Protein AF-R7T3Q3-F1 (afdb_monomer)

Foldseek 3Di:
DLVAQEDEPEQDADAEDDPCVLPNVQNHAEYEAANYNHDYDDLVSLCNRPRHQAYEYPACLSVVSVVYDQVRYPDHDQLQDDQFFLGPDPVLLVLLLVLLCLLQVLLVVLLVCLVPVPPDDDLLSVLLNQLSVLSNLLSVLSVVLSVVRVVRGGNCRVCLQVQLLDPVLLVSQLSNQLSLLSNLVSLLVSLVLVLCCLVPVPDPPHDDPVNSVVVSVVSSVVSNCLSCVLCPDDPQNVSRQQSPGSSSHNADLALDDPRCNVSNCCRVQVVSVVSLVVSLVSLVVSQVSLVVVCVVVPPVSVVVNVVSVLSVVLSVLLCVLSVVSNCSNVCSVPVPDDGDNSVVVSCSVSPSSSVSSSCSSCSSPVVVVVVVD

pLDDT: mean 83.66, std 11.63, range [30.12, 97.62]

Structure (mmCIF, N/CA/C/O backbone):
data_AF-R7T3Q3-F1
#
_entry.id   AF-R7T3Q3-F1
#
loop_
_atom_site.group_PDB
_atom_site.id
_atom_site.type_symbol
_atom_site.label_atom_id
_atom_site.label_alt_id
_atom_site.label_comp_id
_atom_site.label_asym_id
_atom_site.label_entity_id
_atom_site.label_seq_id
_atom_site.pdbx_PDB_ins_code
_atom_site.Cartn_x
_atom_site.Cartn_y
_atom_site.Cartn_z
_atom_site.occupancy
_atom_site.B_iso_or_equiv
_atom_site.auth_seq_id
_atom_site.auth_comp_id
_atom_site.auth_asym_id
_atom_site.auth_atom_id
_atom_site.pdbx_PDB_model_num
ATOM 1 N N . MET A 1 1 ? 24.615 6.612 -43.813 1.00 60.03 1 MET A N 1
ATOM 2 C CA . MET A 1 1 ? 23.601 7.351 -43.024 1.00 60.03 1 MET A CA 1
ATOM 3 C C . MET A 1 1 ? 24.226 8.258 -41.952 1.00 60.03 1 MET A C 1
ATOM 5 O O . MET A 1 1 ? 23.528 8.688 -41.045 1.00 60.03 1 MET A O 1
ATOM 9 N N . SER A 1 2 ? 25.499 8.656 -42.086 1.00 64.31 2 SER A N 1
ATOM 10 C CA . SER A 1 2 ? 26.247 9.417 -41.069 1.00 64.31 2 SER A CA 1
ATOM 11 C C . SER A 1 2 ? 25.747 10.846 -40.815 1.00 64.31 2 SER A C 1
ATOM 13 O O . SER A 1 2 ? 26.247 11.503 -39.920 1.00 64.31 2 SER A O 1
ATOM 15 N N . SER A 1 3 ? 24.765 11.353 -41.560 1.00 80.19 3 SER A N 1
ATOM 16 C CA . SER A 1 3 ? 24.167 12.678 -41.321 1.00 80.19 3 SER A CA 1
ATOM 17 C C . SER A 1 3 ? 22.779 12.606 -40.678 1.00 80.19 3 SER A C 1
ATOM 19 O O . SER A 1 3 ? 22.149 13.643 -40.477 1.00 80.19 3 SER A O 1
ATOM 21 N N . LEU A 1 4 ? 22.266 11.402 -40.398 1.00 86.44 4 LEU A N 1
ATOM 22 C CA . LEU A 1 4 ? 20.924 11.225 -39.855 1.00 86.44 4 LEU A CA 1
ATOM 23 C C . LEU A 1 4 ? 20.896 11.629 -38.377 1.00 86.44 4 LEU A C 1
ATOM 25 O O . LEU A 1 4 ? 21.533 10.994 -37.545 1.00 86.44 4 LEU A O 1
ATOM 29 N N . THR A 1 5 ? 20.135 12.674 -38.057 1.00 91.06 5 THR A N 1
ATOM 30 C CA . THR A 1 5 ? 20.006 13.214 -36.693 1.00 91.06 5 THR A CA 1
ATOM 31 C C . THR A 1 5 ? 18.704 12.813 -36.007 1.00 91.06 5 THR A C 1
ATOM 33 O O . THR A 1 5 ? 18.626 12.842 -34.781 1.00 91.06 5 THR A O 1
ATOM 36 N N . LYS A 1 6 ? 17.686 12.408 -36.769 1.00 93.75 6 LYS A N 1
ATOM 37 C CA . LYS A 1 6 ? 16.387 11.966 -36.260 1.00 93.75 6 LYS A CA 1
ATOM 38 C C . LYS A 1 6 ? 15.962 10.697 -36.984 1.00 93.75 6 LYS A C 1
ATOM 40 O O . LYS A 1 6 ? 15.957 10.672 -38.212 1.00 93.75 6 LYS A O 1
ATOM 45 N N . LEU A 1 7 ? 15.574 9.683 -36.221 1.00 93.06 7 LEU A N 1
ATOM 46 C CA . LEU A 1 7 ? 15.067 8.413 -36.720 1.00 93.06 7 LEU A CA 1
ATOM 47 C C . LEU A 1 7 ? 13.767 8.084 -35.991 1.00 93.06 7 LEU A C 1
ATOM 49 O O . LEU A 1 7 ? 13.711 8.076 -34.762 1.00 93.06 7 LEU A O 1
ATOM 53 N N . ASP A 1 8 ? 12.717 7.840 -36.762 1.00 93.62 8 ASP A N 1
ATOM 54 C CA . ASP A 1 8 ? 11.415 7.454 -36.243 1.00 93.62 8 ASP A CA 1
ATOM 55 C C . ASP A 1 8 ? 11.078 6.051 -36.743 1.00 93.62 8 ASP A C 1
ATOM 57 O O . ASP A 1 8 ? 10.896 5.833 -37.939 1.00 93.62 8 ASP A O 1
ATOM 61 N N . LEU A 1 9 ? 11.063 5.103 -35.813 1.00 92.94 9 LEU A N 1
ATOM 62 C CA . LEU A 1 9 ? 10.665 3.712 -36.006 1.00 92.94 9 LEU A CA 1
ATOM 63 C C . LEU A 1 9 ? 9.404 3.395 -35.192 1.00 92.94 9 LEU A C 1
ATOM 65 O O . LEU A 1 9 ? 9.087 2.224 -34.969 1.00 92.94 9 LEU A O 1
ATOM 69 N N . SER A 1 10 ? 8.688 4.412 -34.717 1.00 93.75 10 SER A N 1
ATOM 70 C CA . SER A 1 10 ? 7.522 4.213 -33.866 1.00 93.75 10 SER A CA 1
ATOM 71 C C . SER A 1 10 ? 6.333 3.609 -34.609 1.00 93.75 10 SER A C 1
ATOM 73 O O . SER A 1 10 ? 6.228 3.711 -35.830 1.00 93.75 10 SER A O 1
ATOM 75 N N . ALA A 1 11 ? 5.441 2.963 -33.854 1.00 92.31 11 ALA A N 1
ATOM 76 C CA . ALA A 1 11 ? 4.211 2.344 -34.348 1.00 92.31 11 ALA A CA 1
ATOM 77 C C . ALA A 1 11 ? 4.433 1.355 -35.510 1.00 92.31 11 ALA A C 1
ATOM 79 O O . ALA A 1 11 ? 3.609 1.249 -36.419 1.00 92.31 11 ALA A O 1
ATOM 80 N N . ASN A 1 12 ? 5.548 0.626 -35.469 1.00 89.44 12 ASN A N 1
ATOM 81 C CA . ASN A 1 12 ? 5.801 -0.507 -36.348 1.00 89.44 12 ASN A CA 1
ATOM 82 C C . ASN A 1 12 ? 5.550 -1.820 -35.585 1.00 89.44 12 ASN A C 1
ATOM 84 O O . ASN A 1 12 ? 5.261 -1.842 -34.394 1.00 89.44 12 ASN A O 1
ATOM 88 N N . THR A 1 13 ? 5.655 -2.957 -36.263 1.00 90.38 13 THR A N 1
ATOM 89 C CA . THR A 1 13 ? 5.578 -4.281 -35.623 1.00 90.38 13 THR A CA 1
ATOM 90 C C . THR A 1 13 ? 6.975 -4.873 -35.427 1.00 90.38 13 THR A C 1
ATOM 92 O O . THR A 1 13 ? 7.191 -6.060 -35.679 1.00 90.38 13 THR A O 1
ATOM 95 N N . ILE A 1 14 ? 7.957 -4.040 -35.055 1.00 90.94 14 ILE A N 1
ATOM 96 C CA . ILE A 1 14 ? 9.354 -4.468 -34.902 1.00 90.94 14 ILE A CA 1
ATOM 97 C C . ILE A 1 14 ? 9.465 -5.340 -33.654 1.00 90.94 14 ILE A C 1
ATOM 99 O O . ILE A 1 14 ? 9.082 -4.927 -32.559 1.00 90.94 14 ILE A O 1
ATOM 103 N N . ARG A 1 15 ? 10.009 -6.546 -33.836 1.00 90.19 15 ARG A N 1
ATOM 104 C CA . ARG A 1 15 ? 10.259 -7.520 -32.761 1.00 90.19 15 ARG A CA 1
ATOM 105 C C . ARG A 1 15 ? 11.736 -7.764 -32.481 1.00 90.19 15 ARG A C 1
ATOM 107 O O . ARG A 1 15 ? 12.090 -8.122 -31.361 1.00 90.19 15 ARG A O 1
ATOM 114 N N . TYR A 1 16 ? 12.576 -7.530 -33.483 1.00 90.38 16 TYR A N 1
ATOM 115 C CA . TYR A 1 16 ? 13.999 -7.833 -33.460 1.00 90.38 16 TYR A CA 1
ATOM 116 C C . TYR A 1 16 ? 14.766 -6.588 -33.896 1.00 90.38 16 TYR A C 1
ATOM 118 O O . TYR A 1 16 ? 14.562 -6.099 -35.010 1.00 90.38 16 TYR A O 1
ATOM 126 N N . LEU A 1 17 ? 15.630 -6.077 -33.024 1.00 87.56 17 LEU A N 1
ATOM 127 C CA . LEU A 1 17 ? 16.661 -5.115 -33.399 1.00 87.56 17 LEU A CA 1
ATOM 128 C C . LEU A 1 17 ? 17.940 -5.913 -33.664 1.00 87.56 17 LEU A C 1
ATOM 130 O O . LEU A 1 17 ? 18.460 -6.555 -32.755 1.00 87.56 17 LEU A O 1
ATOM 134 N N . GLN A 1 18 ? 18.392 -5.929 -34.922 1.00 82.88 18 GLN A N 1
ATOM 135 C CA . GLN A 1 18 ? 19.623 -6.626 -35.305 1.00 82.88 18 GLN A CA 1
ATOM 136 C C . GLN A 1 18 ? 20.823 -6.043 -34.552 1.00 82.88 18 GLN A C 1
ATOM 138 O O . GLN A 1 18 ? 20.876 -4.833 -34.348 1.00 82.88 18 GLN A O 1
ATOM 143 N N . SER A 1 19 ? 21.783 -6.899 -34.192 1.00 77.44 19 SER A N 1
ATOM 144 C CA . SER A 1 19 ? 23.077 -6.463 -33.661 1.00 77.44 19 SER A CA 1
ATOM 145 C C . SER A 1 19 ? 23.752 -5.484 -34.618 1.00 77.44 19 SER A C 1
ATOM 147 O O . SER A 1 19 ? 23.663 -5.646 -35.837 1.00 77.44 19 SER A O 1
ATOM 149 N N . GLU A 1 20 ? 24.439 -4.494 -34.055 1.00 80.19 20 GLU A N 1
ATOM 150 C CA . GLU A 1 20 ? 25.048 -3.379 -34.784 1.00 80.19 20 GLU A CA 1
ATOM 151 C C . GLU A 1 20 ? 24.023 -2.454 -35.455 1.00 80.19 20 GLU A C 1
ATOM 153 O O . GLU A 1 20 ? 24.368 -1.701 -36.366 1.00 80.19 20 GLU A O 1
ATOM 158 N N . PHE A 1 21 ? 22.765 -2.430 -34.995 1.00 81.88 21 PHE A N 1
ATOM 159 C CA . PHE A 1 21 ? 21.768 -1.475 -35.497 1.00 81.88 21 PHE A CA 1
ATOM 160 C C . PHE A 1 21 ? 22.205 -0.018 -35.265 1.00 81.88 21 PHE A C 1
ATOM 162 O O . PHE A 1 21 ? 21.911 0.866 -36.073 1.00 81.88 21 PHE A O 1
ATOM 169 N N . ALA A 1 22 ? 22.949 0.243 -34.186 1.00 80.38 22 ALA A N 1
ATOM 170 C CA . ALA A 1 22 ? 23.557 1.550 -33.939 1.00 80.38 22 ALA A CA 1
ATOM 171 C C . ALA A 1 22 ? 24.742 1.845 -34.889 1.00 80.38 22 ALA A C 1
ATOM 173 O O . ALA A 1 22 ? 25.166 3.000 -35.033 1.00 80.38 22 ALA A O 1
ATOM 174 N N . GLY A 1 23 ? 25.261 0.817 -35.565 1.00 76.12 23 GLY A N 1
ATOM 175 C CA . GLY A 1 23 ? 26.349 0.873 -36.532 1.00 76.12 23 GLY A CA 1
ATOM 176 C C . GLY A 1 23 ? 26.025 1.806 -37.697 1.00 76.12 23 GLY A C 1
ATOM 177 O O . GLY A 1 23 ? 25.194 1.527 -38.556 1.00 76.12 23 GLY A O 1
ATOM 178 N N . GLY A 1 24 ? 26.696 2.959 -37.737 1.00 75.50 24 GLY A N 1
ATOM 179 C CA . GLY A 1 24 ? 26.509 3.974 -38.78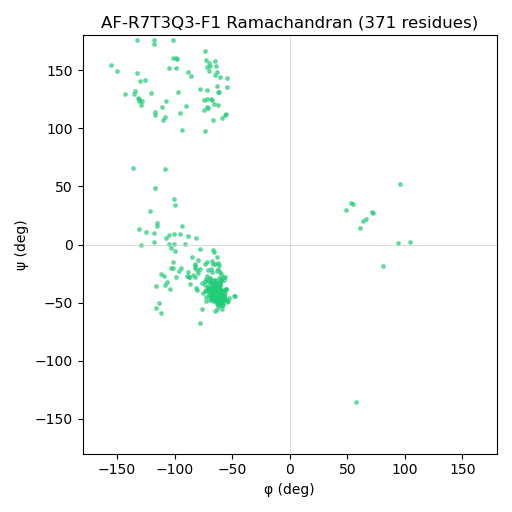2 1.00 75.50 24 GLY A CA 1
ATOM 180 C C . GLY A 1 24 ? 25.498 5.082 -38.454 1.00 75.50 24 GLY A C 1
ATOM 181 O O . GLY A 1 24 ? 25.332 5.995 -39.271 1.00 75.50 24 GLY A O 1
ATOM 182 N N . LEU A 1 25 ? 24.891 5.057 -37.261 1.00 84.94 25 LEU A N 1
ATOM 183 C CA . LEU A 1 25 ? 24.004 6.096 -36.712 1.00 84.94 25 LEU A CA 1
ATOM 184 C C . LEU A 1 25 ? 24.731 7.015 -35.708 1.00 84.94 25 LEU A C 1
ATOM 186 O O . LEU A 1 25 ? 24.144 7.503 -34.746 1.00 84.94 25 LEU A O 1
ATOM 190 N N . SER A 1 26 ? 26.019 7.286 -35.934 1.00 82.31 26 SER A N 1
ATOM 191 C CA . SER A 1 26 ? 26.886 8.017 -34.993 1.00 82.31 26 SER A CA 1
ATOM 192 C C . SER A 1 26 ? 26.455 9.460 -34.695 1.00 82.31 26 SER A C 1
ATOM 194 O O . SER A 1 26 ? 26.857 10.004 -33.672 1.00 82.31 26 SER A O 1
ATOM 196 N N . HIS A 1 27 ? 25.648 10.075 -35.564 1.00 88.38 27 HIS A N 1
ATOM 197 C CA . HIS A 1 27 ? 25.136 11.445 -35.420 1.00 88.38 27 HIS A CA 1
ATOM 198 C C . HIS A 1 27 ? 23.660 11.516 -35.007 1.00 88.38 27 HIS A C 1
ATOM 200 O O . HIS A 1 27 ? 23.076 12.606 -35.001 1.00 88.38 27 HIS A O 1
ATOM 206 N N . LEU A 1 28 ? 23.051 10.376 -34.671 1.00 91.44 28 LEU A N 1
ATOM 207 C CA . LEU A 1 28 ? 21.651 10.318 -34.286 1.00 91.44 28 LEU A CA 1
ATOM 208 C C . LEU A 1 28 ? 21.439 11.008 -32.937 1.00 91.44 28 LEU A C 1
ATOM 210 O O . LEU A 1 28 ? 22.064 10.643 -31.949 1.00 91.44 28 LEU A O 1
ATOM 214 N N . LYS A 1 29 ? 20.526 11.982 -32.913 1.00 92.50 29 LYS A N 1
ATOM 215 C CA . LYS A 1 29 ? 20.148 12.755 -31.725 1.00 92.50 29 LYS A CA 1
ATOM 216 C C . LYS A 1 29 ? 18.786 12.376 -31.174 1.00 92.50 29 LYS A C 1
ATOM 218 O O . LYS A 1 29 ? 18.571 12.467 -29.974 1.00 92.50 29 LYS A O 1
ATOM 223 N N . VAL A 1 30 ? 17.855 11.972 -32.032 1.00 94.00 30 VAL A N 1
ATOM 224 C CA . VAL A 1 30 ? 16.480 11.668 -31.628 1.00 94.00 30 VAL A CA 1
ATOM 225 C C . VAL A 1 30 ? 16.054 10.324 -32.202 1.00 94.00 30 VAL A C 1
ATOM 227 O O . VAL A 1 30 ? 16.116 10.132 -33.418 1.00 94.00 30 VAL A O 1
ATOM 230 N N . LEU A 1 31 ? 15.581 9.430 -31.335 1.00 93.81 31 LEU A N 1
ATOM 231 C CA . LEU A 1 31 ? 15.097 8.101 -31.695 1.00 93.81 31 LEU A CA 1
ATOM 232 C C . LEU A 1 31 ? 13.698 7.850 -31.120 1.00 93.81 31 LEU A C 1
ATOM 234 O O . LEU A 1 31 ? 13.490 7.910 -29.906 1.00 93.81 31 LEU A O 1
ATOM 238 N N . TYR A 1 32 ? 12.745 7.520 -31.989 1.00 94.38 32 TYR A N 1
ATOM 239 C CA . TYR A 1 32 ? 11.423 7.036 -31.588 1.00 94.38 32 TYR A CA 1
ATOM 240 C C . TYR A 1 32 ? 11.305 5.540 -31.885 1.00 94.38 32 TYR A C 1
ATOM 242 O O . TYR A 1 32 ? 11.474 5.115 -33.022 1.00 94.38 32 TYR A O 1
ATOM 250 N N . LEU A 1 33 ? 11.005 4.753 -30.855 1.00 92.94 33 LEU A N 1
ATOM 251 C CA . LEU A 1 33 ? 10.849 3.294 -30.877 1.00 92.94 33 LEU A CA 1
ATOM 252 C C . LEU A 1 33 ? 9.537 2.820 -30.230 1.00 92.94 33 LEU A C 1
ATOM 254 O O . LEU A 1 33 ? 9.286 1.620 -30.186 1.00 92.94 33 LEU A O 1
ATOM 258 N N . TYR A 1 34 ? 8.706 3.729 -29.718 1.00 91.12 34 TYR A N 1
ATOM 259 C CA . TYR A 1 34 ? 7.435 3.389 -29.070 1.00 91.12 34 TYR A CA 1
ATOM 260 C C . TYR A 1 34 ? 6.424 2.761 -30.044 1.00 91.12 34 TYR A C 1
ATOM 262 O O . TYR A 1 34 ? 6.487 2.987 -31.249 1.00 91.12 34 TYR A O 1
ATOM 270 N N . GLY A 1 35 ? 5.452 2.014 -29.533 1.00 88.69 35 GLY A N 1
ATOM 271 C CA . GLY A 1 35 ? 4.464 1.297 -30.332 1.00 88.69 35 GLY A CA 1
ATOM 272 C C . GLY A 1 35 ? 5.024 0.087 -31.082 1.00 88.69 35 GLY A C 1
ATOM 273 O O . GLY A 1 35 ? 4.481 -0.229 -32.134 1.00 88.69 35 GLY A O 1
ATOM 274 N N . ASN A 1 36 ? 6.080 -0.559 -30.574 1.00 91.12 36 ASN A N 1
ATOM 275 C CA . ASN A 1 36 ? 6.662 -1.789 -31.131 1.00 91.12 36 ASN A CA 1
ATOM 276 C C . ASN A 1 36 ? 6.577 -2.962 -30.130 1.00 91.12 36 ASN A C 1
ATOM 278 O O . ASN A 1 36 ? 6.221 -2.793 -28.967 1.00 91.12 36 ASN A O 1
ATOM 282 N N . GLU A 1 37 ? 6.934 -4.175 -30.565 1.00 87.25 37 GLU A N 1
ATOM 283 C CA . GLU A 1 37 ? 6.946 -5.392 -29.735 1.00 87.25 37 GLU A CA 1
ATOM 284 C C . GLU A 1 37 ? 8.368 -5.960 -29.600 1.00 87.25 37 GLU A C 1
ATOM 286 O O . GLU A 1 37 ? 8.590 -7.151 -29.818 1.00 87.25 37 GLU A O 1
ATOM 291 N N . ILE A 1 38 ? 9.345 -5.110 -29.274 1.00 88.38 38 ILE A N 1
ATOM 292 C CA . ILE A 1 38 ? 10.765 -5.493 -29.228 1.00 88.38 38 ILE A CA 1
ATOM 293 C C . ILE A 1 38 ? 10.978 -6.575 -28.157 1.00 88.38 38 ILE A C 1
ATOM 295 O O . ILE A 1 38 ? 10.693 -6.363 -26.978 1.00 88.38 38 ILE A O 1
ATOM 299 N N . GLN A 1 39 ? 11.469 -7.739 -28.582 1.00 83.88 39 GLN A N 1
ATOM 300 C CA . GLN A 1 39 ? 11.755 -8.900 -27.731 1.00 83.88 39 GLN A CA 1
ATOM 301 C C . GLN A 1 39 ? 13.246 -9.227 -27.710 1.00 83.88 39 GLN A C 1
ATOM 303 O O . GLN A 1 39 ? 13.770 -9.597 -26.664 1.00 83.88 39 GLN A O 1
ATOM 308 N N . GLU A 1 40 ? 13.925 -9.047 -28.843 1.00 85.50 40 GLU A N 1
ATOM 309 C CA . GLU A 1 40 ? 15.360 -9.281 -28.974 1.00 85.50 40 GLU A CA 1
ATOM 310 C C . GLU A 1 40 ? 16.061 -7.999 -29.413 1.00 85.50 40 GLU A C 1
ATOM 312 O O . GLU A 1 40 ? 15.637 -7.320 -30.356 1.00 85.50 40 GLU A O 1
ATOM 317 N N . TYR A 1 41 ? 17.124 -7.661 -28.695 1.00 88.69 41 TYR A N 1
ATOM 318 C CA . TYR A 1 41 ? 17.944 -6.485 -28.931 1.00 88.69 41 TYR A CA 1
ATOM 319 C C . TYR A 1 41 ? 19.353 -6.719 -28.382 1.00 88.69 41 TYR A C 1
ATOM 321 O O . TYR A 1 41 ? 19.539 -7.482 -27.431 1.00 88.69 41 TYR A O 1
ATOM 329 N N . ASP A 1 42 ? 20.335 -6.015 -28.938 1.00 86.50 42 ASP A N 1
ATOM 330 C CA . ASP A 1 42 ? 21.677 -5.953 -28.372 1.00 86.50 42 ASP A CA 1
ATOM 331 C C . ASP A 1 42 ? 21.777 -4.770 -27.398 1.00 86.50 42 ASP A C 1
ATOM 333 O O . ASP A 1 42 ? 21.584 -3.607 -27.759 1.00 86.50 42 ASP A O 1
ATOM 337 N N . ALA A 1 43 ? 22.062 -5.053 -26.126 1.00 84.69 43 ALA A N 1
ATOM 338 C CA . ALA A 1 43 ? 22.220 -4.016 -25.108 1.00 84.69 43 ALA A CA 1
ATOM 339 C C . ALA A 1 43 ? 23.378 -3.051 -25.427 1.00 84.69 43 ALA A C 1
ATOM 341 O O . ALA A 1 43 ? 23.334 -1.881 -25.032 1.00 84.69 43 ALA A O 1
ATOM 342 N N . SER A 1 44 ? 24.404 -3.527 -26.141 1.00 84.38 44 SER A N 1
ATOM 343 C CA . SER A 1 44 ? 25.567 -2.725 -26.517 1.00 84.38 44 SER A CA 1
ATOM 344 C C . SER A 1 44 ? 25.245 -1.680 -27.589 1.00 84.38 44 SER A C 1
ATOM 346 O O . SER A 1 44 ? 25.849 -0.606 -27.574 1.00 84.38 44 SER A O 1
ATOM 348 N N . ASP A 1 45 ? 24.235 -1.914 -28.433 1.00 85.88 45 ASP A N 1
ATOM 349 C CA . ASP A 1 45 ? 23.798 -0.948 -29.447 1.00 85.88 45 ASP A CA 1
ATOM 350 C C . ASP A 1 45 ? 23.263 0.332 -28.800 1.00 85.88 45 ASP A C 1
ATOM 352 O O . ASP A 1 45 ? 23.654 1.440 -29.167 1.00 85.88 45 ASP A O 1
ATOM 356 N N . PHE A 1 46 ? 22.431 0.195 -27.766 1.00 86.19 46 PHE A N 1
ATOM 357 C CA . PHE A 1 46 ? 21.893 1.346 -27.038 1.00 86.19 46 PHE A CA 1
ATOM 358 C C . PHE A 1 46 ? 22.982 2.129 -26.299 1.00 86.19 46 PHE A C 1
ATOM 360 O O . PHE A 1 46 ? 22.931 3.356 -26.254 1.00 86.19 46 PHE A O 1
ATOM 367 N N . ALA A 1 47 ? 23.994 1.436 -25.771 1.00 83.69 47 ALA A N 1
ATOM 368 C CA . ALA A 1 47 ? 25.143 2.071 -25.130 1.00 83.69 47 ALA A CA 1
ATOM 369 C C . ALA A 1 47 ? 26.108 2.740 -26.130 1.00 83.69 47 ALA A C 1
ATOM 371 O O . ALA A 1 47 ? 26.929 3.559 -25.717 1.00 83.69 47 ALA A O 1
ATOM 372 N N . SER A 1 48 ? 26.021 2.397 -27.420 1.00 85.69 48 SER A N 1
ATOM 373 C CA . SER A 1 48 ? 26.903 2.902 -28.483 1.00 85.69 48 SER A CA 1
ATOM 374 C C . SER A 1 48 ? 26.457 4.249 -29.063 1.00 85.69 48 SER A C 1
ATOM 376 O O . SER A 1 48 ? 27.211 4.894 -29.799 1.00 85.69 48 SER A O 1
ATOM 378 N N . PHE A 1 49 ? 25.249 4.713 -28.734 1.00 85.00 49 PHE A N 1
ATOM 379 C CA . PHE A 1 49 ? 24.764 6.022 -29.153 1.00 85.00 49 PHE A CA 1
ATOM 380 C C . PHE A 1 49 ? 25.449 7.158 -28.375 1.00 85.00 49 PHE A C 1
ATOM 382 O O . PHE A 1 49 ? 25.034 7.528 -27.282 1.00 85.00 49 PHE A O 1
ATOM 389 N N . ASN A 1 50 ? 26.481 7.762 -28.969 1.00 80.75 50 ASN A N 1
ATOM 390 C CA . ASN A 1 50 ? 27.270 8.819 -28.318 1.00 80.75 50 ASN A CA 1
ATOM 391 C C . ASN A 1 50 ? 26.620 10.216 -28.340 1.00 80.75 50 ASN A C 1
ATOM 393 O O . ASN A 1 50 ? 26.972 11.061 -27.522 1.00 80.75 50 ASN A O 1
ATOM 397 N N . LEU A 1 51 ? 25.734 10.484 -29.305 1.00 87.12 51 LEU A N 1
ATOM 398 C CA . LEU A 1 51 ? 25.117 11.801 -29.536 1.00 87.12 51 LEU A CA 1
ATOM 399 C C . LEU A 1 51 ? 23.594 11.791 -29.367 1.00 87.12 51 LEU A C 1
ATOM 401 O O . LEU A 1 51 ? 22.936 12.764 -29.736 1.00 87.12 51 LEU A O 1
ATOM 405 N N . LEU A 1 52 ? 23.031 10.696 -28.852 1.00 89.44 52 LEU A N 1
ATOM 406 C CA . LEU A 1 52 ? 21.593 10.585 -28.657 1.00 89.44 52 LEU A CA 1
ATOM 407 C C . LEU A 1 52 ? 21.177 11.497 -27.504 1.00 89.44 52 LEU A C 1
ATOM 409 O O . LEU A 1 52 ? 21.600 11.315 -26.368 1.00 89.44 52 LEU A O 1
ATOM 413 N N . ASP A 1 53 ? 20.340 12.475 -27.824 1.00 90.06 53 ASP A N 1
ATOM 414 C CA . ASP A 1 53 ? 19.809 13.459 -26.890 1.00 90.06 53 ASP A CA 1
ATOM 415 C C . ASP A 1 53 ? 18.399 13.077 -26.429 1.00 90.06 53 ASP A C 1
ATOM 417 O O . ASP A 1 53 ? 17.997 13.466 -25.341 1.00 90.06 53 ASP A O 1
ATOM 421 N N . MET A 1 54 ? 17.624 12.349 -27.243 1.00 92.25 54 MET A N 1
ATOM 422 C CA . MET A 1 54 ? 16.227 12.025 -26.949 1.00 92.25 54 MET A CA 1
ATOM 423 C C . MET A 1 54 ? 15.840 10.615 -27.401 1.00 92.25 54 MET A C 1
ATOM 425 O O . MET A 1 54 ? 16.018 10.257 -28.567 1.00 92.25 54 MET A O 1
ATOM 429 N N . LEU A 1 55 ? 15.230 9.845 -26.495 1.00 92.88 55 LEU A N 1
ATOM 430 C CA . LEU A 1 55 ? 14.739 8.491 -26.762 1.00 92.88 55 LEU A CA 1
ATOM 431 C C . LEU A 1 55 ? 13.300 8.316 -26.275 1.00 92.88 55 LEU A C 1
ATOM 433 O O . LEU A 1 55 ? 12.991 8.519 -25.102 1.00 92.88 55 LEU A O 1
ATOM 437 N N . HIS A 1 56 ? 12.409 7.920 -27.176 1.00 92.25 56 HIS A N 1
ATOM 438 C CA . HIS A 1 56 ? 11.014 7.623 -26.859 1.00 92.25 56 HIS A CA 1
ATOM 439 C C . HIS A 1 56 ? 10.728 6.155 -27.147 1.00 92.25 56 HIS A C 1
ATOM 441 O O . HIS A 1 56 ? 10.752 5.737 -28.301 1.00 92.25 56 HIS A O 1
ATOM 447 N N . THR A 1 57 ? 10.438 5.377 -26.113 1.00 90.81 57 THR A N 1
ATOM 448 C CA . THR A 1 57 ? 10.240 3.922 -26.188 1.00 90.81 57 THR A CA 1
ATOM 449 C C . THR A 1 57 ? 8.975 3.514 -25.433 1.00 90.81 57 THR A C 1
ATOM 451 O O . THR A 1 57 ? 8.326 4.354 -24.809 1.00 90.81 57 THR A O 1
ATOM 454 N N . ASP A 1 58 ? 8.615 2.231 -25.482 1.00 84.75 58 ASP A N 1
ATOM 455 C CA . ASP A 1 58 ? 7.530 1.677 -24.659 1.00 84.75 58 ASP A CA 1
ATOM 456 C C . ASP A 1 58 ? 7.986 1.322 -23.233 1.00 84.75 58 ASP A C 1
ATOM 458 O O . ASP A 1 58 ? 7.164 1.221 -22.319 1.00 84.75 58 ASP A O 1
ATOM 462 N N . GLU A 1 59 ? 9.295 1.146 -23.019 1.00 84.69 59 GLU A N 1
ATOM 463 C CA . GLU A 1 59 ? 9.862 0.611 -21.781 1.00 84.69 59 GLU A CA 1
ATOM 464 C C . GLU A 1 59 ? 11.063 1.415 -21.293 1.00 84.69 59 GLU A C 1
ATOM 466 O O . GLU A 1 59 ? 12.025 1.641 -22.021 1.00 84.69 59 GLU A O 1
ATOM 471 N N . TYR A 1 60 ? 11.068 1.749 -20.000 1.00 86.44 60 TYR A N 1
ATOM 472 C CA . TYR A 1 60 ? 12.170 2.490 -19.378 1.00 86.44 60 TYR A CA 1
ATOM 473 C C . TYR A 1 60 ? 13.522 1.745 -19.409 1.00 86.44 60 TYR A C 1
ATOM 475 O O . TYR A 1 60 ? 14.575 2.354 -19.231 1.00 86.44 60 TYR A O 1
ATOM 483 N N . LEU A 1 61 ? 13.521 0.435 -19.672 1.00 88.56 61 LEU A N 1
ATOM 484 C CA . LEU A 1 61 ? 14.731 -0.366 -19.860 1.00 88.56 61 LEU A CA 1
ATOM 485 C C . LEU A 1 61 ? 15.669 0.236 -20.910 1.00 88.56 61 LEU A C 1
ATOM 487 O O . LEU A 1 61 ? 16.857 0.408 -20.644 1.00 88.56 61 LEU A O 1
ATOM 491 N N . PHE A 1 62 ? 15.135 0.642 -22.061 1.00 89.12 62 PHE A N 1
ATOM 492 C CA . PHE A 1 62 ? 15.936 1.219 -23.140 1.00 89.12 62 PHE A CA 1
ATOM 493 C C . PHE A 1 62 ? 16.546 2.573 -22.752 1.00 89.12 62 PHE A C 1
ATOM 495 O O . PHE A 1 62 ? 17.668 2.873 -23.155 1.00 89.12 62 PHE A O 1
ATOM 502 N N . CYS A 1 63 ? 15.874 3.347 -21.892 1.00 89.50 63 CYS A N 1
ATOM 503 C CA . CYS A 1 63 ? 16.435 4.568 -21.306 1.00 89.50 63 CYS A CA 1
ATOM 504 C C . CYS A 1 63 ? 17.675 4.280 -20.453 1.00 89.50 63 CYS A C 1
ATOM 506 O O . CYS A 1 63 ? 18.673 4.998 -20.540 1.00 89.50 63 CYS A O 1
ATOM 508 N N . CYS A 1 64 ? 17.629 3.210 -19.654 1.00 88.75 64 CYS A N 1
ATOM 509 C CA . CYS A 1 64 ? 18.755 2.779 -18.831 1.00 88.75 64 CYS A CA 1
ATOM 510 C C . CYS A 1 64 ? 19.932 2.281 -19.676 1.00 88.75 64 CYS A C 1
ATOM 512 O O . CYS A 1 64 ? 21.080 2.613 -19.377 1.00 88.75 64 CYS A O 1
ATOM 514 N N . LEU A 1 65 ? 19.655 1.522 -20.740 1.00 88.94 65 LEU A N 1
ATOM 515 C CA . LEU A 1 65 ? 20.682 1.026 -21.660 1.00 88.94 65 LEU A CA 1
ATOM 516 C C . LEU A 1 65 ? 21.363 2.172 -22.425 1.00 88.94 65 LEU A C 1
ATOM 518 O O . LEU A 1 65 ? 22.586 2.177 -22.548 1.00 88.94 65 LEU A O 1
ATOM 522 N N . ALA A 1 66 ? 20.590 3.175 -22.852 1.00 88.94 66 ALA A N 1
ATOM 523 C CA . ALA A 1 66 ? 21.088 4.365 -23.545 1.00 88.94 66 ALA A CA 1
ATOM 524 C C . ALA A 1 66 ? 21.744 5.413 -22.625 1.00 88.94 66 ALA A C 1
ATOM 526 O O . ALA A 1 66 ? 22.265 6.412 -23.110 1.00 88.94 66 ALA A O 1
ATOM 527 N N . ARG A 1 67 ? 21.734 5.202 -21.298 1.00 87.50 67 ARG A N 1
ATOM 528 C CA . ARG A 1 67 ? 22.325 6.106 -20.287 1.00 87.50 67 ARG A CA 1
ATOM 529 C C . ARG A 1 67 ? 21.800 7.547 -20.366 1.00 87.50 67 ARG A C 1
ATOM 531 O O . ARG A 1 67 ? 22.535 8.495 -20.095 1.00 87.50 67 ARG A O 1
ATOM 538 N N . LEU A 1 68 ? 20.526 7.704 -20.719 1.00 85.88 68 LEU A N 1
ATOM 539 C CA . LEU A 1 68 ? 19.879 9.009 -20.836 1.00 85.88 68 LEU A CA 1
ATOM 540 C C . LEU A 1 68 ? 19.283 9.471 -19.504 1.00 85.88 68 LEU A C 1
ATOM 542 O O . LEU A 1 68 ? 18.809 8.669 -18.698 1.00 85.88 68 LEU A O 1
ATOM 546 N N . ASN A 1 69 ? 19.268 10.788 -19.302 1.00 82.38 69 ASN A N 1
ATOM 547 C CA . ASN A 1 69 ? 18.622 11.419 -18.151 1.00 82.38 69 ASN A CA 1
ATOM 548 C C . ASN A 1 69 ? 17.086 11.385 -18.273 1.00 82.38 69 ASN A C 1
ATOM 550 O O . ASN A 1 69 ? 16.541 11.305 -19.375 1.00 82.38 69 ASN A O 1
ATOM 554 N N . GLU A 1 70 ? 16.381 11.522 -17.141 1.00 78.12 70 GLU A N 1
ATOM 555 C CA . GLU A 1 70 ? 14.908 11.448 -17.067 1.00 78.12 70 GLU A CA 1
ATOM 556 C C . GLU A 1 70 ? 14.188 12.513 -17.929 1.00 78.12 70 GLU A C 1
ATOM 558 O O . GLU A 1 70 ? 13.064 12.291 -18.368 1.00 78.12 70 GLU A O 1
ATOM 563 N N . GLU A 1 71 ? 14.826 13.654 -18.215 1.00 82.31 71 GLU A N 1
ATOM 564 C CA . GLU A 1 71 ? 14.269 14.719 -19.075 1.00 82.31 71 GLU A CA 1
ATOM 565 C C . GLU A 1 71 ? 14.259 14.344 -20.563 1.00 82.31 71 GLU A C 1
ATOM 567 O O . GLU A 1 71 ? 13.386 14.761 -21.326 1.00 82.31 71 GLU A O 1
ATOM 572 N N . ASN A 1 72 ? 15.221 13.511 -20.946 1.00 88.25 72 ASN A N 1
ATOM 573 C CA . ASN A 1 72 ? 15.571 13.181 -22.319 1.00 88.25 72 ASN A CA 1
ATOM 574 C C . ASN A 1 72 ? 15.050 11.801 -22.740 1.00 88.25 72 ASN A C 1
ATOM 576 O O . ASN A 1 72 ? 15.205 11.400 -23.894 1.00 88.25 72 ASN A O 1
ATOM 580 N N . CYS A 1 73 ? 14.415 11.064 -21.825 1.00 88.31 73 CYS A N 1
ATOM 581 C CA . CYS A 1 73 ? 13.897 9.739 -22.117 1.00 88.31 73 CYS A CA 1
ATOM 582 C C . CYS A 1 73 ? 12.443 9.545 -21.696 1.00 88.31 73 CYS A C 1
ATOM 584 O O . CYS A 1 73 ? 11.997 10.003 -20.643 1.00 88.31 73 CYS A O 1
ATOM 586 N N . ARG A 1 74 ? 11.695 8.833 -22.541 1.00 86.50 74 ARG A N 1
ATOM 587 C CA . ARG A 1 74 ? 10.313 8.416 -22.296 1.00 86.50 74 ARG A CA 1
ATOM 588 C C . ARG A 1 74 ? 10.194 6.891 -22.479 1.00 86.50 74 ARG A C 1
ATOM 590 O O . ARG A 1 74 ? 10.796 6.364 -23.419 1.00 86.50 74 ARG A O 1
ATOM 597 N N . PRO A 1 75 ? 9.405 6.186 -21.642 1.00 83.62 75 PRO A N 1
ATOM 598 C CA . PRO A 1 75 ? 8.559 6.707 -20.560 1.00 83.62 75 PRO A CA 1
ATOM 599 C C . PRO A 1 75 ? 9.385 7.157 -19.343 1.00 83.62 75 PRO A C 1
ATOM 601 O O . PRO A 1 75 ? 10.569 6.867 -19.264 1.00 83.62 75 PRO A O 1
ATOM 604 N N . LEU A 1 76 ? 8.783 7.890 -18.402 1.00 75.50 76 LEU A N 1
ATOM 605 C CA . LEU A 1 76 ? 9.472 8.269 -17.161 1.00 75.50 76 LEU A CA 1
ATOM 606 C C . LEU A 1 76 ? 9.671 7.040 -16.251 1.00 75.50 76 LEU A C 1
ATOM 608 O O . LEU A 1 76 ? 8.825 6.138 -16.261 1.00 75.50 76 LEU A O 1
ATOM 612 N N . PRO A 1 77 ? 10.739 6.996 -15.433 1.00 73.56 77 PRO A N 1
ATOM 613 C CA . PRO A 1 77 ? 10.904 5.936 -14.447 1.00 73.56 77 PRO A CA 1
ATOM 614 C C . PRO A 1 77 ? 9.802 5.968 -13.390 1.00 73.56 77 PRO A C 1
ATOM 616 O O . PRO A 1 77 ? 9.284 7.028 -13.028 1.00 73.56 77 PRO A O 1
ATOM 619 N N . ASP A 1 78 ? 9.528 4.802 -12.801 1.00 75.12 78 ASP A N 1
ATOM 620 C CA . ASP A 1 78 ? 8.816 4.757 -11.525 1.00 75.12 78 ASP A CA 1
ATOM 621 C C . ASP A 1 78 ? 9.669 5.447 -10.446 1.00 75.12 78 ASP A C 1
ATOM 623 O O . ASP A 1 78 ? 10.881 5.227 -10.363 1.00 75.12 78 ASP A O 1
ATOM 627 N N . LYS A 1 79 ? 9.035 6.272 -9.609 1.00 76.56 79 LYS A N 1
ATOM 628 C CA . LYS A 1 79 ? 9.706 7.125 -8.614 1.00 76.56 79 LYS A CA 1
ATOM 629 C C . LYS A 1 79 ? 10.397 6.329 -7.497 1.00 76.56 79 LYS A C 1
ATOM 631 O O . LYS A 1 79 ? 11.243 6.876 -6.794 1.00 76.56 79 LYS A O 1
ATOM 636 N N . LEU A 1 80 ? 10.050 5.049 -7.349 1.00 78.62 80 LEU A N 1
ATOM 637 C CA . LEU A 1 80 ? 10.615 4.125 -6.361 1.00 78.62 80 LEU A CA 1
ATOM 638 C C . LEU A 1 80 ? 11.897 3.430 -6.843 1.00 78.62 80 LEU A C 1
ATOM 640 O O . LEU A 1 80 ? 12.790 3.167 -6.037 1.00 78.62 80 LEU A O 1
ATOM 644 N N . SER A 1 81 ? 11.993 3.137 -8.143 1.00 82.62 81 SER A N 1
ATOM 645 C CA . SER A 1 81 ? 13.036 2.274 -8.708 1.00 82.62 81 SER A CA 1
ATOM 646 C C . SER A 1 81 ? 14.171 3.041 -9.384 1.00 82.62 81 SER A C 1
ATOM 648 O O . SER A 1 81 ? 14.051 4.208 -9.769 1.00 82.62 81 SER A O 1
ATOM 650 N N . SER A 1 82 ? 15.304 2.369 -9.544 1.00 84.69 82 SER A N 1
ATOM 651 C CA . SER A 1 82 ? 16.425 2.815 -10.369 1.00 84.69 82 SER A CA 1
ATOM 652 C C . SER A 1 82 ? 16.670 1.823 -11.510 1.00 84.69 82 SER A C 1
ATOM 654 O O . SER A 1 82 ? 16.045 0.767 -11.577 1.00 84.69 82 SER A O 1
ATOM 656 N N . CYS A 1 83 ? 17.615 2.136 -12.399 1.00 85.06 83 CYS A N 1
ATOM 657 C CA . CYS A 1 83 ? 18.058 1.192 -13.429 1.00 85.06 83 CYS A CA 1
ATOM 658 C C . CYS A 1 83 ? 18.685 -0.088 -12.853 1.00 85.06 83 CYS A C 1
ATOM 660 O O . CYS A 1 83 ? 18.819 -1.074 -13.563 1.00 85.06 83 CYS A O 1
ATOM 662 N N . LYS A 1 84 ? 19.102 -0.082 -11.584 1.00 87.38 84 LYS A N 1
ATOM 663 C CA . LYS A 1 84 ? 19.778 -1.223 -10.956 1.00 87.38 84 LYS A CA 1
ATOM 664 C C . LYS A 1 84 ? 18.906 -1.936 -9.936 1.00 87.38 84 LYS A C 1
ATOM 666 O O . LYS A 1 84 ? 18.988 -3.151 -9.821 1.00 87.38 84 LYS A O 1
ATOM 671 N N . ASP A 1 85 ? 18.070 -1.200 -9.214 1.00 89.94 85 ASP A N 1
ATOM 672 C CA . ASP A 1 85 ? 17.400 -1.701 -8.017 1.00 89.94 85 ASP A CA 1
ATOM 673 C C . ASP A 1 85 ? 15.902 -1.368 -8.018 1.00 89.94 85 ASP A C 1
ATOM 675 O O . ASP A 1 85 ? 15.487 -0.308 -8.501 1.00 89.94 85 ASP A O 1
ATOM 679 N N . LEU A 1 86 ? 15.096 -2.255 -7.422 1.00 88.88 86 LEU A N 1
ATOM 680 C CA . LEU A 1 86 ? 13.648 -2.076 -7.272 1.00 88.88 86 LEU A CA 1
ATOM 681 C C . LEU A 1 86 ? 13.331 -0.865 -6.389 1.00 88.88 86 LEU A C 1
ATOM 683 O O . LEU A 1 86 ? 12.444 -0.078 -6.726 1.00 88.88 86 LEU A O 1
ATOM 687 N N . MET A 1 87 ? 14.084 -0.702 -5.299 1.00 89.38 87 MET A N 1
ATOM 688 C CA . MET A 1 87 ? 14.079 0.470 -4.428 1.00 89.38 87 MET A CA 1
ATOM 689 C C . MET A 1 87 ? 15.398 1.219 -4.570 1.00 89.38 87 MET A C 1
ATOM 691 O O . MET A 1 87 ? 16.452 0.677 -4.249 1.00 89.38 87 MET A O 1
ATOM 695 N N . ARG A 1 88 ? 15.367 2.477 -5.016 1.00 86.00 88 ARG A N 1
ATOM 696 C CA . ARG A 1 88 ? 16.569 3.286 -5.294 1.00 86.00 88 ARG A CA 1
ATOM 697 C C . ARG A 1 88 ? 17.425 3.543 -4.047 1.00 86.00 88 ARG A C 1
ATOM 699 O O . ARG A 1 88 ? 18.640 3.385 -4.100 1.00 86.00 88 ARG A O 1
ATOM 706 N N . GLU A 1 89 ? 16.790 3.896 -2.934 1.00 87.69 89 GLU A N 1
ATOM 707 C CA . GLU A 1 89 ? 17.469 4.377 -1.727 1.00 87.69 89 GLU A CA 1
ATOM 708 C C . GLU A 1 89 ? 17.694 3.273 -0.689 1.00 87.69 89 GLU A C 1
ATOM 710 O O . GLU A 1 89 ? 16.757 2.586 -0.276 1.00 87.69 89 GLU A O 1
ATOM 715 N N . GLY A 1 90 ? 18.923 3.162 -0.174 1.00 90.12 90 GLY A N 1
ATOM 716 C CA . GLY A 1 90 ? 19.265 2.188 0.871 1.00 90.12 90 GLY A CA 1
ATOM 717 C C . GLY A 1 90 ? 18.474 2.381 2.172 1.00 90.12 90 GLY A C 1
ATOM 718 O O . GLY A 1 90 ? 18.119 1.405 2.832 1.00 90.12 90 GLY A O 1
ATOM 719 N N . VAL A 1 91 ? 18.133 3.630 2.505 1.00 91.50 91 VAL A N 1
ATOM 720 C CA . VAL A 1 91 ? 17.314 3.969 3.681 1.00 91.50 91 VAL A CA 1
ATOM 721 C C . VAL A 1 91 ? 15.899 3.397 3.553 1.00 91.50 91 VAL A C 1
ATOM 723 O O . VAL A 1 91 ? 15.381 2.809 4.502 1.00 91.50 91 VAL A O 1
ATOM 726 N N . LEU A 1 92 ? 15.288 3.498 2.369 1.00 90.31 92 LEU A N 1
ATOM 727 C CA . LEU A 1 92 ? 13.949 2.959 2.124 1.00 90.31 92 LEU A CA 1
ATOM 728 C C . LEU A 1 92 ? 13.936 1.429 2.234 1.00 90.31 92 LEU A C 1
ATOM 730 O O . LEU A 1 92 ? 13.013 0.862 2.816 1.00 90.31 92 LEU A O 1
ATOM 734 N N . ARG A 1 93 ? 14.994 0.758 1.762 1.00 93.19 93 ARG A N 1
ATOM 735 C CA . ARG A 1 93 ? 15.153 -0.701 1.899 1.00 93.19 93 ARG A CA 1
ATOM 736 C C . ARG A 1 93 ? 15.189 -1.138 3.362 1.00 93.19 93 ARG A C 1
ATOM 738 O O . ARG A 1 93 ? 14.536 -2.112 3.728 1.00 93.19 93 ARG A O 1
ATOM 745 N N . ALA A 1 94 ? 15.919 -0.407 4.208 1.00 94.19 94 ALA A N 1
ATOM 746 C CA . ALA A 1 94 ? 15.957 -0.685 5.642 1.00 94.19 94 ALA A CA 1
ATOM 747 C C . ALA A 1 94 ? 14.560 -0.555 6.271 1.00 94.19 94 ALA A C 1
ATOM 749 O O . ALA A 1 94 ? 14.139 -1.434 7.024 1.00 94.19 94 ALA A O 1
ATOM 750 N N . PHE A 1 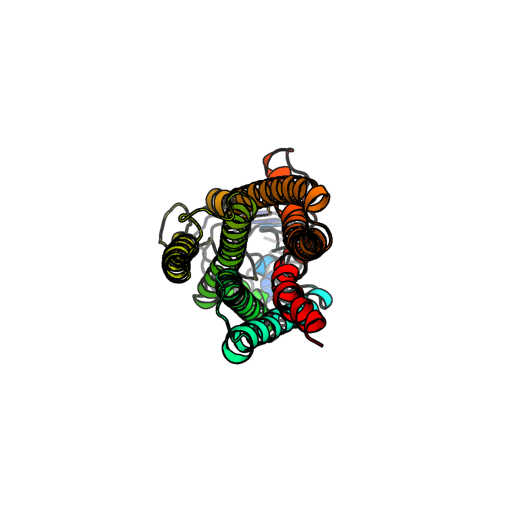95 ? 13.806 0.488 5.913 1.00 93.88 95 PHE A N 1
ATOM 751 C CA . PHE A 1 95 ? 12.447 0.680 6.420 1.00 93.88 95 PHE A CA 1
ATOM 752 C C . PHE A 1 95 ? 11.452 -0.385 5.947 1.00 93.88 95 PHE A C 1
ATOM 754 O O . PHE A 1 95 ? 10.607 -0.782 6.748 1.00 93.88 95 PHE A O 1
ATOM 761 N N . LEU A 1 96 ? 11.575 -0.908 4.719 1.00 93.44 96 LEU A N 1
ATOM 762 C CA . LEU A 1 96 ? 10.744 -2.032 4.265 1.00 93.44 96 LEU A CA 1
ATOM 763 C C . LEU A 1 96 ? 10.872 -3.242 5.203 1.00 93.44 96 LEU A C 1
ATOM 765 O O . LEU A 1 96 ? 9.862 -3.803 5.634 1.00 93.44 96 LEU A O 1
ATOM 769 N N . TRP A 1 97 ? 12.106 -3.604 5.569 1.00 96.19 97 TRP A N 1
ATOM 770 C CA . TRP A 1 97 ? 12.370 -4.690 6.516 1.00 96.19 97 TRP A CA 1
ATOM 771 C C . TRP A 1 97 ? 11.880 -4.361 7.926 1.00 96.19 97 TRP A C 1
ATOM 773 O O . TRP A 1 97 ? 11.189 -5.176 8.535 1.00 96.19 97 TRP A O 1
ATOM 783 N N . ILE A 1 98 ? 12.207 -3.171 8.440 1.00 95.19 98 ILE A N 1
ATOM 784 C CA . ILE A 1 98 ? 11.852 -2.764 9.807 1.00 95.19 98 ILE A CA 1
ATOM 785 C C . ILE A 1 98 ? 10.333 -2.768 9.993 1.00 95.19 98 ILE A C 1
ATOM 787 O O . ILE A 1 98 ? 9.835 -3.422 10.911 1.00 95.19 98 ILE A O 1
ATOM 791 N N . PHE A 1 99 ? 9.586 -2.082 9.125 1.00 94.44 99 PHE A N 1
ATOM 792 C CA . PHE A 1 99 ? 8.132 -2.023 9.247 1.00 94.44 99 PHE A CA 1
ATOM 793 C C . PHE A 1 99 ? 7.466 -3.352 8.908 1.00 94.44 99 PHE A C 1
ATOM 795 O O . PHE A 1 99 ? 6.514 -3.721 9.590 1.00 94.44 99 PHE A O 1
ATOM 802 N N . GLY A 1 100 ? 7.978 -4.101 7.927 1.00 96.06 100 GLY A N 1
ATOM 803 C CA . GLY A 1 100 ? 7.458 -5.428 7.597 1.00 96.06 100 GLY A CA 1
ATOM 804 C C . GLY A 1 100 ? 7.556 -6.401 8.775 1.00 96.06 100 GLY A C 1
ATOM 805 O O . GLY A 1 100 ? 6.557 -7.011 9.162 1.00 96.06 100 GLY A O 1
ATOM 806 N N . ILE A 1 101 ? 8.731 -6.494 9.407 1.00 96.44 101 ILE A N 1
ATOM 807 C CA . ILE A 1 101 ? 8.958 -7.355 10.578 1.00 96.44 101 ILE A CA 1
ATOM 808 C C . ILE A 1 101 ? 8.144 -6.866 11.780 1.00 96.44 101 ILE A C 1
ATOM 810 O O . ILE A 1 101 ? 7.521 -7.678 12.465 1.00 96.44 101 ILE A O 1
ATOM 814 N N . MET A 1 102 ? 8.118 -5.554 12.034 1.00 94.56 102 MET A N 1
ATOM 815 C CA . MET A 1 102 ? 7.373 -4.978 13.156 1.00 94.56 102 MET A CA 1
ATOM 816 C C . MET A 1 102 ? 5.867 -5.222 13.021 1.00 94.56 102 MET A C 1
ATOM 818 O O . MET A 1 102 ? 5.239 -5.677 13.978 1.00 94.56 102 MET A O 1
ATOM 822 N N . ALA A 1 103 ? 5.300 -4.985 11.835 1.00 95.12 103 ALA A N 1
ATOM 823 C CA . ALA A 1 103 ? 3.896 -5.251 11.554 1.00 95.12 103 ALA A CA 1
ATOM 824 C C . ALA A 1 103 ? 3.580 -6.747 11.676 1.00 95.12 103 ALA A C 1
ATOM 826 O O . ALA A 1 103 ? 2.602 -7.102 12.329 1.00 95.12 103 ALA A O 1
ATOM 827 N N . LEU A 1 104 ? 4.419 -7.635 11.136 1.00 96.25 104 LEU A N 1
ATOM 828 C CA . LEU A 1 104 ? 4.182 -9.076 11.219 1.00 96.25 104 LEU A CA 1
ATOM 829 C C . LEU A 1 104 ? 4.251 -9.588 12.666 1.00 96.25 104 LEU A C 1
ATOM 831 O O . LEU A 1 104 ? 3.290 -10.164 13.174 1.00 96.25 104 LEU A O 1
ATOM 835 N N . LEU A 1 105 ? 5.375 -9.373 13.354 1.00 95.56 105 LEU A N 1
ATOM 836 C CA . LEU A 1 105 ? 5.589 -9.917 14.698 1.00 95.56 105 LEU A CA 1
ATOM 837 C C . LEU A 1 105 ? 4.678 -9.258 15.735 1.00 95.56 105 LEU A C 1
ATOM 839 O O . LEU A 1 105 ? 4.107 -9.949 16.580 1.00 95.56 105 LEU A O 1
ATOM 843 N N . GLY A 1 106 ? 4.505 -7.936 15.660 1.00 93.56 106 GLY A N 1
ATOM 844 C CA . GLY A 1 106 ? 3.653 -7.198 16.586 1.00 93.56 106 GLY A CA 1
ATOM 845 C C . GLY A 1 106 ? 2.193 -7.637 16.492 1.00 93.56 106 GLY A C 1
ATOM 846 O O . GLY A 1 106 ? 1.546 -7.871 17.517 1.00 93.56 106 GLY A O 1
ATOM 847 N N . ASN A 1 107 ? 1.665 -7.809 15.277 1.00 94.94 107 ASN A N 1
ATOM 848 C CA . ASN A 1 107 ? 0.275 -8.220 15.103 1.00 94.94 107 ASN A CA 1
ATOM 849 C C . ASN A 1 107 ? 0.061 -9.718 15.382 1.00 94.94 107 ASN A C 1
ATOM 851 O O . ASN A 1 107 ? -0.958 -10.073 15.976 1.00 94.94 107 ASN A O 1
ATOM 855 N N . LEU A 1 108 ? 1.036 -10.593 15.098 1.00 94.94 108 LEU A N 1
ATOM 856 C CA . LEU A 1 108 ? 0.993 -11.994 15.547 1.00 94.94 108 LEU A CA 1
ATOM 857 C C . LEU A 1 108 ? 0.959 -12.095 17.077 1.00 94.94 108 LEU A C 1
ATOM 859 O O . LEU A 1 108 ? 0.168 -12.863 17.634 1.00 94.94 108 LEU A O 1
ATOM 863 N N . PHE A 1 109 ? 1.768 -11.284 17.763 1.00 92.38 109 PHE A N 1
ATOM 864 C CA . PHE A 1 109 ? 1.730 -11.178 19.219 1.00 92.38 109 PHE A CA 1
ATOM 865 C C . PHE A 1 109 ? 0.361 -10.694 19.716 1.00 92.38 109 PHE A C 1
ATOM 867 O O . PHE A 1 109 ? -0.204 -11.311 20.618 1.00 92.38 109 PHE A O 1
ATOM 874 N N . SER A 1 110 ? -0.206 -9.648 19.102 1.00 90.94 110 SER A N 1
ATOM 875 C CA . SER A 1 110 ? -1.552 -9.138 19.412 1.00 90.94 110 SER A CA 1
ATOM 876 C C . SER A 1 110 ? -2.620 -10.235 19.309 1.00 90.94 110 SER A C 1
ATOM 878 O O . SER A 1 110 ? -3.377 -10.466 20.258 1.00 90.94 110 SER A O 1
ATOM 880 N N . ILE A 1 111 ? -2.630 -10.991 18.205 1.00 92.38 111 ILE A N 1
ATOM 881 C CA . ILE A 1 111 ? -3.551 -12.119 18.003 1.00 92.38 111 ILE A CA 1
ATOM 882 C C . ILE A 1 111 ? -3.364 -13.165 19.109 1.00 92.38 111 ILE A C 1
ATOM 884 O O . ILE A 1 111 ? -4.335 -13.549 19.766 1.00 92.38 111 ILE A O 1
ATOM 888 N N . GLY A 1 112 ? -2.122 -13.593 19.357 1.00 89.81 112 GLY A N 1
ATOM 889 C CA . GLY A 1 112 ? -1.802 -14.591 20.379 1.00 89.81 112 GLY A CA 1
ATOM 890 C C . GLY A 1 112 ? -2.210 -14.155 21.789 1.00 89.81 112 GLY A C 1
ATOM 891 O O . GLY A 1 112 ? -2.807 -14.941 22.531 1.00 89.81 112 GLY A O 1
ATOM 892 N N . TYR A 1 113 ? -1.960 -12.893 22.137 1.00 87.69 113 TYR A N 1
ATOM 893 C CA . TYR A 1 113 ? -2.342 -12.302 23.416 1.00 87.69 113 TYR A CA 1
ATOM 894 C C . TYR A 1 113 ? -3.864 -12.299 23.604 1.00 87.69 113 TYR A C 1
ATOM 896 O O . TYR A 1 113 ? -4.365 -12.811 24.607 1.00 87.69 113 TYR A O 1
ATOM 904 N N . HIS A 1 114 ? -4.617 -11.804 22.619 1.00 85.06 114 HIS A N 1
ATOM 905 C CA . HIS A 1 114 ? -6.081 -11.767 22.681 1.00 85.06 114 HIS A CA 1
ATOM 906 C C . HIS A 1 114 ? -6.729 -13.159 22.646 1.00 85.06 114 HIS A C 1
ATOM 908 O O . HIS A 1 114 ? -7.853 -13.320 23.120 1.00 85.06 114 HIS A O 1
ATOM 914 N N . MET A 1 115 ? -6.047 -14.172 22.103 1.00 86.12 115 MET A N 1
ATOM 915 C CA . MET A 1 115 ? -6.528 -15.556 22.117 1.00 86.12 115 MET A CA 1
ATOM 916 C C . MET A 1 115 ? -6.267 -16.279 23.441 1.00 86.12 115 MET A C 1
ATOM 918 O O . MET A 1 115 ? -7.122 -17.060 23.856 1.00 86.12 115 MET A O 1
ATOM 922 N N . LYS A 1 116 ? -5.106 -16.058 24.074 1.00 85.56 116 LYS A N 1
ATOM 923 C CA . LYS A 1 116 ? -4.652 -16.847 25.236 1.00 85.56 116 LYS A CA 1
ATOM 924 C C . LYS A 1 116 ? -4.799 -16.137 26.582 1.00 85.56 116 LYS A C 1
ATOM 926 O O . LYS A 1 116 ? -5.121 -16.791 27.563 1.00 85.56 116 LYS A O 1
ATOM 931 N N . MET A 1 117 ? -4.550 -14.829 26.637 1.00 78.50 117 MET A N 1
ATOM 932 C CA . MET A 1 117 ? -4.415 -14.082 27.900 1.00 78.50 117 MET A CA 1
ATOM 933 C C . MET A 1 117 ? -5.665 -13.272 28.269 1.00 78.50 117 MET A C 1
ATOM 935 O O . MET A 1 117 ? -5.814 -12.818 29.403 1.00 78.50 117 MET A O 1
ATOM 939 N N . VAL A 1 118 ? -6.581 -13.062 27.321 1.00 77.38 118 VAL A N 1
ATOM 940 C CA . VAL A 1 118 ? -7.829 -12.331 27.563 1.00 77.38 118 VAL A CA 1
ATOM 941 C C . VAL A 1 118 ? -8.943 -13.319 27.908 1.00 77.38 118 VAL A C 1
ATOM 943 O O . VAL A 1 118 ? -9.569 -13.902 27.027 1.00 77.38 118 VAL A O 1
ATOM 946 N N . GLU A 1 119 ? -9.219 -13.476 29.204 1.00 68.81 119 GLU A N 1
ATOM 947 C CA . GLU A 1 119 ? -10.222 -14.423 29.725 1.00 68.81 119 GLU A CA 1
ATOM 948 C C . GLU A 1 119 ? -11.648 -14.147 29.213 1.00 68.81 119 GLU A C 1
ATOM 950 O O . GLU A 1 119 ? -12.401 -15.072 28.908 1.00 68.81 119 GLU A O 1
ATOM 955 N N . LYS A 1 120 ? -12.035 -12.868 29.078 1.00 74.69 120 LYS A N 1
ATOM 956 C CA . LYS A 1 120 ? -13.371 -12.471 28.612 1.00 74.69 120 LYS A CA 1
ATOM 957 C C . LYS A 1 120 ? -13.319 -11.886 27.206 1.00 74.69 120 LYS A C 1
ATOM 959 O O . LYS A 1 120 ? -12.901 -10.746 27.010 1.00 74.69 120 LYS A O 1
ATOM 964 N N . LYS A 1 121 ? -13.848 -12.635 26.237 1.00 79.69 121 LYS A N 1
ATOM 965 C CA . LYS A 1 121 ? -13.991 -12.183 24.846 1.00 79.69 121 LYS A CA 1
ATOM 966 C C . LYS A 1 121 ? -15.007 -11.043 24.756 1.00 79.69 121 LYS A C 1
ATOM 968 O O . LYS A 1 121 ? -16.213 -11.249 24.899 1.00 79.69 121 LYS A O 1
ATOM 973 N N . THR A 1 122 ? -14.519 -9.827 24.540 1.00 84.88 122 THR A N 1
ATOM 974 C CA . THR A 1 122 ? -15.345 -8.643 24.264 1.00 84.88 122 THR A CA 1
ATOM 975 C C . THR A 1 122 ? -15.402 -8.374 22.764 1.00 84.88 122 THR A C 1
ATOM 977 O O . THR A 1 122 ? -14.532 -8.808 22.015 1.00 84.88 122 THR A O 1
ATOM 980 N N . VAL A 1 123 ? -16.412 -7.629 22.305 1.00 87.19 123 VAL A N 1
ATOM 981 C CA . VAL A 1 123 ? -16.512 -7.233 20.888 1.00 87.19 123 VAL A CA 1
ATOM 982 C C . VAL A 1 123 ? -15.278 -6.462 20.434 1.00 87.19 123 VAL A C 1
ATOM 984 O O . VAL A 1 123 ? -14.732 -6.764 19.380 1.00 87.19 123 VAL A O 1
ATOM 987 N N . THR A 1 124 ? -14.796 -5.523 21.248 1.00 82.38 124 THR A N 1
ATOM 988 C CA . THR A 1 124 ? -13.579 -4.764 20.948 1.00 82.38 124 THR A CA 1
ATOM 989 C C . THR A 1 124 ? -12.360 -5.685 20.846 1.00 82.38 124 THR A C 1
ATOM 991 O O . THR A 1 124 ? -11.608 -5.567 19.890 1.00 82.38 124 THR A O 1
ATOM 994 N N . SER A 1 125 ? -12.208 -6.654 21.759 1.00 86.06 125 SER A N 1
ATOM 995 C CA . SER A 1 125 ? -11.138 -7.661 21.686 1.00 86.06 125 SER A CA 1
ATOM 996 C C . SER A 1 125 ? -11.225 -8.534 20.431 1.00 86.06 125 SER A C 1
ATOM 998 O O . SER A 1 125 ? -10.194 -8.920 19.894 1.00 86.06 125 SER A O 1
ATOM 1000 N N . GLU A 1 126 ? -12.426 -8.895 19.974 1.00 90.62 126 GLU A N 1
ATOM 1001 C CA . GLU A 1 126 ? -12.587 -9.659 18.732 1.00 90.62 126 GLU A CA 1
ATOM 1002 C C . GLU A 1 126 ? -12.249 -8.816 17.499 1.00 90.62 126 GLU A C 1
ATOM 1004 O O . GLU A 1 126 ? -11.513 -9.279 16.634 1.00 90.62 126 GLU A O 1
ATOM 1009 N N . LEU A 1 127 ? -12.721 -7.568 17.435 1.00 91.00 127 LEU A N 1
ATOM 1010 C CA . LEU A 1 127 ? -12.422 -6.648 16.333 1.00 91.00 127 LEU A CA 1
ATOM 1011 C C . LEU A 1 127 ? -10.924 -6.318 16.238 1.00 91.00 127 LEU A C 1
ATOM 1013 O O . LEU A 1 127 ? -10.389 -6.274 15.135 1.00 91.00 127 LEU A O 1
ATOM 1017 N N . THR A 1 128 ? -10.227 -6.174 17.370 1.00 88.94 128 THR A N 1
ATOM 1018 C CA . THR A 1 128 ? -8.765 -5.992 17.398 1.00 88.94 128 THR A CA 1
ATOM 1019 C C . THR A 1 128 ? -8.019 -7.172 16.773 1.00 88.94 128 THR A C 1
ATOM 1021 O O . THR A 1 128 ? -7.005 -6.956 16.117 1.00 88.94 128 THR A O 1
ATOM 1024 N N . LYS A 1 129 ? -8.521 -8.409 16.893 1.00 92.12 129 LYS A N 1
ATOM 1025 C CA . LYS A 1 129 ? -7.912 -9.558 16.200 1.00 92.12 129 LYS A CA 1
ATOM 1026 C C . LYS A 1 129 ? -8.092 -9.483 14.687 1.00 92.12 129 LYS A C 1
ATOM 1028 O O . LYS A 1 129 ? -7.161 -9.814 13.965 1.00 92.12 129 LYS A O 1
ATOM 1033 N N . TYR A 1 130 ? -9.258 -9.046 14.201 1.00 95.38 130 TYR A N 1
ATOM 1034 C CA . TYR A 1 130 ? -9.459 -8.839 12.762 1.00 95.38 130 TYR A CA 1
ATOM 1035 C C . TYR A 1 130 ? -8.547 -7.736 12.215 1.00 95.38 130 TYR A C 1
ATOM 1037 O O . TYR A 1 130 ? -7.983 -7.918 11.140 1.00 95.38 130 TYR A O 1
ATOM 1045 N N . LEU A 1 131 ? -8.368 -6.644 12.969 1.00 93.38 131 LEU A N 1
ATOM 1046 C CA . LEU A 1 131 ? -7.423 -5.576 12.627 1.00 93.38 131 LEU A CA 1
ATOM 1047 C C . LEU A 1 131 ? -5.990 -6.120 12.556 1.00 93.38 131 LEU A C 1
ATOM 1049 O O . LEU A 1 131 ? -5.325 -5.974 11.539 1.00 93.38 131 LEU A O 1
ATOM 1053 N N . ALA A 1 132 ? -5.562 -6.852 13.589 1.00 94.81 132 ALA A N 1
ATOM 1054 C CA . ALA A 1 132 ? -4.238 -7.461 13.624 1.00 94.81 132 ALA A CA 1
ATOM 1055 C C . ALA A 1 132 ? -4.024 -8.477 12.486 1.00 94.81 132 ALA A C 1
ATOM 1057 O O . ALA A 1 132 ? -2.942 -8.538 11.915 1.00 94.81 132 ALA A O 1
ATOM 1058 N N . CYS A 1 133 ? -5.045 -9.246 12.096 1.00 96.44 133 CYS A N 1
ATOM 1059 C CA . CYS A 1 133 ? -4.955 -10.112 10.917 1.00 96.44 133 CYS A CA 1
ATOM 1060 C C . CYS A 1 133 ? -4.711 -9.315 9.627 1.00 96.44 133 CYS A C 1
ATOM 1062 O O . CYS A 1 133 ? -3.864 -9.715 8.832 1.00 96.44 133 CYS A O 1
ATOM 1064 N N . ALA A 1 134 ? -5.430 -8.211 9.413 1.00 96.75 134 ALA A N 1
ATOM 1065 C CA . ALA A 1 134 ? -5.236 -7.367 8.235 1.00 96.75 134 ALA A CA 1
ATOM 1066 C C . ALA A 1 134 ? -3.822 -6.757 8.212 1.00 96.75 134 ALA A C 1
ATOM 1068 O O . ALA A 1 134 ? -3.115 -6.874 7.212 1.00 96.75 134 ALA A O 1
ATOM 1069 N N . ASP A 1 135 ? -3.353 -6.229 9.341 1.00 95.69 135 ASP A N 1
ATOM 1070 C CA . ASP A 1 135 ? -2.019 -5.631 9.456 1.00 95.69 135 ASP A CA 1
ATOM 1071 C C . ASP A 1 135 ? -0.877 -6.662 9.357 1.00 95.69 135 ASP A C 1
ATOM 1073 O O . ASP A 1 135 ? 0.170 -6.369 8.778 1.00 95.69 135 ASP A O 1
ATOM 1077 N N . CYS A 1 136 ? -1.075 -7.897 9.843 1.00 96.31 136 CYS A N 1
ATOM 1078 C CA . CYS A 1 136 ? -0.157 -9.018 9.598 1.00 96.31 136 CYS A CA 1
ATOM 1079 C C . CYS A 1 136 ? 0.031 -9.264 8.098 1.00 96.31 136 CYS A C 1
ATOM 1081 O O . CYS A 1 136 ? 1.159 -9.438 7.639 1.00 96.31 136 CYS A O 1
ATOM 1083 N N . LEU A 1 137 ? -1.067 -9.289 7.335 1.00 96.88 137 LEU A N 1
ATOM 1084 C CA . LEU A 1 137 ? -1.034 -9.520 5.889 1.00 96.88 137 LEU A CA 1
ATOM 1085 C C . LEU A 1 137 ? -0.322 -8.379 5.155 1.00 96.88 137 LEU A C 1
ATOM 1087 O O . LEU A 1 137 ? 0.445 -8.644 4.229 1.00 96.88 137 LEU A O 1
ATOM 1091 N N . PHE A 1 138 ? -0.496 -7.135 5.611 1.00 95.56 138 PHE A N 1
ATOM 1092 C CA . PHE A 1 138 ? 0.280 -6.004 5.102 1.00 95.56 138 PHE A CA 1
ATOM 1093 C C . PHE A 1 138 ? 1.782 -6.162 5.411 1.00 95.56 138 PHE A C 1
ATOM 1095 O O . PHE A 1 138 ? 2.627 -5.924 4.549 1.00 95.56 138 PHE A O 1
ATOM 1102 N N . GLY A 1 139 ? 2.132 -6.646 6.609 1.00 96.56 139 GLY A N 1
ATOM 1103 C CA . GLY A 1 139 ? 3.511 -6.989 6.978 1.00 96.56 139 GLY A CA 1
ATOM 1104 C C . GLY A 1 139 ? 4.127 -8.077 6.089 1.00 96.56 139 GLY A C 1
ATOM 1105 O O . GLY A 1 139 ? 5.267 -7.934 5.647 1.00 96.56 139 GLY A O 1
ATOM 1106 N N . VAL A 1 140 ? 3.362 -9.126 5.757 1.00 97.62 140 VAL A N 1
ATOM 1107 C CA . VAL A 1 140 ? 3.780 -10.164 4.793 1.00 97.62 140 VAL A CA 1
ATOM 1108 C C . VAL A 1 140 ? 4.062 -9.548 3.424 1.00 97.62 140 VAL A C 1
ATOM 1110 O O . VAL A 1 140 ? 5.126 -9.796 2.863 1.00 97.62 140 VAL A O 1
ATOM 1113 N N . TYR A 1 141 ? 3.161 -8.702 2.914 1.00 97.00 141 TYR A N 1
ATOM 1114 C CA . TYR A 1 141 ? 3.372 -7.974 1.659 1.00 97.00 141 TYR A CA 1
ATOM 1115 C C . TYR A 1 141 ? 4.693 -7.183 1.670 1.00 97.00 141 TYR A C 1
ATOM 1117 O O . TYR A 1 141 ? 5.501 -7.329 0.751 1.00 97.00 141 TYR A O 1
ATOM 1125 N N . MET A 1 142 ? 4.959 -6.414 2.731 1.00 95.44 142 MET A N 1
ATOM 1126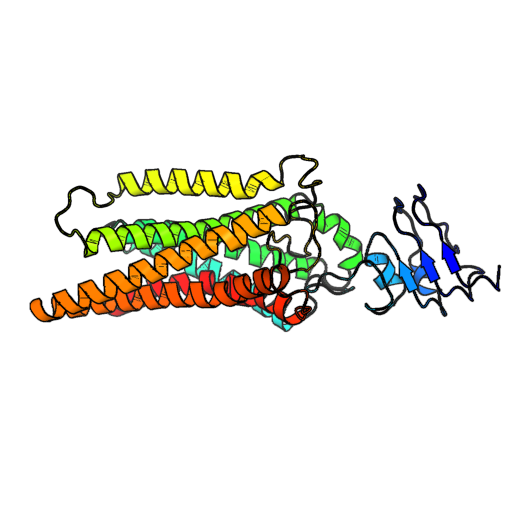 C CA . MET A 1 142 ? 6.181 -5.608 2.859 1.00 95.44 142 MET A CA 1
ATOM 1127 C C . MET A 1 142 ? 7.453 -6.468 2.841 1.00 95.44 142 MET A C 1
ATOM 1129 O O . MET A 1 142 ? 8.413 -6.135 2.147 1.00 95.44 142 MET A O 1
ATOM 1133 N N . ILE A 1 143 ? 7.452 -7.599 3.554 1.00 97.00 143 ILE A N 1
ATOM 1134 C CA . ILE A 1 143 ? 8.582 -8.542 3.574 1.00 97.00 143 ILE A CA 1
ATOM 1135 C C . ILE A 1 143 ? 8.787 -9.182 2.195 1.00 97.00 143 ILE A C 1
ATOM 1137 O O . ILE A 1 143 ? 9.928 -9.339 1.754 1.00 97.00 143 ILE A O 1
ATOM 1141 N N . CYS A 1 144 ? 7.707 -9.523 1.486 1.00 97.31 144 CYS A N 1
ATOM 1142 C CA . CYS A 1 144 ? 7.798 -10.044 0.124 1.00 97.31 144 CYS A CA 1
ATOM 1143 C C . CYS A 1 144 ? 8.443 -9.022 -0.821 1.00 97.31 144 CYS A C 1
ATOM 1145 O O . CYS A 1 144 ? 9.382 -9.375 -1.530 1.00 97.31 144 CYS A O 1
ATOM 1147 N N . ILE A 1 145 ? 8.014 -7.756 -0.790 1.00 95.75 145 ILE A N 1
ATOM 1148 C CA . ILE A 1 145 ? 8.623 -6.693 -1.605 1.00 95.75 145 ILE A CA 1
ATOM 1149 C C . ILE A 1 145 ? 10.099 -6.483 -1.242 1.00 95.75 145 ILE A C 1
ATOM 1151 O O . ILE A 1 145 ? 10.936 -6.396 -2.138 1.00 95.75 145 ILE A O 1
ATOM 1155 N N . ALA A 1 146 ? 10.444 -6.477 0.048 1.00 95.81 146 ALA A N 1
ATOM 1156 C CA . ALA A 1 146 ? 11.835 -6.369 0.496 1.00 95.81 146 ALA A CA 1
ATOM 1157 C C . ALA A 1 146 ? 12.706 -7.543 0.007 1.00 95.81 146 ALA A C 1
ATOM 1159 O O . ALA A 1 146 ? 13.872 -7.364 -0.343 1.00 95.81 146 ALA A O 1
ATOM 1160 N N . SER A 1 147 ? 12.130 -8.746 -0.053 1.00 96.62 147 SER A N 1
ATOM 1161 C CA . SER A 1 147 ? 12.807 -9.944 -0.558 1.00 96.62 147 SER A CA 1
ATOM 1162 C C . SER A 1 147 ? 13.033 -9.875 -2.070 1.00 96.62 147 SER A C 1
ATOM 1164 O O . SER A 1 147 ? 14.097 -10.257 -2.550 1.00 96.62 147 SER A O 1
ATOM 1166 N N . VAL A 1 148 ? 12.057 -9.355 -2.819 1.00 95.69 148 VAL A N 1
ATOM 1167 C CA . VAL A 1 148 ? 12.154 -9.167 -4.274 1.00 95.69 148 VAL A CA 1
ATOM 1168 C C . VAL A 1 148 ? 13.173 -8.081 -4.624 1.00 95.69 148 VAL A C 1
ATOM 1170 O O . VAL A 1 148 ? 13.974 -8.279 -5.535 1.00 95.69 148 VAL A O 1
ATOM 1173 N N . ASP A 1 149 ? 13.201 -6.973 -3.875 1.00 94.56 149 ASP A N 1
ATOM 1174 C CA . ASP A 1 149 ? 14.236 -5.937 -4.008 1.00 94.56 149 ASP A CA 1
ATOM 1175 C C . ASP A 1 149 ? 15.641 -6.519 -3.813 1.00 94.56 149 ASP A C 1
ATOM 1177 O O . ASP A 1 149 ? 16.530 -6.292 -4.633 1.00 94.56 149 ASP A O 1
ATOM 1181 N N . GLN A 1 150 ? 15.824 -7.340 -2.776 1.00 95.12 150 GLN A N 1
ATOM 1182 C CA . GLN A 1 150 ? 17.096 -8.010 -2.519 1.00 95.12 150 GLN A CA 1
ATOM 1183 C C . GLN A 1 150 ? 17.450 -9.036 -3.612 1.00 95.12 150 GLN A C 1
ATOM 1185 O O . GLN A 1 150 ? 18.626 -9.174 -3.945 1.00 95.12 150 GLN A O 1
ATOM 1190 N N . HIS A 1 151 ? 16.464 -9.747 -4.170 1.00 95.44 151 HIS A N 1
ATOM 1191 C CA . HIS A 1 151 ? 16.677 -10.759 -5.210 1.00 95.44 151 HIS A CA 1
ATOM 1192 C C . HIS A 1 151 ? 17.145 -10.152 -6.539 1.00 95.44 151 HIS A C 1
ATOM 1194 O O . HIS A 1 151 ? 18.079 -10.665 -7.147 1.00 95.44 151 HIS A O 1
ATOM 1200 N N . TYR A 1 152 ? 16.533 -9.046 -6.967 1.00 93.31 152 TYR A N 1
ATOM 1201 C CA . TYR A 1 152 ? 16.836 -8.387 -8.244 1.00 93.31 152 TYR A CA 1
ATOM 1202 C C . TYR A 1 152 ? 17.875 -7.267 -8.137 1.00 93.31 152 TYR A C 1
ATOM 1204 O O . TYR A 1 152 ? 18.005 -6.429 -9.031 1.00 93.31 152 TYR A O 1
ATOM 1212 N N . ARG A 1 153 ? 18.621 -7.224 -7.036 1.00 92.62 153 ARG A N 1
ATOM 1213 C CA . ARG A 1 153 ? 19.559 -6.146 -6.748 1.00 92.62 153 ARG A CA 1
ATOM 1214 C C . ARG A 1 153 ? 20.660 -6.053 -7.807 1.00 92.62 153 ARG A C 1
ATOM 1216 O O . ARG A 1 153 ? 21.300 -7.046 -8.141 1.00 92.62 153 ARG A O 1
ATOM 1223 N N . GLY A 1 154 ? 20.905 -4.849 -8.312 1.00 90.56 154 GLY A N 1
ATOM 1224 C CA . GLY A 1 154 ? 21.886 -4.583 -9.367 1.00 90.56 154 GLY A CA 1
ATOM 1225 C C . GLY A 1 154 ? 21.420 -4.866 -10.801 1.00 90.56 154 GLY A C 1
ATOM 1226 O O . GLY A 1 154 ? 22.029 -4.321 -11.719 1.00 90.56 154 GLY A O 1
ATOM 1227 N N . VAL A 1 155 ? 20.359 -5.659 -10.996 1.00 91.62 155 VAL A N 1
ATOM 1228 C CA . VAL A 1 155 ? 19.883 -6.140 -12.313 1.00 91.62 155 VAL A CA 1
ATOM 1229 C C . VAL A 1 155 ? 18.374 -5.945 -12.519 1.00 91.62 155 VAL A C 1
ATOM 1231 O O . VAL A 1 155 ? 17.784 -6.502 -13.440 1.00 91.62 155 VAL A O 1
ATOM 1234 N N . TYR A 1 156 ? 17.713 -5.155 -11.669 1.00 90.44 156 TYR A N 1
ATOM 1235 C CA . TYR A 1 156 ? 16.249 -5.078 -11.621 1.00 90.44 156 TYR A CA 1
ATOM 1236 C C . TYR A 1 156 ? 15.604 -4.683 -12.950 1.00 90.44 156 TYR A C 1
ATOM 1238 O O . TYR A 1 156 ? 14.559 -5.231 -13.299 1.00 90.44 156 TYR A O 1
ATOM 1246 N N . ILE A 1 157 ? 16.202 -3.756 -13.701 1.00 88.19 157 ILE A N 1
ATOM 1247 C CA . ILE A 1 157 ? 15.564 -3.216 -14.904 1.00 88.19 157 ILE A CA 1
ATOM 1248 C C . ILE A 1 157 ? 15.347 -4.273 -15.995 1.00 88.19 157 ILE A C 1
ATOM 1250 O O . ILE A 1 157 ? 14.332 -4.216 -16.685 1.00 88.19 157 ILE A O 1
ATOM 1254 N N . GLU A 1 158 ? 16.230 -5.270 -16.088 1.00 87.31 158 GLU A N 1
ATOM 1255 C CA . GLU A 1 158 ? 16.118 -6.389 -17.036 1.00 87.31 158 GLU A CA 1
ATOM 1256 C C . GLU A 1 158 ? 14.894 -7.263 -16.730 1.00 87.31 158 GLU A C 1
ATOM 1258 O O . GLU A 1 158 ? 14.220 -7.762 -17.629 1.00 87.31 158 GLU A O 1
ATOM 1263 N N . TYR A 1 159 ? 14.551 -7.393 -15.446 1.00 90.31 159 TYR A N 1
ATOM 1264 C CA . TYR A 1 159 ? 13.433 -8.209 -14.973 1.00 90.31 159 TYR A CA 1
ATOM 1265 C C . TYR A 1 159 ? 12.175 -7.393 -14.660 1.00 90.31 159 TYR A C 1
ATOM 1267 O O . TYR A 1 159 ? 11.128 -7.974 -14.375 1.00 90.31 159 TYR A O 1
ATOM 1275 N N . ALA A 1 160 ? 12.225 -6.060 -14.729 1.00 88.31 160 ALA A N 1
ATOM 1276 C CA . ALA A 1 160 ? 11.149 -5.185 -14.267 1.00 88.31 160 ALA A CA 1
ATOM 1277 C C . ALA A 1 160 ? 9.816 -5.454 -14.985 1.00 88.31 160 ALA A C 1
ATOM 1279 O O . ALA A 1 160 ? 8.767 -5.507 -14.337 1.00 88.31 160 ALA A O 1
ATOM 1280 N N . LYS A 1 161 ? 9.838 -5.669 -16.309 1.00 87.19 161 LYS A N 1
ATOM 1281 C CA . LYS A 1 161 ? 8.634 -6.002 -17.090 1.00 87.19 161 LYS A CA 1
ATOM 1282 C C . LYS A 1 161 ? 8.044 -7.344 -16.664 1.00 87.19 161 LYS A C 1
ATOM 1284 O O . LYS A 1 161 ? 6.839 -7.417 -16.414 1.00 87.19 161 LYS A O 1
ATOM 1289 N N . ALA A 1 162 ? 8.886 -8.375 -16.569 1.00 90.88 162 ALA A N 1
ATOM 1290 C CA . ALA A 1 162 ? 8.484 -9.727 -16.188 1.00 90.88 162 ALA A CA 1
ATOM 1291 C C . ALA A 1 162 ? 7.938 -9.767 -14.754 1.00 90.88 162 ALA A C 1
ATOM 1293 O O . ALA A 1 162 ? 6.880 -10.345 -14.513 1.00 90.88 162 ALA A O 1
ATOM 1294 N N . TRP A 1 163 ? 8.602 -9.078 -13.822 1.00 93.06 163 TRP A N 1
ATOM 1295 C CA . TRP A 1 163 ? 8.156 -8.916 -12.441 1.00 93.06 163 TRP A CA 1
ATOM 1296 C C . TRP A 1 163 ? 6.778 -8.252 -12.371 1.00 93.06 163 TRP A C 1
ATOM 1298 O O . TRP A 1 163 ? 5.844 -8.842 -11.827 1.00 93.06 163 TRP A O 1
ATOM 1308 N N . LYS A 1 164 ? 6.620 -7.068 -12.976 1.00 90.62 164 LYS A N 1
ATOM 1309 C CA . LYS A 1 164 ? 5.370 -6.294 -12.933 1.00 90.62 164 LYS A CA 1
ATOM 1310 C C . LYS A 1 164 ? 4.178 -7.043 -13.536 1.00 90.62 164 LYS A C 1
ATOM 1312 O O . LYS A 1 164 ? 3.066 -6.899 -13.041 1.00 90.62 164 LYS A O 1
ATOM 1317 N N . HIS A 1 165 ? 4.394 -7.851 -14.574 1.00 90.56 165 HIS A N 1
ATOM 1318 C CA . HIS A 1 165 ? 3.340 -8.651 -15.216 1.00 90.56 165 HIS A CA 1
ATOM 1319 C C . HIS A 1 165 ? 3.173 -10.056 -14.616 1.00 90.56 165 HIS A C 1
ATOM 1321 O O . HIS A 1 165 ? 2.329 -10.823 -15.075 1.00 90.56 165 HIS A O 1
ATOM 1327 N N . SER A 1 166 ? 3.954 -10.412 -13.595 1.00 94.12 166 SER A N 1
ATOM 1328 C CA . SER A 1 166 ? 3.871 -11.728 -12.966 1.00 94.12 166 SER A CA 1
ATOM 1329 C C . SER A 1 166 ? 2.601 -11.895 -12.124 1.00 94.12 166 SER A C 1
ATOM 1331 O O . SER A 1 166 ? 2.078 -10.949 -11.527 1.00 94.12 166 SER A O 1
ATOM 1333 N N . ALA A 1 167 ? 2.156 -13.147 -11.984 1.00 94.00 167 ALA A N 1
ATOM 1334 C CA . ALA A 1 167 ? 1.097 -13.504 -11.042 1.00 94.00 167 ALA A CA 1
ATOM 1335 C C . ALA A 1 167 ? 1.476 -13.170 -9.586 1.00 94.00 167 ALA A C 1
ATOM 1337 O O . ALA A 1 167 ? 0.604 -12.835 -8.787 1.00 94.00 167 ALA A O 1
ATOM 1338 N N . ALA A 1 168 ? 2.771 -13.211 -9.248 1.00 95.75 168 ALA A N 1
ATOM 1339 C CA . ALA A 1 168 ? 3.270 -12.840 -7.927 1.00 95.75 168 ALA A CA 1
ATOM 1340 C C . ALA A 1 168 ? 3.025 -11.354 -7.628 1.00 95.75 168 ALA A C 1
ATOM 1342 O O . ALA A 1 168 ? 2.498 -11.025 -6.568 1.00 95.75 168 ALA A O 1
ATOM 1343 N N . CYS A 1 169 ? 3.325 -10.464 -8.577 1.00 95.00 169 CYS A N 1
ATOM 1344 C CA . CYS A 1 169 ? 3.059 -9.035 -8.428 1.00 95.00 169 CYS A CA 1
ATOM 1345 C C . CYS A 1 169 ? 1.556 -8.746 -8.311 1.00 95.00 169 CYS A C 1
ATOM 1347 O O . CYS A 1 169 ? 1.130 -8.026 -7.408 1.00 95.00 169 CYS A O 1
ATOM 1349 N N . ALA A 1 170 ? 0.727 -9.379 -9.148 1.00 94.88 170 ALA A N 1
ATOM 1350 C CA . ALA A 1 170 ? -0.729 -9.256 -9.057 1.00 94.88 170 ALA A CA 1
ATOM 1351 C C . ALA A 1 170 ? -1.280 -9.728 -7.695 1.00 94.88 170 ALA A C 1
ATOM 1353 O O . ALA A 1 170 ? -2.127 -9.056 -7.098 1.00 94.88 170 ALA A O 1
ATOM 1354 N N . PHE A 1 171 ? -0.770 -10.848 -7.172 1.00 95.50 171 PHE A N 1
ATOM 1355 C CA . PHE A 1 171 ? -1.127 -11.356 -5.848 1.00 95.50 171 PHE A CA 1
ATOM 1356 C C . PHE A 1 171 ? -0.704 -10.396 -4.731 1.00 95.50 171 PHE A C 1
ATOM 1358 O O . PHE A 1 171 ? -1.522 -10.075 -3.872 1.00 95.50 171 PHE A O 1
ATOM 1365 N N . LEU A 1 172 ? 0.537 -9.898 -4.754 1.00 96.50 172 LEU A N 1
ATOM 1366 C CA . LEU A 1 172 ? 1.035 -8.947 -3.756 1.00 96.50 172 LEU A CA 1
ATOM 1367 C C . LEU A 1 172 ? 0.251 -7.634 -3.771 1.00 96.50 172 LEU A C 1
ATOM 1369 O O . LEU A 1 172 ? -0.083 -7.119 -2.707 1.00 96.50 172 LEU A O 1
ATOM 1373 N N . GLY A 1 173 ? -0.109 -7.135 -4.952 1.00 95.06 173 GLY A N 1
ATOM 1374 C CA . GLY A 1 173 ? -0.966 -5.962 -5.081 1.00 95.06 173 GLY A CA 1
ATOM 1375 C C . GLY A 1 173 ? -2.361 -6.182 -4.503 1.00 95.06 173 GLY A C 1
ATOM 1376 O O . GLY A 1 173 ? -2.850 -5.360 -3.729 1.00 95.06 173 GLY A O 1
ATOM 1377 N N . THR A 1 174 ? -2.970 -7.331 -4.801 1.00 95.62 174 THR A N 1
ATOM 1378 C CA . THR A 1 174 ? -4.269 -7.731 -4.232 1.00 95.62 174 THR A CA 1
ATOM 1379 C C . THR A 1 174 ? -4.190 -7.844 -2.711 1.00 95.62 174 THR A C 1
ATOM 1381 O O . THR A 1 174 ? -5.071 -7.353 -2.007 1.00 95.62 174 THR A O 1
ATOM 1384 N N . LEU A 1 175 ? -3.117 -8.446 -2.191 1.00 96.38 175 LEU A N 1
ATOM 1385 C CA . LEU A 1 175 ? -2.861 -8.595 -0.761 1.00 96.38 175 LEU A CA 1
ATOM 1386 C C . LEU A 1 175 ? -2.702 -7.233 -0.073 1.00 96.38 175 LEU A C 1
ATOM 1388 O O . LEU A 1 175 ? -3.287 -7.017 0.990 1.00 96.38 175 LEU A O 1
ATOM 1392 N N . ALA A 1 176 ? -1.959 -6.309 -0.687 1.00 95.12 176 ALA A N 1
ATOM 1393 C CA . ALA A 1 176 ? -1.770 -4.952 -0.187 1.00 95.12 176 ALA A CA 1
ATOM 1394 C C . ALA A 1 176 ? -3.094 -4.177 -0.142 1.00 95.12 176 ALA A C 1
ATOM 1396 O O . ALA A 1 176 ? -3.430 -3.625 0.902 1.00 95.12 176 ALA A O 1
ATOM 1397 N N . THR A 1 177 ? -3.882 -4.192 -1.228 1.00 94.69 177 THR A N 1
ATOM 1398 C CA . THR A 1 177 ? -5.208 -3.549 -1.258 1.00 94.69 177 THR A CA 1
ATOM 1399 C C . THR A 1 177 ? -6.152 -4.178 -0.238 1.00 94.69 177 THR A C 1
ATOM 1401 O O . THR A 1 177 ? -6.822 -3.466 0.502 1.00 94.69 177 THR A O 1
ATOM 1404 N N . PHE A 1 178 ? -6.207 -5.512 -0.170 1.00 96.25 178 PHE A N 1
ATOM 1405 C CA . PHE A 1 178 ? -7.073 -6.207 0.776 1.00 96.25 178 PHE A CA 1
ATOM 1406 C C . PHE A 1 178 ? -6.736 -5.825 2.219 1.00 96.25 178 PHE A C 1
ATOM 1408 O O . PHE A 1 178 ? -7.624 -5.462 2.985 1.00 96.25 178 PHE A O 1
ATOM 1415 N N . SER A 1 179 ? -5.457 -5.888 2.588 1.00 95.81 179 SER A N 1
ATOM 1416 C CA . SER A 1 179 ? -5.022 -5.598 3.955 1.00 95.81 179 SER A CA 1
ATOM 1417 C C . SER A 1 179 ? -5.245 -4.135 4.341 1.00 95.81 179 SER A C 1
ATOM 1419 O O . SER A 1 179 ? -5.811 -3.883 5.405 1.00 95.81 179 SER A O 1
ATOM 1421 N N . SER A 1 180 ? -4.906 -3.173 3.474 1.00 92.38 180 SER A N 1
ATOM 1422 C CA . SER A 1 180 ? -5.085 -1.747 3.781 1.00 92.38 180 SER A CA 1
ATOM 1423 C C . SER A 1 180 ? -6.559 -1.355 3.926 1.00 92.38 180 SER A C 1
ATOM 1425 O O . SER A 1 180 ? -6.931 -0.696 4.898 1.00 92.38 180 SER A O 1
ATOM 1427 N N . GLU A 1 181 ? -7.417 -1.790 2.998 1.00 93.44 181 GLU A N 1
ATOM 1428 C CA . GLU A 1 181 ? -8.850 -1.466 3.018 1.00 93.44 181 GLU A CA 1
ATOM 1429 C C . GLU A 1 181 ? -9.580 -2.206 4.154 1.00 93.44 181 GLU A C 1
ATOM 1431 O O . GLU A 1 181 ? -10.459 -1.643 4.815 1.00 93.44 181 GLU A O 1
ATOM 1436 N N . ALA A 1 182 ? -9.186 -3.452 4.451 1.00 95.56 182 ALA A N 1
ATOM 1437 C CA . ALA A 1 182 ? -9.728 -4.194 5.584 1.00 95.56 182 ALA A CA 1
ATOM 1438 C C . ALA A 1 182 ? -9.409 -3.500 6.913 1.00 95.56 182 ALA A C 1
ATOM 1440 O O . ALA A 1 182 ? -10.318 -3.352 7.732 1.00 95.56 182 ALA A O 1
ATOM 1441 N N . SER A 1 183 ? -8.173 -3.030 7.125 1.00 93.62 183 SER A N 1
ATOM 1442 C CA . SER A 1 183 ? -7.799 -2.312 8.352 1.00 93.62 183 SER A CA 1
ATOM 1443 C C . SER A 1 183 ? -8.661 -1.060 8.563 1.00 93.62 183 SER A C 1
ATOM 1445 O O . SER A 1 183 ? -9.231 -0.887 9.645 1.00 93.62 183 SER A O 1
ATOM 1447 N N . VAL A 1 184 ? -8.870 -0.237 7.526 1.00 91.62 184 VAL A N 1
ATOM 1448 C CA . VAL A 1 184 ? -9.708 0.977 7.622 1.00 91.62 184 VAL A CA 1
ATOM 1449 C C . VAL A 1 184 ? -11.169 0.644 7.938 1.00 91.62 184 VAL A C 1
ATOM 1451 O O . VAL A 1 184 ? -11.771 1.250 8.833 1.00 91.62 184 VAL A O 1
ATOM 1454 N N . LEU A 1 185 ? -11.755 -0.352 7.268 1.00 94.19 185 LEU A N 1
ATOM 1455 C CA . LEU A 1 185 ? -13.138 -0.748 7.545 1.00 94.19 185 LEU A CA 1
ATOM 1456 C C . LEU A 1 185 ? -13.297 -1.407 8.924 1.00 94.19 185 LEU A C 1
ATOM 1458 O O . LEU A 1 185 ? -14.321 -1.206 9.580 1.00 94.19 185 LEU A O 1
ATOM 1462 N N . VAL A 1 186 ? -12.293 -2.135 9.421 1.00 93.69 186 VAL A N 1
ATOM 1463 C CA . VAL A 1 186 ? -12.304 -2.655 10.799 1.00 93.69 186 VAL A CA 1
ATOM 1464 C C . VAL A 1 186 ? -12.294 -1.499 11.804 1.00 93.69 186 VAL A C 1
ATOM 1466 O O . VAL A 1 186 ? -13.090 -1.511 12.746 1.00 93.69 186 VAL A O 1
ATOM 1469 N N . LEU A 1 187 ? -11.468 -0.469 11.598 1.00 89.81 187 LEU A N 1
ATOM 1470 C CA . LEU A 1 187 ? -11.431 0.733 12.446 1.00 89.81 187 LEU A CA 1
ATOM 1471 C C . LEU A 1 187 ? -12.766 1.485 12.447 1.00 89.81 187 LEU A C 1
ATOM 1473 O O . LEU A 1 187 ? -13.241 1.934 13.499 1.00 89.81 187 LEU A O 1
ATOM 1477 N N . PHE A 1 188 ? -13.418 1.566 11.288 1.00 91.94 188 PHE A N 1
ATOM 1478 C CA . PHE A 1 188 ? -14.769 2.102 11.170 1.00 91.94 188 PHE A CA 1
ATOM 1479 C C . PHE A 1 188 ? -15.770 1.300 12.022 1.00 91.94 188 PHE A C 1
ATOM 1481 O O . PHE A 1 188 ? -16.535 1.884 12.797 1.00 91.94 188 PHE A O 1
ATOM 1488 N N . VAL A 1 189 ? -15.728 -0.037 11.963 1.00 93.19 189 VAL A N 1
ATOM 1489 C CA . VAL A 1 189 ? -16.604 -0.914 12.765 1.00 93.19 189 VAL A CA 1
ATOM 1490 C C . VAL A 1 189 ? -16.304 -0.803 14.265 1.00 93.19 189 VAL A C 1
ATOM 1492 O O . VAL A 1 189 ? -17.242 -0.715 15.062 1.00 93.19 189 VAL A O 1
ATOM 1495 N N . ILE A 1 190 ? -15.028 -0.734 14.666 1.00 89.12 190 ILE A N 1
ATOM 1496 C CA . ILE A 1 190 ? -14.615 -0.475 16.060 1.00 89.12 190 ILE A CA 1
ATOM 1497 C C . ILE A 1 190 ? -15.219 0.843 16.553 1.00 89.12 190 ILE A C 1
ATOM 1499 O O . ILE A 1 190 ? -15.759 0.913 17.660 1.00 89.12 190 ILE A O 1
ATOM 1503 N N . THR A 1 191 ? -15.170 1.883 15.723 1.00 88.31 191 THR A N 1
ATOM 1504 C CA . THR A 1 191 ? -15.717 3.200 16.062 1.00 88.31 191 THR A CA 1
ATOM 1505 C C . THR A 1 191 ? -17.237 3.162 16.196 1.00 88.31 191 THR A C 1
ATOM 1507 O O . THR A 1 191 ? -17.779 3.712 17.155 1.00 88.31 191 THR A O 1
ATOM 1510 N N . CYS A 1 192 ? -17.933 2.456 15.300 1.00 90.19 192 CYS A N 1
ATOM 1511 C CA . CYS A 1 192 ? -19.378 2.246 15.394 1.00 90.19 192 CYS A CA 1
ATOM 1512 C C . CYS A 1 192 ? -19.776 1.516 16.684 1.00 90.19 192 CYS A C 1
ATOM 1514 O O . CYS A 1 192 ? -20.698 1.952 17.375 1.00 90.19 192 CYS A O 1
ATOM 1516 N N . ASP A 1 193 ? -19.069 0.437 17.041 1.00 87.94 193 ASP A N 1
ATOM 1517 C CA . ASP A 1 193 ? -19.305 -0.301 18.289 1.00 87.94 193 ASP A CA 1
ATOM 1518 C C . ASP A 1 193 ? -19.191 0.620 19.511 1.00 87.94 193 ASP A C 1
ATOM 1520 O O . ASP A 1 193 ? -20.081 0.655 20.366 1.00 87.94 193 ASP A O 1
ATOM 1524 N N . ARG A 1 194 ? -18.125 1.423 19.562 1.00 83.69 194 ARG A N 1
ATOM 1525 C CA . ARG A 1 194 ? -17.887 2.367 20.659 1.00 83.69 194 ARG A CA 1
ATOM 1526 C C . ARG A 1 194 ? -18.942 3.452 20.740 1.00 83.69 194 ARG A C 1
ATOM 1528 O O . ARG A 1 194 ? -19.471 3.708 21.824 1.00 83.69 194 ARG A O 1
ATOM 1535 N N . LEU A 1 195 ? -19.282 4.047 19.601 1.00 85.62 195 LEU A N 1
ATOM 1536 C CA . LEU A 1 195 ? -20.302 5.080 19.521 1.00 85.62 195 LEU A CA 1
ATOM 1537 C C . LEU A 1 195 ? -21.640 4.559 20.053 1.00 85.62 195 LEU A C 1
ATOM 1539 O O . LEU A 1 195 ? -22.280 5.228 20.864 1.00 85.62 195 LEU A O 1
ATOM 1543 N N . LEU A 1 196 ? -22.047 3.347 19.665 1.00 86.25 196 LEU A N 1
ATOM 1544 C CA . LEU A 1 196 ? -23.286 2.735 20.149 1.00 86.25 196 LEU A CA 1
ATOM 1545 C C . LEU A 1 196 ? -23.258 2.503 21.666 1.00 86.25 196 LEU A C 1
ATOM 1547 O O . LEU A 1 196 ? -24.200 2.904 22.352 1.00 86.25 196 LEU A O 1
ATOM 1551 N N . ARG A 1 197 ? -22.168 1.941 22.204 1.00 81.44 197 ARG A N 1
ATOM 1552 C CA . ARG A 1 197 ? -22.045 1.653 23.645 1.00 81.44 197 ARG A CA 1
ATOM 1553 C C . ARG A 1 197 ? -22.065 2.915 24.506 1.00 81.44 197 ARG A C 1
ATOM 1555 O O . ARG A 1 197 ? -22.758 2.941 25.520 1.00 81.44 197 ARG A O 1
ATOM 1562 N N . ILE A 1 198 ? -21.347 3.963 24.100 1.00 78.69 198 ILE A N 1
ATOM 1563 C CA . ILE A 1 198 ? -21.227 5.211 24.875 1.00 78.69 198 ILE A CA 1
ATOM 1564 C C . ILE A 1 198 ? -22.520 6.025 24.816 1.00 78.69 198 ILE A C 1
ATOM 1566 O O . ILE A 1 198 ? -22.951 6.611 25.808 1.00 78.69 198 ILE A O 1
ATOM 1570 N N . THR A 1 199 ? -23.163 6.076 23.652 1.00 79.88 199 THR A N 1
ATOM 1571 C CA . THR A 1 199 ? -24.344 6.928 23.460 1.00 79.88 199 THR A CA 1
ATOM 1572 C C . THR A 1 199 ? -25.632 6.263 23.925 1.00 79.88 199 THR A C 1
ATOM 1574 O O . THR A 1 199 ? -26.575 6.973 24.288 1.00 79.88 199 THR A O 1
ATOM 1577 N N . ARG A 1 200 ? -25.676 4.923 23.927 1.00 78.19 200 ARG A N 1
ATOM 1578 C CA . ARG A 1 200 ? -26.852 4.109 24.260 1.00 78.19 200 ARG A CA 1
ATOM 1579 C C . ARG A 1 200 ? -26.493 2.926 25.186 1.00 78.19 200 ARG A C 1
ATOM 1581 O O . ARG A 1 200 ? -26.680 1.769 24.801 1.00 78.19 200 ARG A O 1
ATOM 1588 N N . PRO A 1 201 ? -26.061 3.186 26.434 1.00 69.50 201 PRO A N 1
ATOM 1589 C CA . PRO A 1 201 ? -25.536 2.156 27.340 1.00 69.50 201 PRO A CA 1
ATOM 1590 C C . PRO A 1 201 ? -26.530 1.026 27.665 1.00 69.50 201 PRO A C 1
ATOM 1592 O O . PRO A 1 201 ? -26.118 -0.118 27.830 1.00 69.50 201 PRO A O 1
ATOM 1595 N N . PHE A 1 202 ? -27.838 1.307 27.685 1.00 69.12 202 PHE A N 1
ATOM 1596 C CA . PHE A 1 202 ? -28.888 0.321 27.998 1.00 69.12 202 PHE A CA 1
ATOM 1597 C C . PHE A 1 202 ? -29.612 -0.244 26.765 1.00 69.12 202 PHE A C 1
ATOM 1599 O O . PHE A 1 202 ? -30.629 -0.927 26.891 1.00 69.12 202 PHE A O 1
ATOM 1606 N N . SER A 1 203 ? -29.137 0.043 25.549 1.00 70.19 203 SER A N 1
ATOM 1607 C CA . SER A 1 203 ? -29.825 -0.421 24.343 1.00 70.19 203 SER A CA 1
ATOM 1608 C C . SER A 1 203 ? -29.555 -1.896 24.050 1.00 70.19 203 SER A C 1
ATOM 1610 O O . SER A 1 203 ? -28.410 -2.340 23.981 1.00 70.19 203 SER A O 1
ATOM 1612 N N . LYS A 1 204 ? -30.621 -2.642 23.735 1.00 62.75 204 LYS A N 1
ATOM 1613 C CA . LYS A 1 204 ? -30.541 -4.009 23.186 1.00 62.75 204 LYS A CA 1
ATOM 1614 C C . LYS A 1 204 ? -29.912 -4.070 21.780 1.00 62.75 204 LYS A C 1
ATOM 1616 O O . LYS A 1 204 ? -29.696 -5.161 21.270 1.00 62.75 204 LYS A O 1
ATOM 1621 N N . LYS A 1 205 ? -29.627 -2.921 21.145 1.00 67.12 205 LYS A N 1
ATOM 1622 C CA . LYS A 1 205 ? -29.039 -2.813 19.793 1.00 67.12 205 LYS A CA 1
ATOM 1623 C C . LYS A 1 205 ? -27.500 -2.806 19.770 1.00 67.12 205 LYS A C 1
ATOM 1625 O O . LYS A 1 205 ? -26.919 -2.559 18.718 1.00 67.12 205 LYS A O 1
ATOM 1630 N N . ASN A 1 206 ? -26.833 -3.045 20.900 1.00 78.19 206 ASN A N 1
ATOM 1631 C CA . ASN A 1 206 ? -25.373 -3.154 20.937 1.00 78.19 206 ASN A CA 1
ATOM 1632 C C . ASN A 1 206 ? -24.886 -4.370 20.137 1.00 78.19 206 ASN A C 1
ATOM 1634 O O . ASN A 1 206 ? -25.536 -5.419 20.119 1.00 78.19 206 ASN A O 1
ATOM 1638 N N . LEU A 1 207 ? -23.720 -4.246 19.499 1.00 81.88 207 LEU A N 1
ATOM 1639 C CA . LEU A 1 207 ? -23.121 -5.360 18.773 1.00 81.88 207 LEU A CA 1
ATOM 1640 C C . LEU A 1 207 ? -22.813 -6.509 19.740 1.00 81.88 207 LEU A C 1
ATOM 1642 O O . LEU A 1 207 ? -22.223 -6.323 20.811 1.00 81.88 207 LEU A O 1
ATOM 1646 N N . THR A 1 208 ? -23.228 -7.707 19.338 1.00 88.00 208 THR A N 1
ATOM 1647 C CA . THR A 1 208 ? -22.901 -8.967 20.011 1.00 88.00 208 THR A CA 1
ATOM 1648 C C . THR A 1 208 ? -21.745 -9.650 19.289 1.00 88.00 208 THR A C 1
ATOM 1650 O O . THR A 1 208 ? -21.516 -9.393 18.109 1.00 88.00 208 THR A O 1
ATOM 1653 N N . LEU A 1 209 ? -21.052 -10.584 19.948 1.00 87.50 209 LEU A N 1
ATOM 1654 C CA . LEU A 1 209 ? -19.973 -11.358 19.315 1.00 87.50 209 LEU A CA 1
ATOM 1655 C C . LEU A 1 209 ? -20.445 -12.081 18.042 1.00 87.50 209 LEU A C 1
ATOM 1657 O O . LEU A 1 209 ? -19.724 -12.116 17.049 1.00 87.50 209 LEU A O 1
ATOM 1661 N N . ARG A 1 210 ? -21.676 -12.611 18.031 1.00 89.69 210 ARG A N 1
ATOM 1662 C CA . ARG A 1 210 ? -22.258 -13.259 16.841 1.00 89.69 210 ARG A CA 1
ATOM 1663 C C . ARG A 1 210 ? -22.482 -12.257 15.709 1.00 89.69 210 ARG A C 1
ATOM 1665 O O . ARG A 1 210 ? -22.180 -12.559 14.559 1.00 89.69 210 ARG A O 1
ATOM 1672 N N . SER A 1 211 ? -22.993 -11.069 16.034 1.00 90.56 211 SER A N 1
ATOM 1673 C CA . SER A 1 211 ? -23.175 -9.986 15.062 1.00 90.56 211 SER A CA 1
ATOM 1674 C C . SER A 1 211 ? -21.839 -9.531 14.476 1.00 90.56 211 SER A C 1
ATOM 1676 O O . SER A 1 211 ? -21.768 -9.318 13.274 1.00 90.56 211 SER A O 1
ATOM 1678 N N . VAL A 1 212 ? -20.779 -9.450 15.290 1.00 92.69 212 VAL A N 1
ATOM 1679 C CA . VAL A 1 212 ? -19.426 -9.086 14.834 1.00 92.69 212 VAL A CA 1
ATOM 1680 C C . VAL A 1 212 ? -18.925 -10.056 13.777 1.00 92.69 212 VAL A C 1
ATOM 1682 O O . VAL A 1 212 ? -18.541 -9.606 12.711 1.00 92.69 212 VAL A O 1
ATOM 1685 N N . HIS A 1 213 ? -18.992 -11.369 14.008 1.00 93.81 213 HIS A N 1
ATOM 1686 C CA . HIS A 1 213 ? -18.540 -12.346 13.009 1.00 93.81 213 HIS A CA 1
ATOM 1687 C C . HIS A 1 213 ? -19.305 -12.215 11.683 1.00 93.81 213 HIS A C 1
ATOM 1689 O O . HIS A 1 213 ? -18.697 -12.275 10.620 1.00 93.81 213 HIS A O 1
ATOM 1695 N N . LYS A 1 214 ? -20.622 -11.966 11.732 1.00 94.75 214 LYS A N 1
ATOM 1696 C CA . LYS A 1 214 ? -21.426 -11.720 10.522 1.00 94.75 214 LYS A CA 1
ATOM 1697 C C . LYS A 1 214 ? -21.019 -10.431 9.804 1.00 94.75 214 LYS A C 1
ATOM 1699 O O . LYS A 1 214 ? -20.852 -10.446 8.591 1.00 94.75 214 LYS A O 1
ATOM 1704 N N . VAL A 1 215 ? -20.852 -9.331 10.541 1.00 95.75 215 VAL A N 1
ATOM 1705 C CA . VAL A 1 215 ? -20.415 -8.041 9.979 1.00 95.75 215 VAL A CA 1
ATOM 1706 C C . VAL A 1 215 ? -19.022 -8.172 9.372 1.00 95.75 215 VAL A C 1
ATOM 1708 O O . VAL A 1 215 ? -18.816 -7.742 8.245 1.00 95.75 215 VAL A O 1
ATOM 1711 N N . MET A 1 216 ? -18.090 -8.820 10.071 1.00 96.38 216 MET A N 1
ATOM 1712 C CA . MET A 1 216 ? -16.729 -9.015 9.581 1.00 96.38 216 MET A CA 1
ATOM 1713 C C . MET A 1 216 ? -16.681 -9.916 8.354 1.00 96.38 216 MET A C 1
ATOM 1715 O O . MET A 1 216 ? -15.936 -9.607 7.434 1.00 96.38 216 MET A O 1
ATOM 1719 N N . LEU A 1 217 ? -17.516 -10.956 8.277 1.00 96.31 217 LEU A N 1
ATOM 1720 C CA . LEU A 1 217 ? -17.641 -11.771 7.069 1.00 96.31 217 LEU A CA 1
ATOM 1721 C C . LEU A 1 217 ? -18.084 -10.929 5.860 1.00 96.31 217 LEU A C 1
ATOM 1723 O O . LEU A 1 217 ? -17.513 -11.067 4.780 1.00 96.31 217 LEU A O 1
ATOM 1727 N N . ILE A 1 218 ? -19.061 -10.034 6.043 1.00 96.69 218 ILE A N 1
ATOM 1728 C CA . ILE A 1 218 ? -19.530 -9.124 4.985 1.00 96.69 218 ILE A CA 1
ATOM 1729 C C . ILE A 1 218 ? -18.424 -8.142 4.590 1.00 96.69 218 ILE A C 1
ATOM 1731 O O . ILE A 1 218 ? -18.141 -7.997 3.405 1.00 96.69 218 ILE A O 1
ATOM 1735 N N . VAL A 1 219 ? -17.779 -7.501 5.570 1.00 96.56 219 VAL A N 1
ATOM 1736 C CA . VAL A 1 219 ? -16.683 -6.546 5.334 1.00 96.56 219 VAL A CA 1
ATOM 1737 C C . VAL A 1 219 ? -15.534 -7.220 4.588 1.00 96.56 219 VAL A C 1
ATOM 1739 O O . VAL A 1 219 ? -15.076 -6.696 3.582 1.00 96.56 219 VAL A O 1
ATOM 1742 N N . TRP A 1 220 ? -15.105 -8.405 5.019 1.00 96.62 220 TRP A N 1
ATOM 1743 C CA . TRP A 1 220 ? -14.018 -9.139 4.372 1.00 96.62 220 TRP A CA 1
ATOM 1744 C C . TRP A 1 220 ? -14.383 -9.555 2.951 1.00 96.62 220 TRP A C 1
ATOM 1746 O O . TRP A 1 220 ? -13.577 -9.381 2.045 1.00 96.62 220 TRP A O 1
ATOM 1756 N N . SER A 1 221 ? -15.609 -10.037 2.734 1.00 97.38 221 SER A N 1
ATOM 1757 C CA . SER A 1 221 ? -16.084 -10.398 1.392 1.00 97.38 221 SER A CA 1
ATOM 1758 C C . SER A 1 221 ? -16.124 -9.183 0.462 1.00 97.38 221 SER A C 1
ATOM 1760 O O . SER A 1 221 ? -15.701 -9.275 -0.688 1.00 97.38 221 SER A O 1
ATOM 1762 N N . LEU A 1 222 ? -16.581 -8.031 0.966 1.00 96.31 222 LEU A N 1
ATOM 1763 C CA . LEU A 1 222 ? -16.595 -6.773 0.221 1.00 96.31 222 LEU A CA 1
ATOM 1764 C C . LEU A 1 222 ? -15.177 -6.330 -0.153 1.00 96.31 222 LEU A C 1
ATOM 1766 O O . LEU A 1 222 ? -14.933 -5.978 -1.302 1.00 96.31 222 LEU A O 1
ATOM 1770 N N . VAL A 1 223 ? -14.236 -6.377 0.790 1.00 96.94 223 VAL A N 1
ATOM 1771 C CA . VAL A 1 223 ? -12.848 -5.965 0.537 1.00 96.94 223 VAL A CA 1
ATOM 1772 C C . VAL A 1 223 ? -12.139 -6.930 -0.415 1.00 96.94 223 VAL A C 1
ATOM 1774 O O . VAL A 1 223 ? -11.403 -6.482 -1.289 1.00 96.94 223 VAL A O 1
ATOM 1777 N N . ILE A 1 224 ? -12.399 -8.238 -0.318 1.00 97.00 224 ILE A N 1
ATOM 1778 C CA . ILE A 1 224 ? -11.909 -9.224 -1.296 1.00 97.00 224 ILE A CA 1
ATOM 1779 C C . ILE A 1 224 ? -12.441 -8.891 -2.688 1.00 97.00 224 ILE A C 1
ATOM 1781 O O . ILE A 1 224 ? -11.665 -8.856 -3.640 1.00 97.00 224 ILE A O 1
ATOM 1785 N N . ALA A 1 225 ? -13.740 -8.602 -2.816 1.00 96.38 225 ALA A N 1
ATOM 1786 C CA . ALA A 1 225 ? -14.315 -8.202 -4.095 1.00 96.38 225 ALA A CA 1
ATOM 1787 C C . ALA A 1 225 ? -13.625 -6.940 -4.637 1.00 96.38 225 ALA A C 1
ATOM 1789 O O . ALA A 1 225 ? -13.190 -6.930 -5.784 1.00 96.38 225 ALA A O 1
ATOM 1790 N N . ILE A 1 226 ? -13.433 -5.918 -3.797 1.00 94.94 226 ILE A N 1
ATOM 1791 C CA . ILE A 1 226 ? -12.732 -4.681 -4.166 1.00 94.94 226 ILE A CA 1
ATOM 1792 C C . ILE A 1 226 ? -11.289 -4.953 -4.631 1.00 94.94 226 ILE A C 1
ATOM 1794 O O . ILE A 1 226 ? -10.841 -4.363 -5.615 1.00 94.94 226 ILE A O 1
ATOM 1798 N N . ALA A 1 227 ? -10.558 -5.838 -3.957 1.00 95.81 227 ALA A N 1
ATOM 1799 C CA . ALA A 1 227 ? -9.172 -6.153 -4.300 1.00 95.81 227 ALA A CA 1
ATOM 1800 C C . ALA A 1 227 ? -9.053 -7.014 -5.574 1.00 95.81 227 ALA A C 1
ATOM 1802 O O . ALA A 1 227 ? -8.088 -6.889 -6.319 1.00 95.81 227 ALA A O 1
ATOM 1803 N N . VAL A 1 228 ? -10.036 -7.873 -5.860 1.00 95.06 228 VAL A N 1
ATOM 1804 C CA . VAL A 1 228 ? -9.999 -8.788 -7.016 1.00 95.06 228 VAL A CA 1
ATOM 1805 C C . VAL A 1 228 ? -10.600 -8.172 -8.282 1.00 95.06 228 VAL A C 1
ATOM 1807 O O . VAL A 1 228 ? -10.185 -8.535 -9.379 1.00 95.06 228 VAL A O 1
ATOM 1810 N N . VAL A 1 229 ? -11.531 -7.216 -8.174 1.00 94.38 229 VAL A N 1
ATOM 1811 C CA . VAL A 1 229 ? -12.156 -6.539 -9.332 1.00 94.38 229 VAL A CA 1
ATOM 1812 C C . VAL A 1 229 ? -11.138 -6.067 -10.387 1.00 94.38 229 VAL A C 1
ATOM 1814 O O . VAL A 1 229 ? -11.367 -6.337 -11.567 1.00 94.38 229 VAL A O 1
ATOM 1817 N N . PRO A 1 230 ? -9.995 -5.445 -10.030 1.00 91.75 230 PRO A N 1
ATOM 1818 C CA . PRO A 1 230 ? -9.004 -5.014 -11.017 1.00 91.75 230 PRO A CA 1
ATOM 1819 C C . PRO A 1 230 ? -8.265 -6.138 -11.757 1.00 91.75 230 PRO A C 1
ATOM 1821 O O . PRO A 1 230 ? -7.601 -5.865 -12.758 1.00 91.75 230 PRO A O 1
ATOM 1824 N N . LEU A 1 231 ? -8.353 -7.383 -11.276 1.00 91.62 231 LEU A N 1
ATOM 1825 C CA . LEU A 1 231 ? -7.803 -8.564 -11.948 1.00 91.62 231 LEU A CA 1
ATOM 1826 C C . LEU A 1 231 ? -8.734 -9.107 -13.036 1.00 91.62 231 LEU A C 1
ATOM 1828 O O . LEU A 1 231 ? -8.290 -9.890 -13.876 1.00 91.62 231 LEU A O 1
ATOM 1832 N N . ILE A 1 232 ? -10.013 -8.718 -13.031 1.00 90.50 232 ILE A N 1
ATOM 1833 C CA . ILE A 1 232 ? -10.982 -9.180 -14.024 1.00 90.50 232 ILE A CA 1
ATOM 1834 C C . ILE A 1 232 ? -10.590 -8.600 -15.393 1.00 90.50 232 ILE A C 1
ATOM 1836 O O . ILE A 1 232 ? -10.489 -7.371 -15.523 1.00 90.50 232 ILE A O 1
ATOM 1840 N N . PRO A 1 233 ? -10.393 -9.448 -16.424 1.00 86.50 233 PRO A N 1
ATOM 1841 C CA . PRO A 1 233 ? -10.095 -8.988 -17.773 1.00 86.50 233 PRO A CA 1
ATOM 1842 C C . PRO A 1 233 ? -11.182 -8.028 -18.256 1.00 86.50 233 PRO A C 1
ATOM 1844 O O . PRO A 1 233 ? -12.334 -8.407 -18.450 1.00 86.50 233 PRO A O 1
ATOM 1847 N N . SER A 1 234 ? -10.819 -6.759 -18.404 1.00 87.12 234 SER A N 1
ATOM 1848 C CA . SER A 1 234 ? -11.706 -5.718 -18.905 1.00 87.12 234 SER A CA 1
ATOM 1849 C C . SER A 1 234 ? -10.901 -4.649 -19.627 1.00 87.12 234 SER A C 1
ATOM 1851 O O . SER A 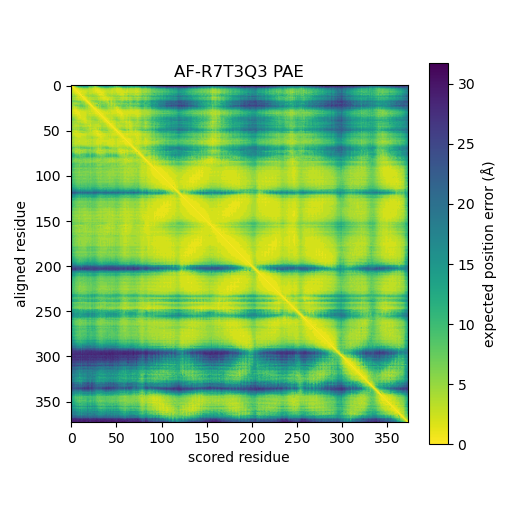1 234 ? -9.761 -4.342 -19.252 1.00 87.12 234 SER A O 1
ATOM 1853 N N . ASP A 1 235 ? -11.528 -4.026 -20.623 1.00 86.06 235 ASP A N 1
ATOM 1854 C CA . ASP A 1 235 ? -10.941 -2.911 -21.372 1.00 86.06 235 ASP A CA 1
ATOM 1855 C C . ASP A 1 235 ? -10.626 -1.708 -20.472 1.00 86.06 235 ASP A C 1
ATOM 1857 O O . ASP A 1 235 ? -9.735 -0.911 -20.773 1.00 86.06 235 ASP A O 1
ATOM 1861 N N . TYR A 1 236 ? -11.320 -1.606 -19.332 1.00 87.44 236 TYR A N 1
ATOM 1862 C CA . TYR A 1 236 ? -11.121 -0.556 -18.343 1.00 87.44 236 TYR A CA 1
ATOM 1863 C C . TYR A 1 236 ? -9.790 -0.687 -17.589 1.00 87.44 236 TYR A C 1
ATOM 1865 O O . TYR A 1 236 ? -9.095 0.313 -17.417 1.00 87.44 236 TYR A O 1
ATOM 1873 N N . PHE A 1 237 ? -9.404 -1.896 -17.162 1.00 85.69 237 PHE A N 1
ATOM 1874 C CA . PHE A 1 237 ? -8.160 -2.121 -16.408 1.00 85.69 237 PHE A CA 1
ATOM 1875 C C . PHE A 1 237 ? -6.969 -2.520 -17.292 1.00 85.69 237 PHE A C 1
ATOM 1877 O O . PHE A 1 237 ? -5.818 -2.387 -16.865 1.00 85.69 237 PHE A O 1
ATOM 1884 N N . LYS A 1 238 ? -7.217 -3.015 -18.516 1.00 83.81 238 LYS A N 1
ATOM 1885 C CA . LYS A 1 238 ? -6.204 -3.480 -19.488 1.00 83.81 238 LYS A CA 1
ATOM 1886 C C . LYS A 1 238 ? -5.153 -4.435 -18.900 1.00 83.81 238 LYS A C 1
ATOM 1888 O O . LYS A 1 238 ? -4.00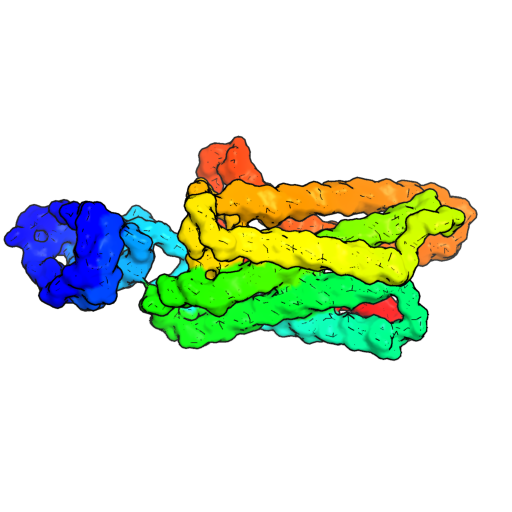1 -4.399 -19.327 1.00 83.81 238 LYS A O 1
ATOM 1893 N N . GLY A 1 239 ? -5.515 -5.210 -17.872 1.00 80.12 239 GLY A N 1
ATOM 1894 C CA . GLY A 1 239 ? -4.602 -6.106 -17.147 1.00 80.12 239 GLY A CA 1
ATOM 1895 C C . GLY A 1 239 ? -3.419 -5.405 -16.464 1.00 80.12 239 GLY A C 1
ATOM 1896 O O . GLY A 1 239 ? -2.457 -6.062 -16.082 1.00 80.12 239 GLY A O 1
ATOM 1897 N N . ARG A 1 240 ? -3.461 -4.072 -16.327 1.00 81.12 240 ARG A N 1
ATOM 1898 C CA . ARG A 1 240 ? -2.327 -3.243 -15.896 1.00 81.12 240 ARG A CA 1
ATOM 1899 C C . ARG A 1 240 ? -2.613 -2.434 -14.635 1.00 81.12 240 ARG A C 1
ATOM 1901 O O . ARG A 1 240 ? -2.091 -1.338 -14.466 1.00 81.12 240 ARG A O 1
ATOM 1908 N N . PHE A 1 241 ? -3.491 -2.918 -13.759 1.00 88.38 241 PHE A N 1
ATOM 1909 C CA . PHE A 1 241 ? -3.829 -2.185 -12.537 1.00 88.38 241 PHE A CA 1
ATOM 1910 C C . PHE A 1 241 ? -2.730 -2.302 -11.473 1.00 88.38 241 PHE A C 1
ATOM 1912 O O . PHE A 1 241 ? -2.185 -1.287 -11.049 1.00 88.38 241 PHE A O 1
ATOM 1919 N N . TYR A 1 242 ? -2.356 -3.531 -11.105 1.00 90.31 242 TYR A N 1
ATOM 1920 C CA . TYR A 1 242 ? -1.295 -3.795 -10.126 1.00 90.31 242 TYR A CA 1
ATOM 1921 C C . TYR A 1 242 ? 0.118 -3.741 -10.719 1.00 90.31 242 TYR A C 1
ATOM 1923 O O . TYR A 1 242 ? 1.074 -3.526 -9.990 1.00 90.31 242 TYR A O 1
ATOM 1931 N N . SER A 1 243 ? 0.271 -3.847 -12.041 1.00 86.88 243 SER A N 1
ATOM 1932 C CA . SER A 1 243 ? 1.583 -3.858 -12.709 1.00 86.88 243 SER A CA 1
ATOM 1933 C C . SER A 1 243 ? 2.199 -2.471 -12.942 1.00 86.88 243 SER A C 1
ATOM 1935 O O . SER A 1 243 ? 3.224 -2.347 -13.609 1.00 86.88 243 SER A O 1
ATOM 1937 N N . ARG A 1 244 ? 1.586 -1.397 -12.430 1.00 80.94 244 ARG A N 1
ATOM 1938 C CA . ARG A 1 244 ? 2.041 -0.019 -12.697 1.00 80.94 244 ARG A CA 1
ATOM 1939 C C . ARG A 1 244 ? 3.325 0.304 -11.951 1.00 80.94 244 ARG A C 1
ATOM 1941 O O . ARG A 1 244 ? 4.289 0.793 -12.542 1.00 80.94 244 ARG A O 1
ATOM 1948 N N . SER A 1 245 ? 3.342 -0.007 -10.660 1.00 85.81 245 SER A N 1
ATOM 1949 C CA . SER A 1 245 ? 4.469 0.289 -9.784 1.00 85.81 245 SER A CA 1
ATOM 1950 C C . SER A 1 245 ? 5.373 -0.926 -9.583 1.00 85.81 245 SER A C 1
ATOM 1952 O O . SER A 1 245 ? 4.919 -2.066 -9.655 1.00 85.81 245 SER A O 1
ATOM 1954 N N . SER A 1 246 ? 6.660 -0.689 -9.322 1.00 87.19 246 SER A N 1
ATOM 1955 C CA . SER A 1 246 ? 7.647 -1.716 -8.968 1.00 87.19 246 SER A CA 1
ATOM 1956 C C . SER A 1 246 ? 7.261 -2.517 -7.721 1.00 87.19 246 SER A C 1
ATOM 1958 O O . SER A 1 246 ? 7.591 -3.697 -7.622 1.00 87.19 246 SER A O 1
ATOM 1960 N N . VAL A 1 247 ? 6.501 -1.905 -6.810 1.00 90.88 247 VAL A N 1
ATOM 1961 C CA . VAL A 1 247 ? 6.003 -2.532 -5.575 1.00 90.88 247 VAL A CA 1
ATOM 1962 C C . VAL A 1 247 ? 4.589 -3.108 -5.707 1.00 90.88 247 VAL A C 1
ATOM 1964 O O . VAL A 1 247 ? 3.988 -3.508 -4.719 1.00 90.88 247 VAL A O 1
ATOM 1967 N N . CYS A 1 248 ? 4.034 -3.154 -6.920 1.00 91.75 248 CYS A N 1
ATOM 1968 C CA . CYS A 1 248 ? 2.735 -3.769 -7.205 1.00 91.75 248 CYS A CA 1
ATOM 1969 C C . CYS A 1 248 ? 1.523 -3.111 -6.517 1.00 91.75 248 CYS A C 1
ATOM 1971 O O . CYS A 1 248 ? 0.473 -3.729 -6.365 1.00 91.75 248 CYS A O 1
ATOM 1973 N N . MET A 1 249 ? 1.647 -1.856 -6.079 1.00 86.94 249 MET A N 1
ATOM 1974 C CA . MET A 1 249 ? 0.620 -1.186 -5.281 1.00 86.94 249 MET A CA 1
ATOM 1975 C C . MET A 1 249 ? -0.472 -0.535 -6.143 1.00 86.94 249 MET A C 1
ATOM 1977 O O . MET A 1 249 ? -0.203 -0.001 -7.218 1.00 86.94 249 MET A O 1
ATOM 1981 N N . SER A 1 250 ? -1.715 -0.545 -5.648 1.00 83.44 250 SER A N 1
ATOM 1982 C CA . SER A 1 250 ? -2.887 0.021 -6.335 1.00 83.44 250 SER A CA 1
ATOM 1983 C C . SER A 1 250 ? -3.027 1.537 -6.228 1.00 83.44 250 SER A C 1
ATOM 1985 O O . SER A 1 250 ? -3.870 2.105 -6.922 1.00 83.44 250 SER A O 1
ATOM 1987 N N . ILE A 1 251 ? -2.284 2.191 -5.331 1.00 77.44 251 ILE A N 1
ATOM 1988 C CA . ILE A 1 251 ? -2.490 3.602 -4.981 1.00 77.44 251 ILE A CA 1
ATOM 1989 C C . ILE A 1 251 ? -2.047 4.504 -6.133 1.00 77.44 251 ILE A C 1
ATOM 1991 O O . ILE A 1 251 ? -0.964 4.344 -6.694 1.00 77.44 251 ILE A O 1
ATOM 1995 N N . HIS A 1 252 ? -2.893 5.472 -6.474 1.00 73.25 252 HIS A N 1
ATOM 1996 C CA . HIS A 1 252 ? -2.658 6.390 -7.575 1.00 73.25 252 HIS A CA 1
ATOM 1997 C C . HIS A 1 252 ? -2.377 7.808 -7.063 1.00 73.25 252 HIS A C 1
ATOM 1999 O O . HIS A 1 252 ? -3.275 8.503 -6.600 1.00 73.25 252 HIS A O 1
ATOM 2005 N N . ILE A 1 253 ? -1.113 8.231 -7.161 1.00 66.12 253 ILE A N 1
ATOM 2006 C CA . ILE A 1 253 ? -0.633 9.559 -6.723 1.00 66.12 253 ILE A CA 1
ATOM 2007 C C . ILE A 1 253 ? 0.072 10.298 -7.885 1.00 66.12 253 ILE A C 1
ATOM 2009 O O . ILE A 1 253 ? 0.745 11.303 -7.683 1.00 66.12 253 ILE A O 1
ATOM 2013 N N . THR A 1 254 ? -0.036 9.789 -9.117 1.00 66.50 254 THR A N 1
ATOM 2014 C CA . THR A 1 254 ? 0.640 10.344 -10.302 1.00 66.50 254 THR A CA 1
ATOM 2015 C C . THR A 1 254 ? -0.334 11.109 -11.195 1.00 66.50 254 THR A C 1
ATOM 2017 O O . THR A 1 254 ? -1.526 10.830 -11.196 1.00 66.50 254 THR A O 1
ATOM 2020 N N . ARG A 1 255 ? 0.160 12.113 -11.938 1.00 59.44 255 ARG A N 1
ATOM 2021 C CA . ARG A 1 255 ? -0.676 12.994 -12.786 1.00 59.44 255 ARG A CA 1
ATOM 2022 C C . ARG A 1 255 ? -1.274 12.268 -13.993 1.00 59.44 255 ARG A C 1
ATOM 2024 O O . ARG A 1 255 ? -2.224 12.740 -14.613 1.00 59.44 255 ARG A O 1
ATOM 2031 N N . GLU A 1 256 ? -0.669 11.149 -14.366 1.00 67.25 256 GLU A N 1
ATOM 2032 C CA . GLU A 1 256 ? -1.107 10.338 -15.492 1.00 67.25 256 GLU A CA 1
ATOM 2033 C C . GLU A 1 256 ? -2.507 9.784 -15.230 1.00 67.25 256 GLU A C 1
ATOM 2035 O O . GLU A 1 256 ? -2.858 9.494 -14.098 1.00 67.25 256 GLU A O 1
ATOM 2040 N N . SER A 1 257 ? -3.318 9.593 -16.268 1.00 72.69 257 SER A N 1
ATOM 2041 C CA . SER A 1 257 ? -4.660 9.006 -16.137 1.00 72.69 257 SER A CA 1
ATOM 2042 C C . SER A 1 257 ? -4.696 7.580 -16.706 1.00 72.69 257 SER A C 1
ATOM 2044 O O . SER A 1 257 ? -5.357 7.343 -17.720 1.00 72.69 257 SER A O 1
ATOM 2046 N N . PRO A 1 258 ? -3.967 6.609 -16.114 1.00 76.81 258 PRO A N 1
ATOM 2047 C CA . PRO A 1 258 ? -3.887 5.258 -16.650 1.00 76.81 258 PRO A CA 1
ATOM 2048 C C . PRO A 1 258 ? -5.228 4.510 -16.520 1.00 76.81 258 PRO A C 1
ATOM 2050 O O . PRO A 1 258 ? -5.999 4.769 -15.594 1.00 76.81 258 PRO A O 1
ATOM 2053 N N . PRO A 1 259 ? -5.511 3.524 -17.387 1.00 81.81 259 PRO A N 1
ATOM 2054 C CA . PRO A 1 259 ? -6.777 2.779 -17.388 1.00 81.81 259 PRO A CA 1
ATOM 2055 C C . PRO A 1 259 ? -7.078 2.142 -16.026 1.00 81.81 259 PRO A C 1
ATOM 2057 O O . PRO A 1 259 ? -6.338 1.259 -15.602 1.00 81.81 259 PRO A O 1
ATOM 2060 N N . GLY A 1 260 ? -8.115 2.598 -15.317 1.00 85.25 260 GLY A N 1
ATOM 2061 C CA . GLY A 1 260 ? -8.431 2.170 -13.946 1.00 85.25 260 GLY A CA 1
ATOM 2062 C C . GLY A 1 260 ? -8.091 3.174 -12.841 1.00 85.25 260 GLY A C 1
ATOM 2063 O O . GLY A 1 260 ? -8.254 2.864 -11.664 1.00 85.25 260 GLY A O 1
ATOM 2064 N N . TRP A 1 261 ? -7.583 4.364 -13.175 1.00 84.44 261 TRP A N 1
ATOM 2065 C CA . TRP A 1 261 ? -7.223 5.389 -12.186 1.00 84.44 261 TRP A CA 1
ATOM 2066 C C . TRP A 1 261 ? -8.412 5.837 -11.320 1.00 84.44 261 TRP A C 1
ATOM 2068 O O . TRP A 1 261 ? -8.254 5.971 -10.110 1.00 84.44 261 TRP A O 1
ATOM 2078 N N . GLN A 1 262 ? -9.615 5.986 -11.894 1.00 87.62 262 GLN A N 1
ATOM 2079 C CA . GLN A 1 262 ? -10.796 6.439 -11.140 1.00 87.62 262 GLN A CA 1
ATOM 2080 C C . GLN A 1 262 ? -11.193 5.420 -10.071 1.00 87.62 262 GLN A C 1
ATOM 2082 O O . GLN A 1 262 ? -11.578 5.807 -8.973 1.00 87.62 262 GLN A O 1
ATOM 2087 N N . TYR A 1 263 ? -11.059 4.126 -10.376 1.00 89.50 263 TYR A N 1
ATOM 2088 C CA . TYR A 1 263 ? -11.300 3.053 -9.416 1.00 89.50 263 TYR A CA 1
ATOM 2089 C C . TYR A 1 263 ? -10.335 3.128 -8.228 1.00 89.50 263 TYR A C 1
ATOM 2091 O O . TYR A 1 263 ? -10.775 3.126 -7.081 1.00 89.50 263 TYR A O 1
ATOM 2099 N N . SER A 1 264 ? -9.032 3.268 -8.500 1.00 88.44 264 SER A N 1
ATOM 2100 C CA . SER A 1 264 ? -8.017 3.455 -7.453 1.00 88.44 264 SER A CA 1
ATOM 2101 C C . SER A 1 264 ? -8.321 4.683 -6.588 1.00 88.44 264 SER A C 1
ATOM 2103 O O . SER A 1 264 ? -8.321 4.588 -5.365 1.00 88.44 264 SER A O 1
ATOM 2105 N N . VAL A 1 265 ? -8.672 5.816 -7.204 1.00 85.81 265 VAL A N 1
ATOM 2106 C CA . VAL A 1 265 ? -9.036 7.039 -6.474 1.00 85.81 265 VAL A CA 1
ATOM 2107 C C . VAL A 1 265 ? -10.292 6.836 -5.625 1.00 85.81 265 VAL A C 1
ATOM 2109 O O . VAL A 1 265 ? -10.307 7.208 -4.453 1.00 85.81 265 VAL A O 1
ATOM 2112 N N . ALA A 1 266 ? -11.345 6.231 -6.172 1.00 88.50 266 ALA A N 1
ATOM 2113 C CA . ALA A 1 266 ? -12.596 6.014 -5.452 1.00 88.50 266 ALA A CA 1
ATOM 2114 C C . ALA A 1 266 ? -12.415 5.096 -4.233 1.00 88.50 266 ALA A C 1
ATOM 2116 O O . ALA A 1 266 ? -12.929 5.402 -3.158 1.00 88.50 266 ALA A O 1
ATOM 2117 N N . VAL A 1 267 ? -11.660 4.007 -4.393 1.00 89.62 267 VAL A N 1
ATOM 2118 C CA . VAL A 1 267 ? -11.397 3.030 -3.331 1.00 89.62 267 VAL A CA 1
ATOM 2119 C C . VAL A 1 267 ? -10.336 3.560 -2.367 1.00 89.62 267 VAL A C 1
ATOM 2121 O O . VAL A 1 267 ? -10.658 3.913 -1.238 1.00 89.62 267 VAL A O 1
ATOM 2124 N N . CYS A 1 268 ? -9.091 3.712 -2.820 1.00 83.88 268 CYS A N 1
ATOM 2125 C CA . CYS A 1 268 ? -7.952 3.978 -1.941 1.00 83.88 268 CYS A CA 1
ATOM 2126 C C . CYS A 1 268 ? -7.956 5.388 -1.333 1.00 83.88 268 CYS A C 1
ATOM 2128 O O . CYS A 1 268 ? -7.321 5.607 -0.302 1.00 83.88 268 CYS A O 1
ATOM 2130 N N . HIS A 1 269 ? -8.659 6.352 -1.937 1.00 82.88 269 HIS A N 1
ATOM 2131 C CA . HIS A 1 269 ? -8.762 7.714 -1.401 1.00 82.88 269 HIS A CA 1
ATOM 2132 C C . HIS A 1 269 ? -10.187 8.054 -0.952 1.00 82.88 269 HIS A C 1
ATOM 2134 O O . HIS A 1 269 ? -10.397 8.517 0.167 1.00 82.88 269 HIS A O 1
ATOM 2140 N N . GLY A 1 270 ? -11.189 7.814 -1.801 1.00 86.19 270 GLY A N 1
ATOM 2141 C CA . GLY A 1 270 ? -12.582 8.178 -1.531 1.00 86.19 270 GLY A CA 1
ATOM 2142 C C . GLY A 1 270 ? -13.176 7.458 -0.319 1.00 86.19 270 GLY A C 1
ATOM 2143 O O . GLY A 1 270 ? -13.646 8.118 0.614 1.00 86.19 270 GLY A O 1
ATOM 2144 N N . LEU A 1 271 ? -13.127 6.123 -0.313 1.00 89.06 271 LEU A N 1
ATOM 2145 C CA . LEU A 1 271 ? -13.649 5.298 0.782 1.00 89.06 271 LEU A CA 1
ATOM 2146 C C . LEU A 1 271 ? -12.917 5.596 2.094 1.00 89.06 271 LEU A C 1
ATOM 2148 O O . LEU A 1 271 ? -13.561 5.843 3.117 1.00 89.06 271 LEU A O 1
ATOM 2152 N N . ASN A 1 272 ? -11.585 5.659 2.041 1.00 88.00 272 ASN A N 1
ATOM 2153 C CA . ASN A 1 272 ? -10.745 5.935 3.203 1.00 88.00 272 ASN A CA 1
ATOM 2154 C C . ASN A 1 272 ? -11.025 7.322 3.794 1.00 88.00 272 ASN A C 1
ATOM 2156 O O . ASN A 1 272 ? -11.239 7.448 5.000 1.00 88.00 272 ASN A O 1
ATOM 2160 N N . LEU A 1 273 ? -11.131 8.364 2.964 1.00 86.06 273 LEU A N 1
ATOM 2161 C CA . LEU A 1 273 ? -11.489 9.703 3.433 1.00 86.06 273 LEU A CA 1
ATOM 2162 C C . LEU A 1 273 ? -12.863 9.725 4.111 1.00 86.06 273 LEU A C 1
ATOM 2164 O O . LEU A 1 273 ? -13.007 10.328 5.176 1.00 86.06 273 LEU A O 1
ATOM 2168 N N . LEU A 1 274 ? -13.872 9.085 3.513 1.00 89.88 274 LEU A N 1
ATOM 2169 C CA . LEU A 1 274 ? -15.216 9.038 4.087 1.00 89.88 274 LEU A CA 1
ATOM 2170 C C . LEU A 1 274 ? -15.220 8.315 5.440 1.00 89.88 274 LEU A C 1
ATOM 2172 O O . LEU A 1 274 ? -15.830 8.803 6.396 1.00 89.88 274 LEU A O 1
ATOM 2176 N N . ALA A 1 275 ? -14.504 7.192 5.537 1.00 90.31 275 ALA A N 1
ATOM 2177 C CA . ALA A 1 275 ? -14.341 6.453 6.780 1.00 90.31 275 ALA A CA 1
ATOM 2178 C C . ALA A 1 275 ? -13.678 7.324 7.855 1.00 90.31 275 ALA A C 1
ATOM 2180 O O . ALA A 1 275 ? -14.224 7.456 8.950 1.00 90.31 275 ALA A O 1
ATOM 2181 N N . PHE A 1 276 ? -12.564 7.994 7.549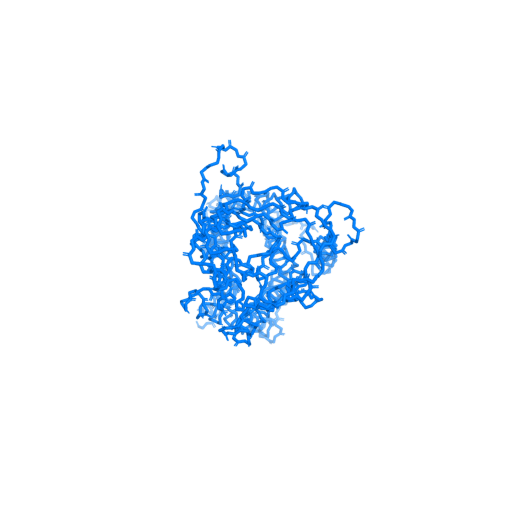 1.00 85.25 276 PHE A N 1
ATOM 2182 C CA . PHE A 1 276 ? -11.883 8.838 8.530 1.00 85.25 276 PHE A CA 1
ATOM 2183 C C . PHE A 1 276 ? -12.693 10.065 8.949 1.00 85.25 276 PHE A C 1
ATOM 2185 O O . PHE A 1 276 ? -12.711 10.392 10.135 1.00 85.25 276 PHE A O 1
ATOM 2192 N N . LEU A 1 277 ? -13.407 10.718 8.027 1.00 87.19 277 LEU A N 1
ATOM 2193 C CA . LEU A 1 277 ? -14.306 11.824 8.370 1.00 87.19 277 LEU A CA 1
ATOM 2194 C C . LEU A 1 277 ? -15.393 11.368 9.347 1.00 87.19 277 LEU A C 1
ATOM 2196 O O . LEU A 1 277 ? -15.620 12.022 10.366 1.00 87.19 277 LEU A O 1
ATOM 2200 N N . PHE A 1 278 ? -16.026 10.223 9.079 1.00 90.38 278 PHE A N 1
ATOM 2201 C CA . PHE A 1 278 ? -16.987 9.637 10.010 1.00 90.38 278 PHE A CA 1
ATOM 2202 C C . PHE A 1 278 ? -16.346 9.357 11.369 1.00 90.38 278 PHE A C 1
ATOM 2204 O O . PHE A 1 278 ? -16.908 9.723 12.402 1.00 90.38 278 PHE A O 1
ATOM 2211 N N . ILE A 1 279 ? -15.170 8.727 11.375 1.00 86.94 279 ILE A N 1
ATOM 2212 C CA . ILE A 1 279 ? -14.480 8.359 12.605 1.00 86.94 279 ILE A CA 1
ATOM 2213 C C . ILE A 1 279 ? -14.165 9.622 13.432 1.00 86.94 279 ILE A C 1
ATOM 2215 O O . ILE A 1 279 ? -14.499 9.672 14.616 1.00 86.94 279 ILE A O 1
ATOM 2219 N N . LEU A 1 280 ? -13.604 10.671 12.823 1.00 84.94 280 LEU A N 1
ATOM 2220 C CA . LEU A 1 280 ? -13.299 11.940 13.495 1.00 84.94 280 LEU A CA 1
ATOM 2221 C C . LEU A 1 280 ? -14.547 12.578 14.118 1.00 84.94 280 LEU A C 1
ATOM 2223 O O . LEU A 1 280 ? -14.529 12.952 15.294 1.00 84.94 280 LEU A O 1
ATOM 2227 N N . LEU A 1 281 ? -15.649 12.653 13.365 1.00 88.81 281 LEU A N 1
ATOM 2228 C CA . LEU A 1 281 ? -16.919 13.191 13.861 1.00 88.81 281 LEU A CA 1
ATOM 2229 C C . LEU A 1 281 ? -17.482 12.346 15.011 1.00 88.81 281 LEU A C 1
ATOM 2231 O O . LEU A 1 281 ? -17.934 12.893 16.021 1.00 88.81 281 LEU A O 1
ATOM 2235 N N . ALA A 1 282 ? -17.413 11.018 14.901 1.00 88.25 282 ALA A N 1
ATOM 2236 C CA . ALA A 1 282 ? -17.861 10.100 15.940 1.00 88.25 282 ALA A CA 1
ATOM 2237 C C . ALA A 1 282 ? -17.048 10.258 17.234 1.00 88.25 282 ALA A C 1
ATOM 2239 O O . ALA A 1 282 ? -17.638 10.325 18.313 1.00 88.25 282 ALA A O 1
ATOM 2240 N N . TYR A 1 283 ? -15.717 10.376 17.159 1.00 83.38 283 TYR A N 1
ATOM 2241 C CA . TYR A 1 283 ? -14.875 10.615 18.338 1.00 83.38 283 TYR A CA 1
ATOM 2242 C C . TYR A 1 283 ? -15.076 12.003 18.939 1.00 83.38 283 TYR A C 1
ATOM 2244 O O . TYR A 1 283 ? -15.142 12.114 20.165 1.00 83.38 283 TYR A O 1
ATOM 2252 N N . GLY A 1 284 ? -15.252 13.039 18.113 1.00 83.81 284 GLY A N 1
ATOM 2253 C CA . GLY A 1 284 ? -15.637 14.370 18.585 1.00 83.81 284 GLY A CA 1
ATOM 2254 C C . GLY A 1 284 ? -16.948 14.322 19.372 1.00 83.81 284 GLY A C 1
ATOM 2255 O O . GLY A 1 284 ? -17.023 14.804 20.505 1.00 83.81 284 GLY A O 1
ATOM 2256 N N . TYR A 1 285 ? -17.960 13.637 18.834 1.00 86.50 285 TYR A N 1
ATOM 2257 C CA . TYR A 1 285 ? -19.232 13.438 19.523 1.00 86.50 285 TYR A CA 1
ATOM 2258 C C . TYR A 1 285 ? -19.074 12.638 20.824 1.00 86.50 285 TYR A C 1
ATOM 2260 O O . TYR A 1 285 ? -19.543 13.080 21.876 1.00 86.50 285 TYR A O 1
ATOM 2268 N N . MET A 1 286 ? -18.368 11.503 20.799 1.00 83.31 286 MET A N 1
ATOM 2269 C CA . MET A 1 286 ? -18.099 10.699 21.999 1.00 83.31 286 MET A CA 1
ATOM 2270 C C . MET A 1 286 ? -17.394 11.526 23.079 1.00 83.31 286 MET A C 1
ATOM 2272 O O . MET A 1 286 ? -17.808 11.484 24.235 1.00 83.31 286 MET A O 1
ATOM 2276 N N . TYR A 1 287 ? -16.405 12.343 22.715 1.00 79.75 287 TYR A N 1
ATOM 2277 C CA . TYR A 1 287 ? -15.687 13.202 23.656 1.00 79.75 287 TYR A CA 1
ATOM 2278 C C . TYR A 1 287 ? -16.616 14.196 24.367 1.00 79.75 287 TYR A C 1
ATOM 2280 O O . TYR A 1 287 ? -16.563 14.326 25.594 1.00 79.75 287 TYR A O 1
ATOM 2288 N N . THR A 1 288 ? -17.530 14.848 23.636 1.00 82.31 288 THR A N 1
ATOM 2289 C CA . THR A 1 288 ? -18.508 15.767 24.253 1.00 82.31 288 THR A CA 1
ATOM 2290 C C . THR A 1 288 ? -19.437 15.048 25.235 1.00 82.31 288 THR A C 1
ATOM 2292 O O . THR A 1 288 ? -19.698 15.556 26.329 1.00 82.31 288 THR A O 1
ATOM 2295 N N . ARG A 1 289 ? -19.877 13.829 24.894 1.00 80.88 289 ARG A N 1
ATOM 2296 C CA . ARG A 1 289 ? -20.748 13.005 25.743 1.00 80.88 289 ARG A CA 1
ATOM 2297 C C . ARG A 1 289 ? -20.032 12.535 27.005 1.00 80.88 289 ARG A C 1
ATOM 2299 O O . ARG A 1 289 ? -20.578 12.699 28.092 1.00 80.88 289 ARG A O 1
ATOM 2306 N N . ILE A 1 290 ? -18.801 12.037 26.890 1.00 74.06 290 ILE A N 1
ATOM 2307 C CA . ILE A 1 290 ? -18.011 11.583 28.044 1.00 74.06 290 ILE A CA 1
ATOM 2308 C C . ILE A 1 290 ? -17.686 12.761 28.966 1.00 74.06 290 ILE A C 1
ATOM 2310 O O . ILE A 1 290 ? -17.808 12.626 30.179 1.00 74.06 290 ILE A O 1
ATOM 2314 N N . LYS A 1 291 ? -17.342 13.942 28.433 1.00 74.81 291 LYS A N 1
ATOM 2315 C CA . LYS A 1 291 ? -17.084 15.140 29.253 1.00 74.81 291 LYS A CA 1
ATOM 2316 C C . LYS A 1 291 ? -18.326 15.596 30.020 1.00 74.81 291 LYS A C 1
ATOM 2318 O O . LYS A 1 291 ? -18.213 15.991 31.179 1.00 74.81 291 LYS A O 1
ATOM 2323 N N . SER A 1 292 ? -19.503 15.514 29.401 1.00 74.12 292 SER A N 1
ATOM 2324 C CA . SER A 1 292 ? -20.780 15.798 30.063 1.00 74.12 292 SER A CA 1
ATOM 2325 C C . SER A 1 292 ? -21.094 14.767 31.158 1.00 74.12 292 SER A C 1
ATOM 2327 O O . SER A 1 292 ? -21.397 15.151 32.285 1.00 74.12 292 SER A O 1
ATOM 2329 N N . SER A 1 293 ? -20.924 13.469 30.882 1.00 68.81 293 SER A N 1
ATOM 2330 C CA . SER A 1 293 ? -21.177 12.392 31.851 1.00 68.81 293 SER A CA 1
ATOM 2331 C C . SER A 1 293 ? -20.131 12.303 32.971 1.00 68.81 293 SER A C 1
ATOM 2333 O O . SER A 1 293 ? -20.470 11.959 34.099 1.00 68.81 293 SER A O 1
ATOM 2335 N N . SER A 1 294 ? -18.869 12.657 32.713 1.00 64.81 294 SER A N 1
ATOM 2336 C CA . SER A 1 294 ? -17.793 12.641 33.714 1.00 64.81 294 SER A CA 1
ATOM 2337 C C . SER A 1 294 ? -17.972 13.717 34.783 1.00 64.81 294 SER A C 1
ATOM 2339 O O . SER A 1 294 ? -17.576 13.488 35.922 1.00 64.81 294 SER A O 1
ATOM 2341 N N . LYS A 1 295 ? -18.607 14.854 34.452 1.00 62.22 295 LYS A N 1
ATOM 2342 C CA . LYS A 1 295 ? -19.007 15.861 35.450 1.00 62.22 295 LYS A CA 1
ATOM 2343 C C . LYS A 1 295 ? -20.038 15.319 36.451 1.00 62.22 295 LYS A C 1
ATOM 2345 O O . LYS A 1 295 ? -20.123 15.848 37.550 1.00 62.22 295 LYS A O 1
ATOM 2350 N N . ALA A 1 296 ? -20.779 14.268 36.089 1.00 61.56 296 ALA A N 1
ATOM 2351 C CA . ALA A 1 296 ? -21.791 13.635 36.935 1.00 61.56 296 ALA A CA 1
ATOM 2352 C C . ALA A 1 296 ? -21.326 12.323 37.610 1.00 61.56 296 ALA A C 1
ATOM 2354 O O . ALA A 1 296 ? -21.935 11.908 38.589 1.00 61.56 296 ALA A O 1
ATOM 2355 N N . ALA A 1 297 ? -20.274 11.656 37.106 1.00 59.66 297 ALA A N 1
ATOM 2356 C CA . ALA A 1 297 ? -19.930 10.269 37.470 1.00 59.66 297 ALA A CA 1
ATOM 2357 C C . ALA A 1 297 ? -18.560 10.055 38.164 1.00 59.66 297 ALA A C 1
ATOM 2359 O O . ALA A 1 297 ? -18.190 8.908 38.435 1.00 59.66 297 ALA A O 1
ATOM 2360 N N . GLY A 1 298 ? -17.784 11.111 38.446 1.00 65.56 298 GLY A N 1
ATOM 2361 C CA . GLY A 1 298 ? -16.514 11.011 39.192 1.00 65.56 298 GLY A CA 1
ATOM 2362 C C . GLY A 1 298 ? -15.474 10.064 38.553 1.00 65.56 298 GLY A C 1
ATOM 2363 O O . GLY A 1 298 ? -15.279 10.077 37.336 1.00 65.56 298 GLY A O 1
ATOM 2364 N N . ASN A 1 299 ? -14.813 9.211 39.356 1.00 57.69 299 ASN A N 1
ATOM 2365 C CA . ASN A 1 299 ? -13.705 8.327 38.928 1.00 57.69 299 ASN A CA 1
ATOM 2366 C C . ASN A 1 299 ? -14.037 7.365 37.766 1.00 57.69 299 ASN A C 1
ATOM 2368 O O . ASN A 1 299 ? -13.153 7.065 36.962 1.00 57.69 299 ASN A O 1
ATOM 2372 N N . LYS A 1 300 ? -15.293 6.909 37.615 1.00 57.53 300 LYS A N 1
ATOM 2373 C CA . LYS A 1 300 ? -15.697 6.054 36.475 1.00 57.53 300 LYS A CA 1
ATOM 2374 C C . LYS A 1 300 ? -15.672 6.811 35.142 1.00 57.53 300 LYS A C 1
ATOM 2376 O O . LYS A 1 300 ? -15.314 6.230 34.121 1.00 57.53 300 LYS A O 1
ATOM 2381 N N . GLY A 1 301 ? -15.977 8.111 35.156 1.00 59.62 301 GLY A N 1
ATOM 2382 C CA . GLY A 1 301 ? -15.852 8.975 33.979 1.00 59.62 301 GLY A CA 1
ATOM 2383 C C . GLY A 1 301 ? -14.399 9.160 33.529 1.00 59.62 301 GLY A C 1
ATOM 2384 O O . GLY A 1 301 ? -14.136 9.217 32.332 1.00 59.62 301 GLY A O 1
ATOM 2385 N N . SER A 1 302 ? -13.450 9.165 34.474 1.00 59.56 302 SER A N 1
ATOM 2386 C CA . SER A 1 302 ? -12.009 9.313 34.208 1.00 59.56 302 SER A CA 1
ATOM 2387 C C . SER A 1 302 ? -11.394 8.099 33.489 1.00 59.56 302 SER A C 1
ATOM 2389 O O . SER A 1 302 ? -10.589 8.254 32.564 1.00 59.56 302 SER A O 1
ATOM 2391 N N . HIS A 1 303 ? -11.815 6.877 33.840 1.00 64.69 303 HIS A N 1
ATOM 2392 C CA . HIS A 1 303 ? -11.351 5.653 33.171 1.00 64.69 303 HIS A CA 1
ATOM 2393 C C . HIS A 1 303 ? -11.851 5.560 31.719 1.00 64.69 303 HIS A C 1
ATOM 2395 O O . HIS A 1 303 ? -11.056 5.350 30.800 1.00 64.69 303 HIS A O 1
ATOM 2401 N N . GLU A 1 304 ? -13.142 5.822 31.492 1.00 64.44 304 GLU A N 1
ATOM 2402 C CA . GLU A 1 304 ? -13.731 5.895 30.146 1.00 64.44 304 GLU A CA 1
ATOM 2403 C C . GLU A 1 304 ? -13.099 7.020 29.307 1.00 64.44 304 GLU A C 1
ATOM 2405 O O . GLU A 1 304 ? -12.808 6.830 28.126 1.00 64.44 304 GLU A O 1
ATOM 2410 N N . MET A 1 305 ? -12.784 8.167 29.924 1.00 64.38 305 MET A N 1
ATOM 2411 C CA . MET A 1 305 ? -12.058 9.267 29.274 1.00 64.38 305 MET A CA 1
ATOM 2412 C C . MET A 1 305 ? -10.643 8.854 28.848 1.00 64.38 305 MET A C 1
ATOM 2414 O O . MET A 1 305 ? -10.194 9.214 27.760 1.00 64.38 305 MET A O 1
ATOM 2418 N N . THR A 1 306 ? -9.945 8.068 29.670 1.00 66.44 306 THR A N 1
ATOM 2419 C CA . THR A 1 306 ? -8.599 7.565 29.359 1.00 66.44 306 THR A CA 1
ATOM 2420 C C . THR A 1 306 ? -8.637 6.586 28.184 1.00 66.44 306 THR A C 1
ATOM 2422 O O . THR A 1 306 ? -7.824 6.687 27.264 1.00 66.44 306 THR A O 1
ATOM 2425 N N . ILE A 1 307 ? -9.616 5.679 28.161 1.00 65.19 307 ILE A N 1
ATOM 2426 C CA . ILE A 1 307 ? -9.811 4.707 27.074 1.00 65.19 307 ILE A CA 1
ATOM 2427 C C . ILE A 1 307 ? -10.258 5.389 25.770 1.00 65.19 307 ILE A C 1
ATOM 2429 O O . ILE A 1 307 ? -9.834 4.984 24.681 1.00 65.19 307 ILE A O 1
ATOM 2433 N N . ALA A 1 308 ? -11.107 6.414 25.854 1.00 63.69 308 ALA A N 1
ATOM 2434 C CA . ALA A 1 308 ? -11.529 7.202 24.702 1.00 63.69 308 ALA A CA 1
ATOM 2435 C C . ALA A 1 308 ? -10.369 8.028 24.137 1.00 63.69 308 ALA A C 1
ATOM 2437 O O . ALA A 1 308 ? -10.117 7.947 22.942 1.00 63.69 308 ALA A O 1
ATOM 2438 N N . ARG A 1 309 ? -9.598 8.724 24.987 1.00 66.88 309 ARG A N 1
ATOM 2439 C CA . ARG A 1 309 ? -8.425 9.513 24.574 1.00 66.88 309 ARG A CA 1
ATOM 2440 C C . ARG A 1 309 ? -7.376 8.659 23.870 1.00 66.88 309 ARG A C 1
ATOM 2442 O O . ARG A 1 309 ? -6.845 9.083 22.850 1.00 66.88 309 ARG A O 1
ATOM 2449 N N . LYS A 1 310 ? -7.102 7.458 24.391 1.00 67.12 310 LYS A N 1
ATOM 2450 C CA . LYS A 1 310 ? -6.199 6.505 23.738 1.00 67.12 310 LYS A CA 1
ATOM 2451 C C . LYS A 1 310 ? -6.689 6.170 22.338 1.00 67.12 310 LYS A C 1
ATOM 2453 O O . LYS A 1 310 ? -5.933 6.352 21.403 1.00 67.12 310 LYS A O 1
ATOM 2458 N N . MET A 1 311 ? -7.949 5.768 22.174 1.00 66.69 311 MET A N 1
ATOM 2459 C CA . MET A 1 311 ? -8.464 5.420 20.846 1.00 66.69 311 MET A CA 1
ATOM 2460 C C . MET A 1 311 ? -8.613 6.604 19.890 1.00 66.69 311 MET A C 1
ATOM 2462 O O . MET A 1 311 ? -8.425 6.420 18.692 1.00 66.69 311 MET A O 1
ATOM 2466 N N . THR A 1 312 ? -8.858 7.813 20.397 1.00 66.25 312 THR A N 1
ATOM 2467 C CA . THR A 1 312 ? -8.769 9.034 19.588 1.00 66.25 312 THR A CA 1
ATOM 2468 C C . THR A 1 312 ? -7.351 9.244 19.060 1.00 66.25 312 THR A C 1
ATOM 2470 O O . THR A 1 312 ? -7.207 9.621 17.905 1.00 66.25 312 THR A O 1
ATOM 2473 N N . LEU A 1 313 ? -6.308 8.985 19.861 1.00 66.50 313 LEU A N 1
ATOM 2474 C CA . LEU A 1 313 ? -4.917 9.098 19.404 1.00 66.50 313 LEU A CA 1
ATOM 2475 C C . LEU A 1 313 ? -4.593 8.092 18.290 1.00 66.50 313 LEU A C 1
ATOM 2477 O O . LEU A 1 313 ? -3.942 8.485 17.336 1.00 66.50 313 LEU A O 1
ATOM 2481 N N . ILE A 1 314 ? -5.101 6.856 18.370 1.00 68.69 314 ILE A N 1
ATOM 2482 C CA . ILE A 1 314 ? -4.931 5.827 17.317 1.00 68.69 314 ILE A CA 1
ATOM 2483 C C . ILE A 1 314 ? -5.556 6.285 15.997 1.00 68.69 314 ILE A C 1
ATOM 2485 O O . ILE A 1 314 ? -4.940 6.292 14.939 1.00 68.69 314 ILE A O 1
ATOM 2489 N N . VAL A 1 315 ? -6.807 6.720 16.072 1.00 67.00 315 VAL A N 1
ATOM 2490 C CA . VAL A 1 315 ? -7.535 7.217 14.907 1.00 67.00 315 VAL A CA 1
ATOM 2491 C C . VAL A 1 315 ? -6.867 8.446 14.309 1.00 67.00 315 VAL A C 1
ATOM 2493 O O . VAL A 1 315 ? -6.865 8.623 13.094 1.00 67.00 315 VAL A O 1
ATOM 2496 N N . LEU A 1 316 ? -6.331 9.316 15.164 1.00 69.25 316 LEU A N 1
ATOM 2497 C CA . LEU A 1 316 ? -5.641 10.514 14.728 1.00 69.25 316 LEU A CA 1
ATOM 2498 C C . LEU A 1 316 ? -4.314 10.166 14.053 1.00 69.25 316 LEU A C 1
ATOM 2500 O O . LEU A 1 316 ? -3.994 10.807 13.061 1.00 69.25 316 LEU A O 1
ATOM 2504 N N . THR A 1 317 ? -3.571 9.158 14.526 1.00 75.19 317 THR A N 1
ATOM 2505 C CA . THR A 1 317 ? -2.361 8.693 13.830 1.00 75.19 317 THR A CA 1
ATOM 2506 C C . THR A 1 317 ? -2.705 8.139 12.453 1.00 75.19 317 THR A C 1
ATOM 2508 O O . THR A 1 317 ? -2.096 8.566 11.476 1.00 75.19 317 THR A O 1
ATOM 2511 N N . ASP A 1 318 ? -3.760 7.326 12.340 1.00 72.62 318 ASP A N 1
ATOM 2512 C CA . ASP A 1 318 ? -4.189 6.795 11.044 1.00 72.62 318 ASP A CA 1
ATOM 2513 C C . ASP A 1 318 ? -4.639 7.911 10.097 1.00 72.62 318 ASP A C 1
ATOM 2515 O O . ASP A 1 318 ? -4.204 7.972 8.945 1.00 72.62 318 ASP A O 1
ATOM 2519 N N . PHE A 1 319 ? -5.450 8.849 10.592 1.00 74.12 319 PHE A N 1
ATOM 2520 C CA . PHE A 1 319 ? -5.879 10.011 9.820 1.00 74.12 319 PHE A CA 1
ATOM 2521 C C . PHE A 1 319 ? -4.699 10.886 9.394 1.00 74.12 319 PHE A C 1
ATOM 2523 O O . PHE A 1 319 ? -4.645 11.290 8.240 1.00 74.12 319 PHE A O 1
ATOM 2530 N N . CYS A 1 320 ? -3.744 11.169 10.280 1.00 76.19 320 CYS A N 1
ATOM 2531 C CA . CYS A 1 320 ? -2.561 11.968 9.960 1.00 76.19 320 CYS A CA 1
ATOM 2532 C C . CYS A 1 320 ? -1.656 11.289 8.930 1.00 76.19 320 CYS A C 1
ATOM 2534 O O . CYS A 1 320 ? -1.015 11.987 8.153 1.00 76.19 320 CYS A O 1
ATOM 2536 N N . CYS A 1 321 ? -1.619 9.959 8.889 1.00 75.75 321 CYS A N 1
ATOM 2537 C CA . CYS A 1 321 ? -0.897 9.217 7.861 1.00 75.75 321 CYS A CA 1
ATOM 2538 C C . CYS A 1 321 ? -1.645 9.241 6.522 1.00 75.75 321 CYS A C 1
ATOM 2540 O O . CYS A 1 321 ? -1.045 9.466 5.478 1.00 75.75 321 CYS A O 1
ATOM 2542 N N . TRP A 1 322 ? -2.969 9.093 6.527 1.00 74.19 322 TRP A N 1
ATOM 2543 C CA . TRP A 1 322 ? -3.761 9.107 5.295 1.00 74.19 322 TRP A CA 1
ATOM 2544 C C . TRP A 1 322 ? -4.069 10.514 4.766 1.00 74.19 322 TRP A C 1
ATOM 2546 O O . TRP A 1 322 ? -4.343 10.670 3.576 1.00 74.19 322 TRP A O 1
ATOM 2556 N N . PHE A 1 323 ? -4.028 11.552 5.600 1.00 76.25 323 PHE A N 1
ATOM 2557 C CA . PHE A 1 323 ? -4.348 12.924 5.208 1.00 76.25 323 PHE A CA 1
ATOM 2558 C C . PHE A 1 323 ? -3.389 13.461 4.130 1.00 76.25 323 PHE A C 1
ATOM 2560 O O . PHE A 1 323 ? -3.903 13.849 3.081 1.00 76.25 323 PHE A O 1
ATOM 2567 N N . PRO A 1 324 ? -2.047 13.403 4.281 1.00 71.56 324 PRO A N 1
ATOM 2568 C CA . PRO A 1 324 ? -1.097 13.768 3.227 1.00 71.56 324 PRO A CA 1
ATOM 2569 C C . PRO A 1 324 ? -1.325 12.999 1.922 1.00 71.56 324 PRO A C 1
ATOM 2571 O O . PRO A 1 324 ? -1.247 13.568 0.843 1.00 71.56 324 PRO A O 1
ATOM 2574 N N . ILE A 1 325 ? -1.674 11.715 2.011 1.00 74.81 325 ILE A N 1
ATOM 2575 C CA . ILE A 1 325 ? -1.898 10.840 0.849 1.00 74.81 325 ILE A CA 1
ATOM 2576 C C . ILE A 1 325 ? -3.140 11.284 0.070 1.00 74.81 325 ILE A C 1
ATOM 2578 O O . ILE A 1 325 ? -3.137 11.382 -1.159 1.00 74.81 325 ILE A O 1
ATOM 2582 N N . ASN A 1 326 ? -4.214 11.594 0.796 1.00 71.12 326 ASN A N 1
ATOM 2583 C CA . ASN A 1 326 ? -5.461 12.089 0.227 1.00 71.12 326 ASN A CA 1
ATOM 2584 C C . ASN A 1 326 ? -5.331 13.514 -0.318 1.00 71.12 326 ASN A C 1
ATOM 2586 O O . ASN A 1 326 ? -5.913 13.815 -1.361 1.00 71.12 326 ASN A O 1
ATOM 2590 N N . THR A 1 327 ? -4.581 14.392 0.353 1.00 69.12 327 THR A N 1
ATOM 2591 C CA . THR A 1 327 ? -4.336 15.752 -0.139 1.00 69.12 327 THR A CA 1
ATOM 2592 C C . THR A 1 327 ? -3.423 15.745 -1.353 1.00 69.12 327 THR A C 1
ATOM 2594 O O . THR A 1 327 ? -3.719 16.472 -2.289 1.00 69.12 327 THR A O 1
ATOM 2597 N N . MET A 1 328 ? -2.400 14.891 -1.407 1.00 69.69 328 MET A N 1
ATOM 2598 C CA . MET A 1 328 ? -1.565 14.694 -2.597 1.00 69.69 328 MET A CA 1
ATOM 2599 C C . MET A 1 328 ? -2.400 14.233 -3.798 1.00 69.69 328 MET A C 1
ATOM 2601 O O . MET A 1 328 ? -2.390 14.895 -4.835 1.00 69.69 328 MET A O 1
ATOM 2605 N N . GLY A 1 329 ? -3.208 13.178 -3.639 1.00 63.41 329 GLY A N 1
ATOM 2606 C CA . GLY A 1 329 ? -4.084 12.687 -4.710 1.00 63.41 329 GLY A CA 1
ATOM 2607 C C . GLY A 1 329 ? -5.124 13.718 -5.174 1.00 63.41 329 GLY A C 1
ATOM 2608 O O . GLY A 1 329 ? -5.401 13.832 -6.365 1.00 63.41 329 GLY A O 1
ATOM 2609 N N . LYS A 1 330 ? -5.680 14.527 -4.260 1.00 62.97 330 LYS A N 1
ATOM 2610 C CA . LYS A 1 330 ? -6.666 15.571 -4.600 1.00 62.97 330 LYS A CA 1
ATOM 2611 C C . LYS A 1 330 ? -6.059 16.865 -5.126 1.00 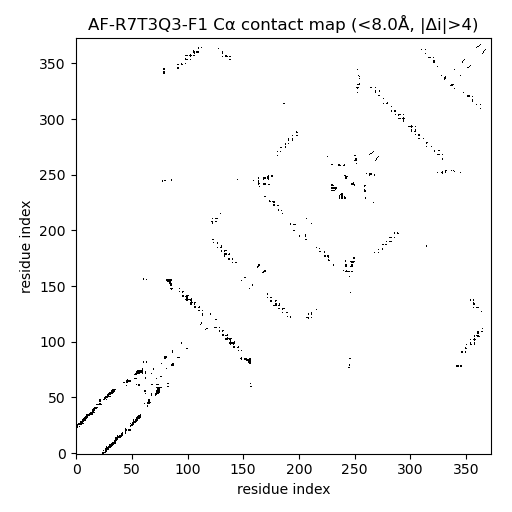62.97 330 LYS A C 1
ATOM 2613 O O . LYS A 1 330 ? -6.653 17.466 -6.010 1.00 62.97 330 LYS A O 1
ATOM 2618 N N . CYS A 1 331 ? -4.917 17.306 -4.604 1.00 58.94 331 CYS A N 1
ATOM 2619 C CA . CYS A 1 331 ? -4.184 18.476 -5.096 1.00 58.94 331 CYS A CA 1
ATOM 2620 C C . CYS A 1 331 ? -3.867 18.300 -6.586 1.00 58.94 331 CYS A C 1
ATOM 2622 O O . CYS A 1 331 ? -4.065 19.211 -7.387 1.00 58.94 331 CYS A O 1
ATOM 2624 N N . LEU A 1 332 ? -3.515 17.072 -6.966 1.00 57.88 332 LEU A N 1
ATOM 2625 C CA . LEU A 1 332 ? -3.287 16.670 -8.345 1.00 57.88 332 LEU A CA 1
ATOM 2626 C C . LEU A 1 332 ? -4.542 16.762 -9.229 1.00 57.88 332 LEU A C 1
ATOM 2628 O O . LEU A 1 332 ? -4.454 17.203 -10.372 1.00 57.88 332 LEU A O 1
ATOM 2632 N N . LEU A 1 333 ? -5.706 16.384 -8.690 1.00 56.62 333 LEU A N 1
ATOM 2633 C CA . LEU A 1 333 ? -6.992 16.405 -9.398 1.00 56.62 333 LEU A CA 1
ATOM 2634 C C . LEU A 1 333 ? -7.668 17.790 -9.420 1.00 56.62 333 LEU A C 1
ATOM 2636 O O . LEU A 1 333 ? -8.436 18.065 -10.336 1.00 56.62 333 LEU A O 1
ATOM 2640 N N . ALA A 1 334 ? -7.422 18.648 -8.425 1.00 57.50 334 ALA A N 1
ATOM 2641 C CA . ALA A 1 334 ? -8.179 19.885 -8.204 1.00 57.50 334 ALA A CA 1
ATOM 2642 C C . ALA A 1 334 ? -7.412 21.182 -8.519 1.00 57.50 334 ALA A C 1
ATOM 2644 O O . ALA A 1 334 ? -8.052 22.183 -8.827 1.00 57.50 334 ALA A O 1
ATOM 2645 N N . LEU A 1 335 ? -6.073 21.203 -8.435 1.00 51.66 335 LEU A N 1
ATOM 2646 C CA . LEU A 1 335 ? -5.275 22.444 -8.494 1.00 51.66 335 LEU A CA 1
ATOM 2647 C C . LEU A 1 335 ? -4.341 22.555 -9.711 1.00 51.66 335 LEU A C 1
ATOM 2649 O O . LEU A 1 335 ? -3.428 23.373 -9.715 1.00 51.66 335 LEU A O 1
ATOM 2653 N N . GLY A 1 336 ? -4.570 21.784 -10.775 1.00 54.72 336 GLY A N 1
ATOM 2654 C CA . GLY A 1 336 ? -3.933 22.079 -12.065 1.00 54.72 336 GLY A CA 1
ATOM 2655 C C . GLY A 1 336 ? -2.428 21.788 -12.160 1.00 54.72 336 GLY A C 1
ATOM 2656 O O . GLY A 1 336 ? -1.760 22.372 -13.007 1.00 54.72 336 GLY A O 1
ATOM 2657 N N . GLY A 1 337 ? -1.900 20.837 -11.379 1.00 52.59 337 GLY A N 1
ATOM 2658 C CA . GLY A 1 337 ? -0.640 20.165 -11.725 1.00 52.59 337 GLY A CA 1
ATOM 2659 C C . GLY A 1 337 ? 0.639 20.712 -11.092 1.00 52.59 337 GLY A C 1
ATOM 2660 O O . GLY A 1 337 ? 1.617 20.919 -11.805 1.00 52.59 337 GLY A O 1
ATOM 2661 N N . MET A 1 338 ? 0.677 20.865 -9.765 1.00 56.03 338 MET A N 1
ATOM 2662 C CA . MET A 1 338 ? 1.971 20.849 -9.074 1.00 56.03 338 MET A CA 1
ATOM 2663 C C . MET A 1 338 ? 2.514 19.418 -9.086 1.00 56.03 338 MET A C 1
ATOM 2665 O O . MET A 1 338 ? 1.874 18.509 -8.552 1.00 56.03 338 MET A O 1
ATOM 2669 N N . ASP A 1 339 ? 3.671 19.216 -9.714 1.00 58.91 339 ASP A N 1
ATOM 2670 C CA . ASP A 1 339 ? 4.341 17.919 -9.721 1.00 58.91 339 ASP A CA 1
ATOM 2671 C C . ASP A 1 339 ? 4.797 17.572 -8.302 1.00 58.91 339 ASP A C 1
ATOM 2673 O O . ASP A 1 339 ? 5.559 18.304 -7.668 1.00 58.91 339 ASP A O 1
ATOM 2677 N N . ILE A 1 340 ? 4.305 16.445 -7.787 1.00 64.25 340 ILE A N 1
ATOM 2678 C CA . ILE A 1 340 ? 4.739 15.925 -6.493 1.00 64.25 340 ILE A CA 1
ATOM 2679 C C . ILE A 1 340 ? 6.143 15.339 -6.687 1.00 64.25 340 ILE A C 1
ATOM 2681 O O . ILE A 1 340 ? 6.313 14.454 -7.537 1.00 64.25 340 ILE A O 1
ATOM 2685 N N . PRO A 1 341 ? 7.151 15.784 -5.913 1.00 67.94 341 PRO A N 1
ATOM 2686 C CA . PRO A 1 341 ? 8.488 15.214 -5.984 1.00 67.94 341 PRO A CA 1
ATOM 2687 C C . PRO A 1 341 ? 8.441 13.698 -5.783 1.00 67.94 341 PRO A C 1
ATOM 2689 O O . PRO A 1 341 ? 7.776 13.203 -4.870 1.00 67.94 341 PRO A O 1
ATOM 2692 N N . GLY A 1 342 ? 9.177 12.954 -6.613 1.00 65.75 342 GLY A N 1
ATOM 2693 C CA . GLY A 1 342 ? 9.218 11.488 -6.543 1.00 65.75 342 GLY A CA 1
ATOM 2694 C C . GLY A 1 342 ? 9.642 10.949 -5.176 1.00 65.75 342 GLY A C 1
ATOM 2695 O O . GLY A 1 342 ? 9.190 9.889 -4.755 1.00 65.75 342 GLY A O 1
ATOM 2696 N N . GLU A 1 343 ? 10.439 11.721 -4.444 1.00 70.56 343 GLU A N 1
ATOM 2697 C CA . GLU A 1 343 ? 10.837 11.405 -3.076 1.00 70.56 343 GLU A CA 1
ATOM 2698 C C . GLU A 1 343 ? 9.638 11.334 -2.122 1.00 70.56 343 GLU A C 1
ATOM 2700 O O . GLU A 1 343 ? 9.533 10.383 -1.351 1.00 70.56 343 GLU A O 1
ATOM 2705 N N . MET A 1 344 ? 8.686 12.275 -2.200 1.00 74.94 344 MET A N 1
ATOM 2706 C CA . MET A 1 344 ? 7.494 12.251 -1.341 1.00 74.94 344 MET A CA 1
ATOM 2707 C C . MET A 1 344 ? 6.616 11.028 -1.612 1.00 74.94 344 MET A C 1
ATOM 2709 O O . MET A 1 344 ? 6.053 10.452 -0.678 1.00 74.94 344 MET A O 1
ATOM 2713 N N . TYR A 1 345 ? 6.532 10.600 -2.873 1.00 76.88 345 TYR A N 1
ATOM 2714 C CA . TYR A 1 345 ? 5.839 9.369 -3.249 1.00 76.88 345 TYR A CA 1
ATOM 2715 C C . TYR A 1 345 ? 6.489 8.139 -2.598 1.00 76.88 345 TYR A C 1
ATOM 2717 O O . TYR A 1 345 ? 5.810 7.334 -1.957 1.00 76.88 345 TYR A O 1
ATOM 2725 N N . SER A 1 346 ? 7.816 8.041 -2.683 1.00 80.00 346 SER A N 1
ATOM 2726 C CA . SER A 1 346 ? 8.582 6.930 -2.116 1.00 80.00 346 SER A CA 1
ATOM 2727 C C . SER A 1 346 ? 8.494 6.865 -0.588 1.00 80.00 346 SER A C 1
ATOM 2729 O O . SER A 1 346 ? 8.234 5.799 -0.027 1.00 80.00 346 SER A O 1
ATOM 2731 N N . TRP A 1 347 ? 8.611 8.006 0.097 1.00 83.94 347 TRP A N 1
ATOM 2732 C CA . TRP A 1 347 ? 8.422 8.090 1.549 1.00 83.94 347 TRP A CA 1
ATOM 2733 C C . TRP A 1 347 ? 6.998 7.733 1.979 1.00 83.94 347 TRP A C 1
ATOM 2735 O O . TRP A 1 347 ? 6.804 7.070 2.997 1.00 83.94 347 TRP A O 1
ATOM 2745 N N . THR A 1 348 ? 5.992 8.107 1.191 1.00 82.12 348 THR A N 1
ATOM 2746 C CA . THR A 1 348 ? 4.598 7.772 1.492 1.00 82.12 348 THR A CA 1
ATOM 2747 C C . THR A 1 348 ? 4.376 6.261 1.537 1.00 82.12 348 THR A C 1
ATOM 2749 O O . THR A 1 348 ? 3.820 5.744 2.507 1.00 82.12 348 THR A O 1
ATOM 2752 N N . ILE A 1 349 ? 4.849 5.543 0.519 1.00 83.06 349 ILE A N 1
ATOM 2753 C CA . ILE A 1 349 ? 4.621 4.099 0.395 1.00 83.06 349 ILE A CA 1
ATOM 2754 C C . ILE A 1 349 ? 5.412 3.303 1.435 1.00 83.06 349 ILE A C 1
ATOM 2756 O O . ILE A 1 349 ? 4.895 2.346 2.006 1.00 83.06 349 ILE A O 1
ATOM 2760 N N . VAL A 1 350 ? 6.658 3.700 1.689 1.00 85.00 350 VAL A N 1
ATOM 2761 C CA . VAL A 1 350 ? 7.587 2.932 2.530 1.00 85.00 350 VAL A CA 1
ATOM 2762 C C . VAL A 1 350 ? 7.462 3.277 4.010 1.00 85.00 350 VAL A C 1
ATOM 2764 O O . VAL A 1 350 ? 7.753 2.436 4.856 1.00 85.00 350 VAL A O 1
ATOM 2767 N N . PHE A 1 351 ? 7.045 4.501 4.334 1.00 85.19 351 PHE A N 1
ATOM 2768 C CA . PHE A 1 351 ? 7.019 4.995 5.708 1.00 85.19 351 PHE A CA 1
ATOM 2769 C C . PHE A 1 351 ? 5.603 5.301 6.191 1.00 85.19 351 PHE A C 1
ATOM 2771 O O . PHE A 1 351 ? 5.177 4.766 7.210 1.00 85.19 351 PHE A O 1
ATOM 2778 N N . ILE A 1 352 ? 4.850 6.130 5.465 1.00 84.12 352 ILE A N 1
ATOM 2779 C CA . ILE A 1 352 ? 3.557 6.638 5.951 1.00 84.12 352 ILE A CA 1
ATOM 2780 C C . ILE A 1 352 ? 2.468 5.556 5.941 1.00 84.12 352 ILE A C 1
ATOM 2782 O O . ILE A 1 352 ? 1.670 5.486 6.870 1.00 84.12 352 ILE A O 1
ATOM 2786 N N . LEU A 1 353 ? 2.419 4.698 4.922 1.00 83.44 353 LEU A N 1
ATOM 2787 C CA . LEU A 1 353 ? 1.441 3.604 4.883 1.00 83.44 353 LEU A CA 1
ATOM 2788 C C . LEU A 1 353 ? 1.711 2.513 5.936 1.00 83.44 353 LEU A C 1
ATOM 2790 O O . LEU A 1 353 ? 0.777 2.151 6.655 1.00 83.44 353 LEU A O 1
ATOM 2794 N N . PRO A 1 354 ? 2.947 1.994 6.091 1.00 85.75 354 PRO A N 1
ATOM 2795 C CA . PRO A 1 354 ? 3.189 0.838 6.955 1.00 85.75 354 PRO A CA 1
ATOM 2796 C C . PRO A 1 354 ? 3.227 1.176 8.451 1.00 85.75 354 PRO A C 1
ATOM 2798 O O . PRO A 1 354 ? 3.036 0.285 9.282 1.00 85.75 354 PRO A O 1
ATOM 2801 N N . ILE A 1 355 ? 3.471 2.443 8.814 1.00 85.62 355 ILE A N 1
ATOM 2802 C CA . ILE A 1 355 ? 3.625 2.856 10.217 1.00 85.62 355 ILE A CA 1
ATOM 2803 C C . ILE A 1 355 ? 2.367 2.580 11.049 1.00 85.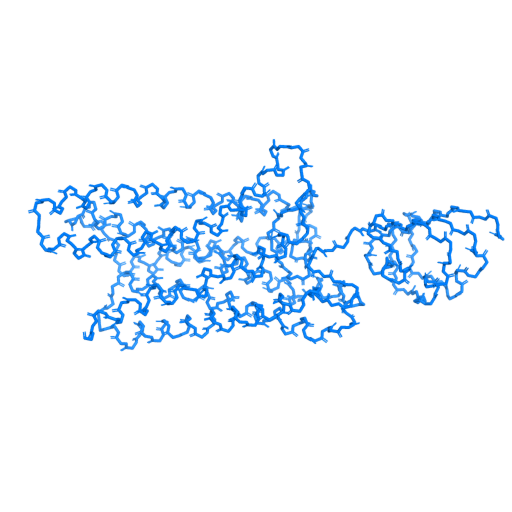62 355 ILE A C 1
ATOM 2805 O O . ILE A 1 355 ? 2.480 2.157 12.198 1.00 85.62 355 ILE A O 1
ATOM 2809 N N . ASN A 1 356 ? 1.176 2.738 10.465 1.00 83.69 356 ASN A N 1
ATOM 2810 C CA . ASN A 1 356 ? -0.087 2.480 11.157 1.00 83.69 356 ASN A CA 1
ATOM 2811 C C . ASN A 1 356 ? -0.200 1.001 11.548 1.00 83.69 356 ASN A C 1
ATOM 2813 O O . ASN A 1 356 ? -0.368 0.672 12.723 1.00 83.69 356 ASN A O 1
ATOM 2817 N N . SER A 1 357 ? 0.018 0.099 10.588 1.00 85.69 357 SER A N 1
ATOM 2818 C CA . SER A 1 357 ? 0.003 -1.348 10.824 1.00 85.69 357 SER A CA 1
ATOM 2819 C C . SER A 1 357 ? 1.086 -1.801 11.811 1.00 85.69 357 SER A C 1
ATOM 2821 O O . SER A 1 357 ? 0.863 -2.730 12.589 1.00 85.69 357 SER A O 1
ATOM 2823 N N . ALA A 1 358 ? 2.246 -1.139 11.826 1.00 86.44 358 ALA A N 1
ATOM 2824 C CA . ALA A 1 358 ? 3.342 -1.440 12.747 1.00 86.44 358 ALA A CA 1
ATOM 2825 C C . ALA A 1 358 ? 3.070 -0.976 14.193 1.00 86.44 358 ALA A C 1
ATOM 2827 O O . ALA A 1 358 ? 3.461 -1.651 15.147 1.00 86.44 358 ALA A O 1
ATOM 2828 N N . ILE A 1 359 ? 2.381 0.156 14.372 1.00 84.81 359 ILE A N 1
ATOM 2829 C CA . ILE A 1 359 ? 2.108 0.750 15.689 1.00 84.81 359 ILE A CA 1
ATOM 2830 C C . ILE A 1 359 ? 0.811 0.196 16.319 1.00 84.81 359 ILE A C 1
ATOM 2832 O O . ILE A 1 359 ? 0.689 0.170 17.550 1.00 84.81 359 ILE A O 1
ATOM 2836 N N . ASN A 1 360 ? -0.133 -0.322 15.526 1.00 83.81 360 ASN A N 1
ATOM 2837 C CA . ASN A 1 360 ? -1.407 -0.878 16.008 1.00 83.81 360 ASN A CA 1
ATOM 2838 C C . ASN A 1 360 ? -1.280 -1.877 17.180 1.00 83.81 360 ASN A C 1
ATOM 2840 O O . ASN A 1 360 ? -2.000 -1.717 18.172 1.00 83.81 360 ASN A O 1
ATOM 2844 N N . PRO A 1 361 ? -0.346 -2.846 17.182 1.00 83.06 361 PRO A N 1
ATOM 2845 C CA . PRO A 1 361 ? -0.104 -3.717 18.336 1.00 83.06 361 PRO A CA 1
ATOM 2846 C C . PRO A 1 361 ? 0.226 -2.968 19.631 1.00 83.06 361 PRO A C 1
ATOM 2848 O O . PRO A 1 361 ? -0.286 -3.310 20.702 1.00 83.06 361 PRO A O 1
ATOM 2851 N N . ILE A 1 362 ? 1.056 -1.925 19.542 1.00 77.88 362 ILE A N 1
ATOM 2852 C CA . ILE A 1 362 ? 1.465 -1.108 20.690 1.00 77.88 362 ILE A CA 1
ATOM 2853 C C . ILE A 1 362 ? 0.236 -0.401 21.266 1.00 77.88 362 ILE A C 1
ATOM 2855 O O . ILE A 1 362 ? 0.003 -0.410 22.479 1.00 77.88 362 ILE A O 1
ATOM 2859 N N . LEU A 1 363 ? -0.589 0.155 20.381 1.00 74.69 363 LEU A N 1
ATOM 2860 C CA . LEU A 1 363 ? -1.758 0.939 20.748 1.00 74.69 363 LEU A CA 1
ATOM 2861 C C . LEU A 1 363 ? -2.906 0.080 21.295 1.00 74.69 363 LEU A C 1
ATOM 2863 O O . LEU A 1 363 ? -3.467 0.422 22.339 1.00 74.69 363 LEU A O 1
ATOM 2867 N N . TYR A 1 364 ? -3.236 -1.043 20.652 1.00 71.88 364 TYR A N 1
ATOM 2868 C CA . TYR A 1 364 ? -4.377 -1.886 21.030 1.00 71.88 364 TYR A CA 1
ATOM 2869 C C . TYR A 1 364 ? -4.057 -2.944 22.090 1.00 71.88 364 TYR A C 1
ATOM 2871 O O . TYR A 1 364 ? -4.944 -3.308 22.868 1.00 71.88 364 TYR A O 1
ATOM 2879 N N . THR A 1 365 ? -2.810 -3.412 22.162 1.00 73.94 365 THR A N 1
ATOM 2880 C CA . THR A 1 365 ? -2.437 -4.556 23.008 1.00 73.94 365 THR A CA 1
ATOM 2881 C C . THR A 1 365 ? -1.537 -4.132 24.162 1.00 73.94 365 THR A C 1
ATOM 2883 O O . THR A 1 36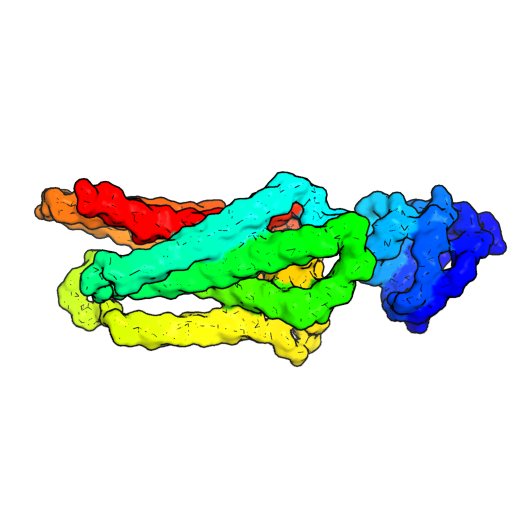5 ? -1.902 -4.283 25.330 1.00 73.94 365 THR A O 1
ATOM 2886 N N . ILE A 1 366 ? -0.379 -3.543 23.854 1.00 70.06 366 ILE A N 1
ATOM 2887 C CA . ILE A 1 366 ? 0.669 -3.265 24.852 1.00 70.06 366 ILE A CA 1
ATOM 2888 C C . ILE A 1 366 ? 0.242 -2.152 25.815 1.00 70.06 366 ILE A C 1
ATOM 2890 O O . ILE A 1 366 ? 0.414 -2.266 27.029 1.00 70.06 366 ILE A O 1
ATOM 2894 N N . SER A 1 367 ? -0.424 -1.112 25.313 1.00 63.38 367 SER A N 1
ATOM 2895 C CA . SER A 1 367 ? -0.922 -0.019 26.156 1.00 63.38 367 SER A CA 1
ATOM 2896 C C . SER A 1 367 ? -2.008 -0.444 27.162 1.00 63.38 367 SER A C 1
ATOM 2898 O O . SER A 1 367 ? -2.290 0.300 28.106 1.00 63.38 367 SER A O 1
ATOM 2900 N N . ASN A 1 368 ? -2.629 -1.614 26.960 1.00 63.38 368 ASN A N 1
ATOM 2901 C CA . ASN A 1 368 ? -3.627 -2.204 27.856 1.00 63.38 368 ASN A CA 1
ATOM 2902 C C . ASN A 1 368 ? -3.013 -3.227 28.827 1.00 63.38 368 ASN A C 1
ATOM 2904 O O . ASN A 1 368 ? -3.573 -3.450 29.898 1.00 63.38 368 ASN A O 1
ATOM 2908 N N . LEU A 1 369 ? -1.851 -3.799 28.489 1.00 58.38 369 LEU A N 1
ATOM 2909 C CA . LEU A 1 369 ? -1.039 -4.634 29.382 1.00 58.38 369 LEU A CA 1
ATOM 2910 C C . LEU A 1 369 ? -0.471 -3.826 30.558 1.00 58.38 369 LEU A C 1
ATOM 2912 O O . LEU A 1 369 ? -0.557 -4.263 31.701 1.00 58.38 369 LEU A O 1
ATOM 2916 N N . SER A 1 370 ? 0.022 -2.611 30.295 1.00 46.50 370 SER A N 1
ATOM 2917 C CA . SER A 1 370 ? 0.645 -1.739 31.309 1.00 46.50 370 SER A CA 1
ATOM 2918 C C . SER A 1 370 ? -0.290 -1.288 32.445 1.00 46.50 370 SER A C 1
ATOM 2920 O O . SER A 1 370 ? 0.187 -0.709 33.412 1.00 46.50 370 SER A O 1
ATOM 2922 N N . PHE A 1 371 ? -1.604 -1.509 32.338 1.00 43.94 371 PHE A N 1
ATOM 2923 C CA . PHE A 1 371 ? -2.585 -1.156 33.377 1.00 43.94 371 PHE A CA 1
ATOM 2924 C C . PHE A 1 371 ? -3.022 -2.356 34.232 1.00 43.94 371 PHE A C 1
ATOM 2926 O O . PHE A 1 371 ? -3.874 -2.200 35.103 1.00 43.94 371 PHE A O 1
ATOM 2933 N N . LYS A 1 372 ? -2.485 -3.551 33.958 1.00 38.81 372 LYS A N 1
ATOM 2934 C CA . LYS A 1 372 ? -2.768 -4.788 34.699 1.00 38.81 372 LYS A CA 1
ATOM 2935 C C . LYS A 1 372 ? -1.607 -5.250 35.592 1.00 38.81 372 LYS A C 1
ATOM 2937 O O . LYS A 1 372 ? -1.711 -6.339 36.151 1.00 38.81 372 LYS A O 1
ATOM 2942 N N . VAL A 1 373 ? -0.539 -4.456 35.697 1.00 30.12 373 VAL A N 1
ATOM 2943 C CA . VAL A 1 373 ? 0.594 -4.698 36.606 1.00 30.12 373 VAL A CA 1
ATOM 2944 C C . VAL A 1 373 ? 0.400 -3.905 37.884 1.00 30.12 373 VAL A C 1
ATOM 2946 O O . VAL A 1 373 ? 0.054 -2.707 37.760 1.00 30.12 373 VAL A O 1
#

Solvent-accessible surface area (backbone atoms only — not comparable to full-atom values): 19472 Å² total; per-residue (Å²): 104,65,82,43,39,67,47,79,57,48,69,38,86,47,37,68,50,61,78,61,68,48,65,57,42,67,46,26,26,34,42,34,47,23,61,48,58,71,77,45,67,48,67,64,32,41,56,63,48,82,45,56,61,34,41,36,35,79,45,48,50,59,33,54,44,40,70,54,53,74,92,34,26,36,46,70,75,60,65,46,40,41,69,30,21,47,54,59,49,71,70,54,54,53,39,26,45,53,37,11,50,38,4,30,54,36,15,52,48,38,38,51,43,57,69,72,73,44,88,74,89,41,57,68,59,53,49,50,39,55,31,23,52,21,24,24,46,35,10,50,40,32,42,51,48,42,50,50,31,63,71,34,53,72,51,20,38,83,44,44,66,61,48,28,73,28,70,65,27,44,50,41,14,30,44,40,47,29,17,55,54,42,32,55,53,39,52,44,51,54,47,51,51,50,50,44,46,74,76,40,74,87,49,90,81,55,81,43,65,72,52,47,56,53,51,49,51,51,52,52,53,51,31,48,49,64,33,47,54,54,71,51,90,37,91,55,24,66,78,45,44,28,37,70,35,91,79,8,48,59,75,65,76,64,91,71,83,55,57,50,46,69,58,27,42,47,51,73,37,47,49,50,51,55,47,47,53,52,45,54,53,50,49,54,52,49,51,57,51,47,58,57,48,25,78,76,49,53,74,65,29,52,55,54,47,53,57,48,51,52,52,49,51,54,52,48,52,48,43,62,41,46,45,59,56,44,47,51,38,43,45,48,73,72,65,81,60,73,81,75,57,44,65,61,56,39,47,38,65,48,46,44,59,41,48,49,42,31,43,44,27,50,66,73,40,50,64,58,53,72,74,75,112

Sequence (373 aa):
MSSLTKLDLSANTIRYLQSEFAGGLSHLKVLYLYGNEIQEYDASDFASFNLLDMLHTDEYLFCCLARLNEENCRPLPDKLSSCKDLMREGVLRAFLWIFGIMALLGNLFSIGYHMKMVEKKTVTSELTKYLACADCLFGVYMICIASVDQHYRGVYIEYAKAWKHSAACAFLGTLATFSSEASVLVLFVITCDRLLRITRPFSKKNLTLRSVHKVMLIVWSLVIAIAVVPLIPSDYFKGRFYSRSSVCMSIHITRESPPGWQYSVAVCHGLNLLAFLFILLAYGYMYTRIKSSSKAAGNKGSHEMTIARKMTLIVLTDFCCWFPINTMGKCLLALGGMDIPGEMYSWTIVFILPINSAINPILYTISNLSFKV

InterPro domains:
  IPR000276 G protein-coupled receptor, rhodopsin-like [PF00001] (115-364)
  IPR000276 G protein-coupled receptor, rhodopsin-like [PR00237] (124-145)
  IPR000276 G protein-coupled receptor, rhodopsin-like [PR00237] (176-198)
  IPR000276 G protein-coupled receptor, rhodopsin-like [PR00237] (211-232)
  IPR000276 G protein-coupled receptor, rhodopsin-like [PR00237] (307-331)
  IPR000276 G protein-coupled receptor, rhodopsin-like [PR00237] (346-372)
  IPR001611 Leucine-rich repeat [PF13855] (3-56)
  IPR002131 Glycoprotein hormone receptor family [PR00373] (80-97)
  IPR002131 Glycoprotein hormone receptor family [PR00373] (156-169)
  IPR002131 Glycoprotein hormone receptor family [PR00373] (169-183)
  IPR002131 Glycoprotein hormone receptor family [PR00373] (303-321)
  IPR003591 Leucine-rich repeat, typical subtype [SM00369] (1-23)
  IPR003591 Leucine-rich repeat, typical subtype [SM00369] (25-48)
  IPR017452 GPCR, rhodopsin-like, 7TM [PS50262] (106-364)
  IPR032675 Leucine-rich repeat domain superfamily [G3DSA:3.80.10.10] (1-91)

Radius of gyration: 25.32 Å; Cα contacts (8 Å, |Δi|>4): 522; chains: 1; bounding box: 58×39×82 Å

Secondary structure (DSSP, 8-state):
-TT--EEE-TTS---B--TTTTTT-TT--EEE--S----B--HHHHHT-SS--EEE-SSHHHHHHTT--TTTEESPPPTT--SS-SSS-HHHHHHHHHHHHHHHHHHHHHHHHHHHT-SS--HHHHHHHHHHHHHHHHHHHHHHHHHHHHHTTTTHHHHHHHHHTSHHHHHHHHHHHHHHHHHHHHHHHHHHHHHHHHH-TT-TTSPPHHHHHHHHHHHHHHHHHHHHGGGS--TTTTT-STTSSTT------SSS--TTHHHHIIIIIIIHHHHHHHHHHHHHHHHHHHHHHHHHHTHHHHHHHHHHHHHHHHHHHHHHHHHHHHHHHHHHHHSS-PPPPHHHHHHIIIIIHHHHHHHHHIIIIIHHHTT--

Nearest PDB structures (foldseek):
  7xw7-assembly1_R  TM=8.488E-01  e=4.611E-15  Homo sapiens
  7t9n-assembly1_R  TM=7.944E-01  e=1.917E-15  Homo sapiens
  7xw6-assembly1_R  TM=7.858E-01  e=2.782E-14  Homo sapiens
  8i2g-assembly1_R  TM=7.507E-01  e=3.429E-14  Homo sapiens
  7t9i-assembly1_R  TM=6.997E-01  e=4.595E-14  Homo sapiens

Mean predicted aligned error: 8.5 Å

Organism: Capitella teleta (NCBI:txid283909)